Protein AF-0000000074750883 (afdb_homodimer)

Sequence (748 aa):
MSAASEEELQFLQELPIVIRDSMDVISNLLVVLLCFVLRKSALIKDEHLPGIAAMTFKVCLPALVLTVLWSANLRAELFQAIGWSALVSAAWILLVTLLVQLPIFPMAERGFMAMATSGVGIAYVIPVVLGSEKFSPDDVGFAAMFDVGGNMLVGICYYGVMNSIYASANPTALKDTKDEEAPATPPAGTIAMVSELPVRTTSEPPTAHRSEATEVTSTSRELLRRCQELSIRLFTNPLICALFGGVMLNLCQVPLYPVPVQALRALSGAFPPLLYAFLGATLKFKLGRKSYGMVGRALFFRLCLCLSMFSLIKYVLPLEDPMSSVLALTTVCPMASTFLMYAIQSGYAEEAAITYSLAAILSIVILKLLVTIVMSAASEEELQFLQELPIVIRDSMDVISNLLVVLLCFVLRKSALIKDEHLPGIAAMTFKVCLPALVLTVLWSANLRAELFQAIGWSALVSAAWILLVTLLVQLPIFPMAERGFMAMATSGVGIAYVIPVVLGSEKFSPDDVGFAAMFDVGGNMLVGICYYGVMNSIYASANPTALKDTKDEEAPATPPAGTIAMVSELPVRTTSEPPTAHRSEATEVTSTSRELLRRCQELSIRLFTNPLICALFGGVMLNLCQVPLYPVPVQALRALSGAFPPLLYAFLGATLKFKLGRKSYGMVGRALFFRLCLCLSMFSLIKYVLPLEDPMSSVLALTTVCPMASTFLMYAIQSGYAEEAAITYSLAAILSIVILKLLVTIV

Radius of gyration: 29.21 Å; Cα contacts (8 Å, |Δi|>4): 890; chains: 2; bounding box: 83×84×79 Å

Secondary structure (DSSP, 8-state):
--HHHHHHHHHHHHHHHHHHHHHHHHHHHHHHHHHHHHHHTTSS-GGGHHHHHIIIIIIIHHHHHHHHHHHS---HHHHHHHHHHHHHHHHHHHHHHHHHTSTTS-HHHHHHHHHHHS---GGGTHHHHHH-TTS-GGGHHHHHHHHHHHHHHHHHHHHHHHHHHHHHH-SSTTTGGGTS---S---TTTGGGTTTS---------------------HHHHHHHHHHHHHHHHHH-HHHHHHHHHHHHHHTT----HHHHHHHHHHHHTHHHHHHHHHHHH------TTHHHHHHHHHHHHHHHHHHHHHIIIIIS---TTHHHHHHHHTTS---THHHHHHHHTT-HHHHHHHHHHHHHHHHHHHHHHHHH-/--HHHHHHHHHHHHHHHHHHHHHHHHHHHHHHHHHHHHHHTTSS-GGGHHHHHIIIIIIIHHHHHHHHHHHS---HHHHHHHHHHHHHHHHHHHHHHHHHTSTTS-HHHHHHHHHHHS---GGGTHHHHHH-TTS-GGGHHHHHHHHHHHHHHHHHHHHHHHHHHHHHH-SSTTTGGGTS---S---TTTGGGTTTS------S--------------HHHHHHHHHHHHHHHHHH-HHHHHHHHHHHHHHTT----HHHHHHHHHHHHTHHHHHHHHHHHH------TTHHHHHHHHHHHHHHHHHHHHHIIIIIS---TTHHHHHHHHTTS---THHHHHHHHTT-HHHHHHHHHHHHHHHHHHHHHHHHH-

pLDDT: mean 74.09, std 21.41, range [25.12, 96.31]

Solvent-accessible surface area (backbone atoms only — not comparable to full-atom values): 38991 Å² total; per-residue (Å²): 142,51,76,67,55,54,52,49,48,51,43,60,67,40,41,64,53,50,52,52,51,51,39,50,51,51,13,46,49,46,37,17,48,50,28,31,49,35,28,74,68,59,73,42,50,55,62,24,46,42,8,40,47,39,49,27,57,56,43,13,42,18,31,33,48,19,52,31,32,35,69,30,82,82,46,77,63,52,60,50,33,23,56,52,24,30,49,49,42,50,51,47,50,52,50,41,60,57,54,45,68,39,83,87,47,56,71,87,44,27,50,56,41,41,42,57,52,35,66,51,24,51,75,63,39,44,54,54,44,62,69,33,88,90,44,51,66,49,51,47,43,37,38,53,26,27,45,59,26,25,48,57,48,41,61,57,42,48,58,52,52,43,49,52,51,44,49,65,64,54,70,70,67,72,62,65,59,74,74,61,76,70,74,76,77,69,71,78,29,75,52,65,81,56,58,77,59,77,74,76,74,76,71,72,66,79,73,80,72,86,82,77,78,77,73,90,73,67,64,61,55,55,46,45,49,49,47,48,50,48,50,51,49,43,69,65,32,49,46,51,44,19,48,52,49,9,46,49,39,30,75,68,60,55,76,84,51,65,43,66,47,50,29,32,47,41,32,26,61,25,20,54,43,41,48,33,29,46,50,13,52,58,52,53,82,88,65,63,77,82,48,49,60,60,36,51,50,32,51,49,52,28,49,51,49,20,52,49,49,20,47,42,37,54,71,66,43,97,54,57,83,65,54,20,53,39,51,16,49,33,45,42,26,24,50,28,74,64,40,48,45,53,28,39,77,70,70,35,44,70,52,33,43,33,41,50,40,51,36,39,55,52,20,55,54,50,49,58,56,46,57,71,69,99,142,51,75,66,54,53,51,50,49,50,42,60,67,41,40,64,54,49,52,52,50,51,40,50,50,50,13,47,50,46,36,18,50,50,29,33,50,34,29,74,69,60,74,43,48,55,60,23,45,42,8,41,46,41,48,29,56,55,41,13,41,18,30,33,48,18,52,31,32,34,70,30,84,83,44,76,63,52,61,50,34,23,57,51,23,30,52,50,40,50,52,48,49,52,50,42,61,56,54,44,68,38,84,84,44,57,74,88,45,26,51,56,41,40,42,56,52,33,65,51,24,52,74,65,37,44,54,54,43,62,70,32,88,89,44,52,66,52,50,49,42,40,38,52,26,28,45,61,28,23,49,56,48,40,59,58,42,48,58,50,53,43,49,50,50,46,50,67,65,56,70,70,66,73,62,68,61,73,74,61,76,72,74,77,77,67,69,79,30,76,51,65,80,55,60,77,58,80,74,76,74,74,70,72,65,79,72,80,72,86,82,77,78,77,74,90,71,68,64,60,55,54,46,46,48,50,48,49,51,46,48,51,50,42,70,65,33,49,46,51,45,19,47,51,48,8,45,49,38,31,76,69,60,55,74,84,50,65,42,66,46,49,30,32,46,41,31,27,60,24,21,54,43,41,48,32,29,45,50,14,52,58,54,54,83,87,64,63,77,81,47,49,60,59,36,50,50,32,50,50,51,28,49,52,49,20,52,48,50,20,48,43,37,52,71,65,43,96,54,56,83,65,54,20,53,38,48,16,49,30,45,44,26,24,49,27,74,65,41,47,45,53,28,39,76,70,71,36,44,68,50,33,43,33,39,50,40,51,36,40,55,52,21,54,55,49,48,58,55,47,58,71,70,100

Nearest PDB structures (foldseek):
  8u5n-assembly1_A  TM=7.267E-01  e=1.506E-06  Homo sapiens
  8z8z-assembly1_B  TM=7.459E-01  e=2.099E-06  Homo sapiens
  8u5v-assembly1_A  TM=7.126E-01  e=1.036E-06  Homo sapiens
  8u58-assembly1_C  TM=7.153E-01  e=1.853E-06  Homo sapiens
  8by2-assembly1_A  TM=5.126E-01  e=9.065E-02  Escherichia coli

Structure (mmCIF, N/CA/C/O backbone):
data_AF-0000000074750883-model_v1
#
loop_
_entity.id
_entity.type
_entity.pdbx_description
1 polymer 'Uncharacterized protein'
#
loop_
_atom_site.group_PDB
_atom_site.id
_atom_site.type_symbol
_atom_site.label_atom_id
_atom_site.label_alt_id
_atom_site.label_comp_id
_atom_site.label_asym_id
_atom_site.label_entity_id
_atom_site.label_seq_id
_atom_site.pdbx_PDB_ins_code
_atom_site.Cartn_x
_atom_site.Cartn_y
_atom_site.Cartn_z
_atom_site.occupancy
_atom_site.B_iso_or_equiv
_atom_site.auth_seq_id
_atom_site.auth_comp_id
_atom_site.auth_asym_id
_atom_site.auth_atom_id
_atom_site.pdbx_PDB_model_num
ATOM 1 N N . MET A 1 1 ? 31.922 42.375 -8.375 1 41.38 1 MET A N 1
ATOM 2 C CA . MET A 1 1 ? 31.547 41.031 -8.844 1 41.38 1 MET A CA 1
ATOM 3 C C . MET A 1 1 ? 30.5 40.406 -7.934 1 41.38 1 MET A C 1
ATOM 5 O O . MET A 1 1 ? 30.812 39.969 -6.828 1 41.38 1 MET A O 1
ATOM 9 N N . SER A 1 2 ? 29.172 40.906 -7.875 1 50.5 2 SER A N 1
ATOM 10 C CA . SER A 1 2 ? 28.141 41.344 -6.953 1 50.5 2 SER A CA 1
ATOM 11 C C . SER A 1 2 ? 27.328 40.156 -6.434 1 50.5 2 SER A C 1
ATOM 13 O O . SER A 1 2 ? 27.328 39.094 -7.039 1 50.5 2 SER A O 1
ATOM 15 N N . ALA A 1 3 ? 26.797 40.344 -5.215 1 60.66 3 ALA A N 1
ATOM 16 C CA . ALA A 1 3 ? 25.859 39.5 -4.48 1 60.66 3 ALA A CA 1
ATOM 17 C C . ALA A 1 3 ? 24.906 38.781 -5.438 1 60.66 3 ALA A C 1
ATOM 19 O O . ALA A 1 3 ? 24.562 37.625 -5.223 1 60.66 3 ALA A O 1
ATOM 20 N N . ALA A 1 4 ? 24.562 39.469 -6.469 1 60.22 4 ALA A N 1
ATOM 21 C CA . ALA A 1 4 ? 23.703 38.906 -7.508 1 60.22 4 ALA A CA 1
ATOM 22 C C . ALA A 1 4 ? 24.391 37.75 -8.219 1 60.22 4 ALA A C 1
ATOM 24 O O . ALA A 1 4 ? 23.75 36.75 -8.555 1 60.22 4 ALA A O 1
ATOM 25 N N . SER A 1 5 ? 25.656 37.781 -8.32 1 61.34 5 SER A N 1
ATOM 26 C CA . SER A 1 5 ? 26.422 36.719 -9 1 61.34 5 SER A CA 1
ATOM 27 C C . SER A 1 5 ? 26.5 35.469 -8.156 1 61.34 5 SER A C 1
ATOM 29 O O . SER A 1 5 ? 26.406 34.344 -8.68 1 61.34 5 SER A O 1
ATOM 31 N N . GLU A 1 6 ? 26.531 35.625 -6.895 1 59.91 6 GLU A N 1
ATOM 32 C CA . GLU A 1 6 ? 26.594 34.469 -5.996 1 59.91 6 GLU A CA 1
ATOM 33 C C . GLU A 1 6 ? 25.25 33.75 -5.906 1 59.91 6 GLU A C 1
ATOM 35 O O . GLU A 1 6 ? 25.172 32.531 -5.883 1 59.91 6 GLU A O 1
ATOM 40 N N . GLU A 1 7 ? 24.234 34.562 -5.898 1 59.69 7 GLU A N 1
ATOM 41 C CA . GLU A 1 7 ? 22.891 33.969 -5.875 1 59.69 7 GLU A CA 1
ATOM 42 C C . GLU A 1 7 ? 22.594 33.219 -7.16 1 59.69 7 GLU A C 1
ATOM 44 O O . GLU A 1 7 ? 21.953 32.156 -7.125 1 59.69 7 GLU A O 1
ATOM 49 N N . GLU A 1 8 ? 23.031 33.844 -8.258 1 60.12 8 GLU A N 1
ATOM 50 C CA . GLU A 1 8 ? 22.844 33.156 -9.531 1 60.12 8 GLU A CA 1
ATOM 51 C C . GLU A 1 8 ? 23.625 31.828 -9.562 1 60.12 8 GLU A C 1
ATOM 53 O O . GLU A 1 8 ? 23.125 30.828 -10.062 1 60.12 8 GLU A O 1
ATOM 58 N N . LEU A 1 9 ? 24.781 31.906 -9.023 1 60.62 9 LEU A N 1
ATOM 59 C CA . LEU A 1 9 ? 25.578 30.688 -8.977 1 60.62 9 LEU A CA 1
ATOM 60 C C . LEU A 1 9 ? 24.953 29.656 -8.055 1 60.62 9 LEU A C 1
ATOM 62 O O . LEU A 1 9 ? 24.953 28.469 -8.359 1 60.62 9 LEU A O 1
ATOM 66 N N . GLN A 1 10 ? 24.469 30.094 -6.895 1 60.31 10 GLN A N 1
ATOM 67 C CA . GLN A 1 10 ? 23.781 29.203 -5.973 1 60.31 10 GLN A CA 1
ATOM 68 C C . GLN A 1 10 ? 22.516 28.609 -6.605 1 60.31 10 GLN A C 1
ATOM 70 O O . GLN A 1 10 ? 22.234 27.422 -6.441 1 60.31 10 GLN A O 1
ATOM 75 N N . PHE A 1 11 ? 21.969 29.516 -7.395 1 60.72 11 PHE A N 1
ATOM 76 C CA . PHE A 1 11 ? 20.781 29.047 -8.094 1 60.72 11 PHE A CA 1
ATOM 77 C C . PHE A 1 11 ? 21.141 27.984 -9.125 1 60.72 11 PHE A C 1
ATOM 79 O O . PHE A 1 11 ? 20.438 26.969 -9.258 1 60.72 11 PHE A O 1
ATOM 86 N N . LEU A 1 12 ? 22.141 28.219 -9.859 1 62.75 12 LEU A N 1
ATOM 87 C CA . LEU A 1 12 ? 22.562 27.25 -10.867 1 62.75 12 LEU A CA 1
ATOM 88 C C . LEU A 1 12 ? 22.953 25.938 -10.211 1 62.75 12 LEU A C 1
ATOM 90 O O . LEU A 1 12 ? 22.75 24.859 -10.789 1 62.75 12 LEU A O 1
ATOM 94 N N . GLN A 1 13 ? 23.484 26.047 -9.016 1 63.28 13 GLN A N 1
ATOM 95 C CA . GLN A 1 13 ? 23.875 24.844 -8.297 1 63.28 13 GLN A CA 1
ATOM 96 C C . GLN A 1 13 ? 22.656 24.109 -7.742 1 63.28 13 GLN A C 1
ATOM 98 O O . GLN A 1 13 ? 22.656 22.875 -7.617 1 63.28 13 GLN A O 1
ATOM 103 N N . GLU A 1 14 ? 21.656 24.969 -7.516 1 69.19 14 GLU A N 1
ATOM 104 C CA . GLU A 1 14 ? 20.453 24.391 -6.93 1 69.19 14 GLU A CA 1
ATOM 105 C C . GLU A 1 14 ? 19.469 23.953 -8.008 1 69.19 14 GLU A C 1
ATOM 107 O O . GLU A 1 14 ? 18.516 23.219 -7.73 1 69.19 14 GLU A O 1
ATOM 112 N N . LEU A 1 15 ? 19.734 24.312 -9.281 1 72.62 15 LEU A N 1
ATOM 113 C CA . LEU A 1 15 ? 18.812 24.062 -10.383 1 72.62 15 LEU A CA 1
ATOM 114 C C . LEU A 1 15 ? 18.531 22.578 -10.539 1 72.62 15 LEU A C 1
ATOM 116 O O . LEU A 1 15 ? 17.375 22.172 -10.695 1 72.62 15 LEU A O 1
ATOM 120 N N . PRO A 1 16 ? 19.609 21.797 -10.5 1 73.69 16 PRO A N 1
ATOM 121 C CA . PRO A 1 16 ? 19.328 20.359 -10.625 1 73.69 16 PRO A CA 1
ATOM 122 C C . PRO A 1 16 ? 18.438 19.844 -9.508 1 73.69 16 PRO A C 1
ATOM 124 O O . PRO A 1 16 ? 17.609 18.953 -9.734 1 73.69 16 PRO A O 1
ATOM 127 N N . ILE A 1 17 ? 18.578 20.469 -8.43 1 74.19 17 ILE A N 1
ATOM 128 C CA . ILE A 1 17 ? 17.781 20.047 -7.281 1 74.19 17 ILE A CA 1
ATOM 129 C C . ILE A 1 17 ? 16.328 20.469 -7.492 1 74.19 17 ILE A C 1
ATOM 131 O O . ILE A 1 17 ? 15.398 19.688 -7.223 1 74.19 17 ILE A O 1
ATOM 135 N N . VAL A 1 18 ? 16.203 21.656 -8.062 1 73.12 18 VAL A N 1
ATOM 136 C CA . VAL A 1 18 ? 14.867 22.188 -8.312 1 73.12 18 VAL A CA 1
ATOM 137 C C . VAL A 1 18 ? 14.164 21.344 -9.375 1 73.12 18 VAL A C 1
ATOM 139 O O . VAL A 1 18 ? 12.977 21.031 -9.25 1 73.12 18 VAL A O 1
ATOM 142 N N . ILE A 1 19 ? 14.859 20.969 -10.328 1 75.19 19 ILE A N 1
ATOM 143 C CA . ILE A 1 19 ? 14.297 20.172 -11.406 1 75.19 19 ILE A CA 1
ATOM 144 C C . ILE A 1 19 ? 13.891 18.797 -10.875 1 75.19 19 ILE A C 1
ATOM 146 O O . ILE A 1 19 ? 12.797 18.297 -11.172 1 75.19 19 ILE A O 1
ATOM 150 N N . ARG A 1 20 ? 14.758 18.219 -10.086 1 75.06 20 ARG A N 1
ATOM 151 C CA . ARG A 1 20 ? 14.484 16.906 -9.516 1 75.06 20 ARG A CA 1
ATOM 152 C C . ARG A 1 20 ? 13.266 16.953 -8.602 1 75.06 20 ARG A C 1
ATOM 154 O O . ARG A 1 20 ? 12.406 16.062 -8.656 1 75.06 20 ARG A O 1
ATOM 161 N N . ASP A 1 21 ? 13.242 18 -7.887 1 75.69 21 ASP A N 1
ATOM 162 C CA . ASP A 1 21 ? 12.125 18.156 -6.961 1 75.69 21 ASP A CA 1
ATOM 163 C C . ASP A 1 21 ? 10.812 18.359 -7.711 1 75.69 21 ASP A C 1
ATOM 165 O O . ASP A 1 21 ? 9.773 17.844 -7.309 1 75.69 21 ASP A O 1
ATOM 169 N N . SER A 1 22 ? 10.922 19.125 -8.758 1 77.25 22 SER A N 1
ATOM 170 C CA . SER A 1 22 ? 9.727 19.359 -9.562 1 77.25 22 SER A CA 1
ATOM 171 C C . SER A 1 22 ? 9.234 18.062 -10.211 1 77.25 22 SER A C 1
ATOM 173 O O . SER A 1 22 ? 8.031 17.828 -10.297 1 77.25 22 SER A O 1
ATOM 175 N N . MET A 1 23 ? 10.219 17.312 -10.594 1 81.56 23 MET A N 1
ATOM 176 C CA . MET A 1 23 ? 9.859 16.031 -11.203 1 81.56 23 MET A CA 1
ATOM 177 C C . MET A 1 23 ? 9.203 15.109 -10.188 1 81.56 23 MET A C 1
ATOM 179 O O . MET A 1 23 ? 8.266 14.383 -10.516 1 81.56 23 MET A O 1
ATOM 183 N N . ASP A 1 24 ? 9.625 15.172 -9 1 83.31 24 ASP A N 1
ATOM 184 C CA . ASP A 1 24 ? 9.055 14.359 -7.938 1 83.31 24 ASP A CA 1
ATOM 185 C C . ASP A 1 24 ? 7.598 14.734 -7.68 1 83.31 24 ASP A C 1
ATOM 187 O O . ASP A 1 24 ? 6.75 13.867 -7.461 1 83.31 24 ASP A O 1
ATOM 191 N N . VAL A 1 25 ? 7.402 16.047 -7.773 1 82.88 25 VAL A N 1
ATOM 192 C CA . VAL A 1 25 ? 6.047 16.531 -7.543 1 82.88 25 VAL A CA 1
ATOM 193 C C . VAL A 1 25 ? 5.121 16.031 -8.641 1 82.88 25 VAL A C 1
ATOM 195 O O . VAL A 1 25 ? 4.027 15.523 -8.367 1 82.88 25 VAL A O 1
ATOM 198 N N . ILE A 1 26 ? 5.613 16.125 -9.797 1 88.56 26 ILE A N 1
ATOM 199 C CA . ILE A 1 26 ? 4.797 15.711 -10.93 1 88.56 26 ILE A CA 1
ATOM 200 C C . ILE A 1 26 ? 4.562 14.203 -10.883 1 88.56 26 ILE A C 1
ATOM 202 O O . ILE A 1 26 ? 3.463 13.734 -11.172 1 88.56 26 ILE A O 1
ATOM 206 N N . SER A 1 27 ? 5.57 13.516 -10.516 1 90.94 27 SER A N 1
ATOM 207 C CA . SER A 1 27 ? 5.441 12.062 -10.398 1 90.94 27 SER A CA 1
ATOM 208 C C . SER A 1 27 ? 4.398 11.688 -9.359 1 90.94 27 SER A C 1
ATOM 210 O O . SER A 1 27 ? 3.574 10.797 -9.586 1 90.94 27 SER A O 1
ATOM 212 N N . ASN A 1 28 ? 4.41 12.391 -8.25 1 90.25 28 ASN A N 1
ATOM 213 C CA . ASN A 1 28 ? 3.445 12.125 -7.191 1 90.25 28 ASN A CA 1
ATOM 214 C C . ASN A 1 28 ? 2.025 12.477 -7.625 1 90.25 28 ASN A C 1
ATOM 216 O O . ASN A 1 28 ? 1.076 11.766 -7.297 1 90.25 28 ASN A O 1
ATOM 220 N N . LEU A 1 29 ? 1.949 13.547 -8.367 1 91.25 29 LEU A N 1
ATOM 221 C CA . LEU A 1 29 ? 0.64 13.961 -8.867 1 91.25 29 LEU A CA 1
ATOM 222 C C . LEU A 1 29 ? 0.124 12.977 -9.914 1 91.25 29 LEU A C 1
ATOM 224 O O . LEU A 1 29 ? -1.087 12.789 -10.055 1 91.25 29 LEU A O 1
ATOM 228 N N . LEU A 1 30 ? 1.034 12.336 -10.594 1 94 30 LEU A N 1
ATOM 229 C CA . LEU A 1 30 ? 0.637 11.32 -11.555 1 94 30 LEU A CA 1
ATOM 230 C C . LEU A 1 30 ? 0.044 10.102 -10.852 1 94 30 LEU A C 1
ATOM 232 O O . LEU A 1 30 ? -0.883 9.477 -11.359 1 94 30 LEU A O 1
ATOM 236 N N . VAL A 1 31 ? 0.611 9.766 -9.703 1 94.81 31 VAL A N 1
ATOM 237 C CA . VAL A 1 31 ? 0.045 8.68 -8.922 1 94.81 31 VAL A CA 1
ATOM 238 C C . VAL A 1 31 ? -1.371 9.039 -8.477 1 94.81 31 VAL A C 1
ATOM 240 O O . VAL A 1 31 ? -2.279 8.211 -8.547 1 94.81 31 VAL A O 1
ATOM 243 N N . VAL A 1 32 ? -1.546 10.305 -8.086 1 93.38 32 VAL A N 1
ATOM 244 C CA . VAL A 1 32 ? -2.861 10.789 -7.688 1 93.38 32 VAL A CA 1
ATOM 245 C C . VAL A 1 32 ? -3.828 10.703 -8.867 1 93.38 32 VAL A C 1
ATOM 247 O O . VAL A 1 32 ? -4.941 10.188 -8.727 1 93.38 32 VAL A O 1
ATOM 250 N N . LEU A 1 33 ? -3.393 11.133 -9.953 1 93.25 33 LEU A N 1
ATOM 251 C CA . LEU A 1 33 ? -4.227 11.125 -11.156 1 93.25 33 LEU A CA 1
ATOM 252 C C . LEU A 1 33 ? -4.582 9.703 -11.562 1 93.25 33 LEU A C 1
ATOM 254 O O . LEU A 1 33 ? -5.723 9.43 -11.938 1 93.25 33 LEU A O 1
ATOM 258 N N . LEU A 1 34 ? -3.602 8.828 -11.508 1 93.38 34 LEU A N 1
ATOM 259 C CA . LEU A 1 34 ? -3.826 7.434 -11.875 1 93.38 34 LEU A CA 1
ATOM 260 C C . LEU A 1 34 ? -4.926 6.816 -11.016 1 93.38 34 LEU A C 1
ATOM 262 O O . LEU A 1 34 ? -5.844 6.184 -11.531 1 93.38 34 LEU A O 1
ATOM 266 N N . CYS A 1 35 ? -4.816 6.996 -9.766 1 91.88 35 CYS A N 1
ATOM 267 C CA . CYS A 1 35 ? -5.793 6.375 -8.875 1 91.88 35 CYS A CA 1
ATOM 268 C C . CYS A 1 35 ? -7.141 7.082 -8.977 1 91.88 35 CYS A C 1
ATOM 270 O O . CYS A 1 35 ? -8.188 6.473 -8.727 1 91.88 35 CYS A O 1
ATOM 272 N N . PHE A 1 36 ? -7.113 8.383 -9.305 1 91.94 36 PHE A N 1
ATOM 273 C CA . PHE A 1 36 ? -8.359 9.086 -9.578 1 91.94 36 PHE A CA 1
ATOM 274 C C . PHE A 1 36 ? -9.078 8.469 -10.766 1 91.94 36 PHE A C 1
ATOM 276 O O . PHE A 1 36 ? -10.297 8.266 -10.727 1 91.94 36 PHE A O 1
ATOM 283 N N . VAL A 1 37 ? -8.305 8.164 -11.781 1 90.69 37 VAL A N 1
ATOM 284 C CA . VAL A 1 37 ? -8.867 7.582 -12.992 1 90.69 37 VAL A CA 1
ATOM 285 C C . VAL A 1 37 ? -9.359 6.168 -12.703 1 90.69 37 VAL A C 1
ATOM 287 O O . VAL A 1 37 ? -10.406 5.754 -13.203 1 90.69 37 VAL A O 1
ATOM 290 N N . LEU A 1 38 ? -8.633 5.473 -11.906 1 89.75 38 LEU A N 1
ATOM 291 C CA . LEU A 1 38 ? -9.039 4.117 -11.555 1 89.75 38 LEU A CA 1
ATOM 292 C C . LEU A 1 38 ? -10.328 4.133 -10.742 1 89.75 38 LEU A C 1
ATOM 294 O O . LEU A 1 38 ? -11.148 3.215 -10.859 1 89.75 38 LEU A O 1
ATOM 298 N N . ARG A 1 39 ? -10.422 5.098 -9.961 1 88.38 39 ARG A N 1
ATOM 299 C CA . ARG A 1 39 ? -11.672 5.246 -9.219 1 88.38 39 ARG A CA 1
ATOM 300 C C . ARG A 1 39 ? -12.836 5.559 -10.164 1 88.38 39 ARG A C 1
ATOM 302 O O . ARG A 1 39 ? -13.93 5.012 -10.016 1 88.38 39 ARG A O 1
ATOM 309 N N . LYS A 1 40 ? -12.656 6.406 -11.086 1 86.62 40 LYS A N 1
ATOM 310 C CA . LYS A 1 40 ? -13.672 6.781 -12.055 1 86.62 40 LYS A CA 1
ATOM 311 C C . LYS A 1 40 ? -14.07 5.59 -12.93 1 86.62 40 LYS A C 1
ATOM 313 O O . LYS A 1 40 ? -15.227 5.477 -13.344 1 86.62 40 LYS A O 1
ATOM 318 N N . SER A 1 41 ? -13.125 4.699 -13.109 1 85.88 41 SER A N 1
ATOM 319 C CA . SER A 1 41 ? -13.383 3.514 -13.922 1 85.88 41 SER A CA 1
ATOM 320 C C . SER A 1 41 ? -13.992 2.393 -13.094 1 85.88 41 SER A C 1
ATOM 322 O O . SER A 1 41 ? -14.188 1.281 -13.586 1 85.88 41 SER A O 1
ATOM 324 N N . ALA A 1 42 ? -14.172 2.561 -11.859 1 82.69 42 ALA A N 1
ATOM 325 C CA . ALA A 1 42 ? -14.836 1.643 -10.945 1 82.69 42 ALA A CA 1
ATOM 326 C C . ALA A 1 42 ? -13.945 0.447 -10.617 1 82.69 42 ALA A C 1
ATOM 328 O O . ALA A 1 42 ? -14.438 -0.594 -10.172 1 82.69 42 ALA A O 1
ATOM 329 N N . LEU A 1 43 ? -12.695 0.598 -10.945 1 85.94 43 LEU A N 1
ATOM 330 C CA . LEU A 1 43 ? -11.758 -0.428 -10.5 1 85.94 43 LEU A CA 1
ATOM 331 C C . LEU A 1 43 ? -11.484 -0.302 -9.008 1 85.94 43 LEU A C 1
ATOM 333 O O . LEU A 1 43 ? -11.227 -1.302 -8.336 1 85.94 43 LEU A O 1
ATOM 337 N N . ILE A 1 44 ? -11.375 0.933 -8.633 1 88.12 44 ILE A N 1
ATOM 338 C CA . ILE A 1 44 ? -11.375 1.242 -7.203 1 88.12 44 ILE A CA 1
ATOM 339 C C . ILE A 1 44 ? -12.727 1.824 -6.797 1 88.12 44 ILE A C 1
ATOM 341 O O . ILE A 1 44 ? -13.211 2.779 -7.41 1 88.12 44 ILE A O 1
ATOM 345 N N . LYS A 1 45 ? -13.305 1.183 -5.816 1 88.56 45 LYS A N 1
ATOM 346 C CA . LYS A 1 45 ? -14.641 1.578 -5.379 1 88.56 45 LYS A CA 1
ATOM 347 C C . LYS A 1 45 ? -14.602 2.199 -3.986 1 88.56 45 LYS A C 1
ATOM 349 O O . LYS A 1 45 ? -13.562 2.186 -3.324 1 88.56 45 LYS A O 1
ATOM 354 N N . ASP A 1 46 ? -15.719 2.689 -3.561 1 82.88 46 ASP A N 1
ATOM 355 C CA . ASP A 1 46 ? -15.836 3.324 -2.252 1 82.88 46 ASP A CA 1
ATOM 356 C C . ASP A 1 46 ? -15.555 2.328 -1.13 1 82.88 46 ASP A C 1
ATOM 358 O O . ASP A 1 46 ? -14.992 2.693 -0.095 1 82.88 46 ASP A O 1
ATOM 362 N N . GLU A 1 47 ? -15.875 1.127 -1.44 1 85.38 47 GLU A N 1
ATOM 363 C CA . GLU A 1 47 ? -15.695 0.087 -0.431 1 85.38 47 GLU A CA 1
ATOM 364 C C . GLU A 1 47 ? -14.219 -0.207 -0.196 1 85.38 47 GLU A C 1
ATOM 366 O O . GLU A 1 47 ? -13.852 -0.799 0.821 1 85.38 47 GLU A O 1
ATOM 371 N N . HIS A 1 48 ? -13.406 0.228 -1.132 1 90.44 48 HIS A N 1
ATOM 372 C CA . HIS A 1 48 ? -11.977 -0.063 -1.034 1 90.44 48 HIS A CA 1
ATOM 373 C C . HIS A 1 48 ? -11.258 0.989 -0.199 1 90.44 48 HIS A C 1
ATOM 375 O O . HIS A 1 48 ? -10.148 0.75 0.288 1 90.44 48 HIS A O 1
ATOM 381 N N . LEU A 1 49 ? -11.82 2.127 -0.007 1 87.62 49 LEU A N 1
ATOM 382 C CA . LEU A 1 49 ? -11.148 3.303 0.534 1 87.62 49 LEU A CA 1
ATOM 383 C C . LEU A 1 49 ? -10.742 3.08 1.987 1 87.62 49 LEU A C 1
ATOM 385 O O . LEU A 1 49 ? -9.617 3.391 2.379 1 87.62 49 LEU A O 1
ATOM 389 N N . PRO A 1 50 ? -11.617 2.426 2.773 1 86.31 50 PRO A N 1
ATOM 390 C CA . PRO A 1 50 ? -11.195 2.213 4.16 1 86.31 50 PRO A CA 1
ATOM 391 C C . PRO A 1 50 ? -9.977 1.297 4.27 1 86.31 50 PRO A C 1
ATOM 393 O O . PRO A 1 50 ? -9.125 1.498 5.141 1 86.31 50 PRO A O 1
ATOM 396 N N . GLY A 1 51 ? -9.922 0.371 3.43 1 90.62 51 GLY A N 1
ATOM 397 C CA . GLY A 1 51 ? -8.781 -0.534 3.441 1 90.62 51 GLY A CA 1
ATOM 398 C C . GLY A 1 51 ? -7.484 0.139 3.043 1 90.62 51 GLY A C 1
ATOM 399 O O . GLY A 1 51 ? -6.441 -0.095 3.66 1 90.62 51 GLY A O 1
ATOM 400 N N . ILE A 1 52 ? -7.582 0.962 2.047 1 92.75 52 ILE A N 1
ATOM 401 C CA . ILE A 1 52 ? -6.41 1.705 1.598 1 92.75 52 ILE A CA 1
ATOM 402 C C . ILE A 1 52 ? -5.945 2.652 2.701 1 92.75 52 ILE A C 1
ATOM 404 O O . ILE A 1 52 ? -4.746 2.738 2.99 1 92.75 52 ILE A O 1
ATOM 408 N N . ALA A 1 53 ? -6.863 3.227 3.344 1 89 53 ALA A N 1
ATOM 409 C CA . ALA A 1 53 ? -6.559 4.137 4.441 1 89 53 ALA A CA 1
ATOM 410 C C . ALA A 1 53 ? -5.91 3.396 5.605 1 89 53 ALA A C 1
ATOM 412 O O . ALA A 1 53 ? -4.918 3.861 6.172 1 89 53 ALA A O 1
ATOM 413 N N . ALA A 1 54 ? -6.48 2.305 5.918 1 90.31 54 ALA A N 1
ATOM 414 C CA . ALA A 1 54 ? -5.969 1.53 7.047 1 90.31 54 ALA A CA 1
ATOM 415 C C . ALA A 1 54 ? -4.523 1.105 6.812 1 90.31 54 ALA A C 1
ATOM 417 O O . ALA A 1 54 ? -3.678 1.246 7.699 1 90.31 54 ALA A O 1
ATOM 418 N N . MET A 1 55 ? -4.281 0.633 5.652 1 93.81 55 MET A N 1
ATOM 419 C CA . MET A 1 55 ? -2.924 0.206 5.328 1 93.81 55 MET A CA 1
ATOM 420 C C . MET A 1 55 ? -1.961 1.389 5.352 1 93.81 55 MET A C 1
ATOM 422 O O . MET A 1 55 ? -0.83 1.265 5.824 1 93.81 55 MET A O 1
ATOM 426 N N . THR A 1 56 ? -2.416 2.521 4.879 1 93.38 56 THR A N 1
ATOM 427 C CA . THR A 1 56 ? -1.575 3.707 4.754 1 93.38 56 THR A CA 1
ATOM 428 C C . THR A 1 56 ? -1.299 4.32 6.121 1 93.38 56 THR A C 1
ATOM 430 O O . THR A 1 56 ? -0.142 4.539 6.488 1 93.38 56 THR A O 1
ATOM 433 N N . PHE A 1 57 ? -2.346 4.422 6.969 1 88.75 57 PHE A N 1
ATOM 434 C CA . PHE A 1 57 ? -2.23 5.27 8.148 1 88.75 57 PHE A CA 1
ATOM 435 C C . PHE A 1 57 ? -2.07 4.426 9.406 1 88.75 57 PHE A C 1
ATOM 437 O O . PHE A 1 57 ? -1.574 4.906 10.43 1 88.75 57 PHE A O 1
ATOM 444 N N . LYS A 1 58 ? -2.461 3.215 9.328 1 90 58 LYS A N 1
ATOM 445 C CA . LYS A 1 58 ? -2.396 2.396 10.531 1 90 58 LYS A CA 1
ATOM 446 C C . LYS A 1 58 ? -1.229 1.415 10.469 1 90 58 LYS A C 1
ATOM 448 O O . LYS A 1 58 ? -0.824 0.857 11.492 1 90 58 LYS A O 1
ATOM 453 N N . VAL A 1 59 ? -0.718 1.271 9.297 1 94.38 59 VAL A N 1
ATOM 454 C CA . VAL A 1 59 ? 0.332 0.263 9.188 1 94.38 59 VAL A CA 1
ATOM 455 C C . VAL A 1 59 ? 1.618 0.907 8.68 1 94.38 59 VAL A C 1
ATOM 457 O O . VAL A 1 59 ? 2.604 1.012 9.414 1 94.38 59 VAL A O 1
ATOM 460 N N . CYS A 1 60 ? 1.579 1.477 7.473 1 95.81 60 CYS A N 1
ATOM 461 C CA . CYS A 1 60 ? 2.789 1.956 6.816 1 95.81 60 CYS A CA 1
ATOM 462 C C . CYS A 1 60 ? 3.33 3.201 7.508 1 95.81 60 CYS A C 1
ATOM 464 O O . CYS A 1 60 ? 4.539 3.322 7.723 1 95.81 60 CYS A O 1
ATOM 466 N N . LEU A 1 61 ? 2.443 4.109 7.852 1 92.75 61 LEU A N 1
ATOM 467 C CA . LEU A 1 61 ? 2.887 5.348 8.477 1 92.75 61 LEU A CA 1
ATOM 468 C C . LEU A 1 61 ? 3.514 5.074 9.844 1 92.75 61 LEU A C 1
ATOM 470 O O . LEU A 1 61 ? 4.625 5.527 10.125 1 92.75 61 LEU A O 1
ATOM 474 N N . PRO A 1 62 ? 2.859 4.328 10.711 1 92 62 PRO A N 1
ATOM 475 C CA . PRO A 1 62 ? 3.486 4.008 12 1 92 62 PRO A CA 1
ATOM 476 C C . PRO A 1 62 ? 4.82 3.277 11.836 1 92 62 PRO A C 1
ATOM 478 O O . PRO A 1 62 ? 5.754 3.516 12.602 1 92 62 PRO A O 1
ATOM 481 N N . ALA A 1 63 ? 4.875 2.385 10.867 1 94.69 63 ALA A N 1
ATOM 482 C CA . ALA A 1 63 ? 6.137 1.692 10.609 1 94.69 63 ALA A CA 1
ATOM 483 C C . ALA A 1 63 ? 7.242 2.68 10.242 1 94.69 63 ALA A C 1
ATOM 485 O O . ALA A 1 63 ? 8.383 2.537 10.68 1 94.69 63 ALA A O 1
ATOM 486 N N . LEU A 1 64 ? 6.891 3.631 9.469 1 93.81 64 LEU A N 1
ATOM 487 C CA . LEU A 1 64 ? 7.848 4.648 9.047 1 93.81 64 LEU A CA 1
ATOM 488 C C . LEU A 1 64 ? 8.312 5.484 10.234 1 93.81 64 LEU A C 1
ATOM 490 O O . LEU A 1 64 ? 9.516 5.676 10.422 1 93.81 64 LEU A O 1
ATOM 494 N N . VAL A 1 65 ? 7.406 5.926 11.031 1 90.75 65 VAL A N 1
ATOM 495 C CA . VAL A 1 65 ? 7.73 6.77 12.172 1 90.75 65 VAL A CA 1
ATOM 496 C C . VAL A 1 65 ? 8.562 5.98 13.18 1 90.75 65 VAL A C 1
ATOM 498 O O . VAL A 1 65 ? 9.547 6.496 13.719 1 90.75 65 VAL A O 1
ATOM 501 N N . LEU A 1 66 ? 8.172 4.746 13.398 1 92.88 66 LEU A N 1
ATOM 502 C CA . LEU A 1 66 ? 8.922 3.889 14.312 1 92.88 66 LEU A CA 1
ATOM 503 C C . LEU A 1 66 ? 10.367 3.719 13.836 1 92.88 66 LEU A C 1
ATOM 505 O O . LEU A 1 66 ? 11.297 3.848 14.633 1 92.88 66 LEU A O 1
ATOM 509 N N . THR A 1 67 ? 10.523 3.477 12.586 1 92.5 67 THR A N 1
ATOM 510 C CA . THR A 1 67 ? 11.852 3.25 12.039 1 92.5 67 THR A CA 1
ATOM 511 C C . THR A 1 67 ? 12.703 4.516 12.133 1 92.5 67 THR A C 1
ATOM 513 O O . THR A 1 67 ? 13.883 4.457 12.484 1 92.5 67 THR A O 1
ATOM 516 N N . VAL A 1 68 ? 12.109 5.602 11.844 1 88.5 68 VAL A N 1
ATOM 517 C CA . VAL A 1 68 ? 12.828 6.875 11.82 1 88.5 68 VAL A CA 1
ATOM 518 C C . VAL A 1 68 ? 13.258 7.246 13.242 1 88.5 68 VAL A C 1
ATOM 520 O O . VAL A 1 68 ? 14.406 7.637 13.469 1 88.5 68 VAL A O 1
ATOM 523 N N . LEU A 1 69 ? 12.406 7.082 14.188 1 88.88 69 LEU A N 1
ATOM 524 C CA . LEU A 1 69 ? 12.711 7.473 15.562 1 88.88 69 LEU A CA 1
ATOM 525 C C . LEU A 1 69 ? 13.656 6.477 16.219 1 88.88 69 LEU A C 1
ATOM 527 O O . LEU A 1 69 ? 14.477 6.848 17.062 1 88.88 69 LEU A O 1
ATOM 531 N N . TRP A 1 70 ? 13.445 5.234 15.773 1 90.06 70 TRP A N 1
ATOM 532 C CA . TRP A 1 70 ? 14.344 4.199 16.266 1 90.06 70 TRP A CA 1
ATOM 533 C C . TRP A 1 70 ? 15.781 4.477 15.844 1 90.06 70 TRP A C 1
ATOM 535 O O . TRP A 1 70 ? 16.719 4.27 16.625 1 90.06 70 TRP A O 1
ATOM 545 N N . SER A 1 71 ? 16 5 14.703 1 86.88 71 SER A N 1
ATOM 546 C CA . SER A 1 71 ? 17.328 5.195 14.156 1 86.88 71 SER A CA 1
ATOM 547 C C . SER A 1 71 ? 17.797 6.637 14.32 1 86.88 71 SER A C 1
ATOM 549 O O . SER A 1 71 ? 18.953 6.965 14.016 1 86.88 71 SER A O 1
ATOM 551 N N . ALA A 1 72 ? 17 7.473 14.867 1 82.12 72 ALA A N 1
ATOM 552 C CA . ALA A 1 72 ? 17.281 8.906 14.906 1 82.12 72 ALA A CA 1
ATOM 553 C C . ALA A 1 72 ? 18.297 9.234 16 1 82.12 72 ALA A C 1
ATOM 555 O O . ALA A 1 72 ? 18.406 8.516 17 1 82.12 72 ALA A O 1
ATOM 556 N N . ASN A 1 73 ? 19.125 10.18 15.672 1 78.75 73 ASN A N 1
ATOM 557 C CA . ASN A 1 73 ? 19.938 10.773 16.734 1 78.75 73 ASN A CA 1
ATOM 558 C C . ASN A 1 73 ? 19.109 11.68 17.625 1 78.75 73 ASN A C 1
ATOM 560 O O . ASN A 1 73 ? 18.875 12.844 17.312 1 78.75 73 ASN A O 1
ATOM 564 N N . LEU A 1 74 ? 18.531 10.953 18.609 1 73.5 74 LEU A N 1
ATOM 565 C CA . LEU A 1 74 ? 17.609 11.68 19.469 1 73.5 74 LEU A CA 1
ATOM 566 C C . LEU A 1 74 ? 18.344 12.742 20.281 1 73.5 74 LEU A C 1
ATOM 568 O O . LEU A 1 74 ? 19.109 12.422 21.172 1 73.5 74 LEU A O 1
ATOM 572 N N . ARG A 1 75 ? 18.609 13.828 19.641 1 67.5 75 ARG A N 1
ATOM 573 C CA . ARG A 1 75 ? 19.188 14.984 20.328 1 67.5 75 ARG A CA 1
ATOM 574 C C . ARG A 1 75 ? 18.109 15.789 21.047 1 67.5 75 ARG A C 1
ATOM 576 O O . ARG A 1 75 ? 16.906 15.594 20.797 1 67.5 75 ARG A O 1
ATOM 583 N N . ALA A 1 76 ? 18.391 16.547 22.047 1 69.81 76 ALA A N 1
ATOM 584 C CA . ALA A 1 76 ? 17.547 17.453 22.828 1 69.81 76 ALA A CA 1
ATOM 585 C C . ALA A 1 76 ? 16.656 18.281 21.906 1 69.81 76 ALA A C 1
ATOM 587 O O . ALA A 1 76 ? 15.539 18.656 22.281 1 69.81 76 ALA A O 1
ATOM 588 N N . GLU A 1 77 ? 17.016 18.25 20.719 1 75.12 77 GLU A N 1
ATOM 589 C CA . GLU A 1 77 ? 16.297 19.094 19.766 1 75.12 77 GLU A CA 1
ATOM 590 C C . GLU A 1 77 ? 14.961 18.453 19.375 1 75.12 77 GLU A C 1
ATOM 592 O O . GLU A 1 77 ? 13.977 19.156 19.141 1 75.12 77 GLU A O 1
ATOM 597 N N . LEU A 1 78 ? 14.891 17.125 19.438 1 77.81 78 LEU A N 1
ATOM 598 C CA . LEU A 1 78 ? 13.664 16.438 19.062 1 77.81 78 LEU A CA 1
ATOM 599 C C . LEU A 1 78 ? 12.57 16.688 20.094 1 77.81 78 LEU A C 1
ATOM 601 O O . LEU A 1 78 ? 11.406 16.891 19.734 1 77.81 78 LEU A O 1
ATOM 605 N N . PHE A 1 79 ? 12.969 16.891 21.297 1 81.25 79 PHE A N 1
ATOM 606 C CA . PHE A 1 79 ? 11.984 17.078 22.359 1 81.25 79 PHE A CA 1
ATOM 607 C C . PHE A 1 79 ? 11.523 18.531 22.406 1 81.25 79 PHE A C 1
ATOM 609 O O . PHE A 1 79 ? 10.383 18.812 22.781 1 81.25 79 PHE A O 1
ATOM 616 N N . GLN A 1 80 ? 12.383 19.438 22 1 84.06 80 GLN A N 1
ATOM 617 C CA . GLN A 1 80 ? 11.984 20.828 21.922 1 84.06 80 GLN A CA 1
ATOM 618 C C . GLN A 1 80 ? 10.914 21.047 20.859 1 84.06 80 GLN A C 1
ATOM 620 O O . GLN A 1 80 ? 10.078 21.953 20.984 1 84.06 80 GLN A O 1
ATOM 625 N N . ALA A 1 81 ? 10.992 20.156 19.906 1 86.19 81 ALA A N 1
ATOM 626 C CA . ALA A 1 81 ? 10.016 20.25 18.812 1 86.19 81 ALA A CA 1
ATOM 627 C C . ALA A 1 81 ? 8.602 20.016 19.344 1 86.19 81 ALA A C 1
ATOM 629 O O . ALA A 1 81 ? 7.641 20.625 18.844 1 86.19 81 ALA A O 1
ATOM 630 N N . ILE A 1 82 ? 8.461 19.266 20.344 1 85.19 82 ILE A N 1
ATOM 631 C CA . ILE A 1 82 ? 7.16 18.969 20.938 1 85.19 82 ILE A CA 1
ATOM 632 C C . ILE A 1 82 ? 6.582 20.25 21.562 1 85.19 82 ILE A C 1
ATOM 634 O O . ILE A 1 82 ? 5.41 20.562 21.344 1 85.19 82 ILE A O 1
ATOM 638 N N . GLY A 1 83 ? 7.441 20.922 22.281 1 84.44 83 GLY A N 1
ATOM 639 C CA . GLY A 1 83 ? 7 22.156 22.922 1 84.44 83 GLY A CA 1
ATOM 640 C C . GLY A 1 83 ? 6.594 23.234 21.922 1 84.44 83 GLY A C 1
ATOM 641 O O . GLY A 1 83 ? 5.535 23.844 22.062 1 84.44 83 GLY A O 1
ATOM 642 N N . TRP A 1 84 ? 7.363 23.375 20.953 1 85.38 84 TRP A N 1
ATOM 643 C CA . TRP A 1 84 ? 7.074 24.375 19.938 1 85.38 84 TRP A CA 1
ATOM 644 C C . TRP A 1 84 ? 5.82 24 19.156 1 85.38 84 TRP A C 1
ATOM 646 O O . TRP A 1 84 ? 5.02 24.875 18.797 1 85.38 84 TRP A O 1
ATOM 656 N N . SER A 1 85 ? 5.738 22.734 18.891 1 85.56 85 SER A N 1
ATOM 657 C CA . SER A 1 85 ? 4.551 22.281 18.172 1 85.56 85 SER A CA 1
ATOM 658 C C . SER A 1 85 ? 3.283 22.547 18.984 1 85.56 85 SER A C 1
ATOM 660 O O . SER A 1 85 ? 2.262 22.953 18.422 1 85.56 85 SER A O 1
ATOM 662 N N . ALA A 1 86 ? 3.34 22.328 20.25 1 84.75 86 ALA A N 1
ATOM 663 C CA . ALA A 1 86 ? 2.201 22.594 21.125 1 84.75 86 ALA A CA 1
ATOM 664 C C . ALA A 1 86 ? 1.842 24.062 21.141 1 84.75 86 ALA A C 1
ATOM 666 O O . ALA A 1 86 ? 0.665 24.438 21.062 1 84.75 86 ALA A O 1
ATOM 667 N N . LEU A 1 87 ? 2.861 24.844 21.188 1 85.56 87 LEU A N 1
ATOM 668 C CA . LEU A 1 87 ? 2.65 26.281 21.234 1 85.56 87 LEU A CA 1
ATOM 669 C C . LEU A 1 87 ? 2.053 26.797 19.938 1 85.56 87 LEU A C 1
ATOM 671 O O . LEU A 1 87 ? 1.103 27.578 19.938 1 85.56 87 LEU A O 1
ATOM 675 N N . VAL A 1 88 ? 2.559 26.359 18.906 1 84.81 88 VAL A N 1
ATOM 676 C CA . VAL A 1 88 ? 2.09 26.797 17.594 1 84.81 88 VAL A CA 1
ATOM 677 C C . VAL A 1 88 ? 0.666 26.297 17.359 1 84.81 88 VAL A C 1
ATOM 679 O O . VAL A 1 88 ? -0.176 27.031 16.844 1 84.81 88 VAL A O 1
ATOM 682 N N . SER A 1 89 ? 0.44 25.062 17.703 1 84.31 89 SER A N 1
ATOM 683 C CA . SER A 1 89 ? -0.903 24.516 17.547 1 84.31 89 SER A CA 1
ATOM 684 C C . SER A 1 89 ? -1.914 25.266 18.406 1 84.31 89 SER A C 1
ATOM 686 O O . SER A 1 89 ? -3.045 25.5 17.984 1 84.31 89 SER A O 1
ATOM 688 N N . ALA A 1 90 ? -1.527 25.594 19.594 1 83.19 90 ALA A N 1
ATOM 689 C CA . ALA A 1 90 ? -2.396 26.359 20.484 1 83.19 90 ALA A CA 1
ATOM 690 C C . ALA A 1 90 ? -2.695 27.734 19.891 1 83.19 90 ALA A C 1
ATOM 692 O O . ALA A 1 90 ? -3.842 28.188 19.906 1 83.19 90 ALA A O 1
ATOM 693 N N . ALA A 1 91 ? -1.644 28.328 19.438 1 83.69 91 ALA A N 1
ATOM 694 C CA . ALA A 1 91 ? -1.817 29.625 18.781 1 83.69 91 ALA A CA 1
ATOM 695 C C . ALA A 1 91 ? -2.736 29.516 17.562 1 83.69 91 ALA A C 1
ATOM 697 O O . ALA A 1 91 ? -3.551 30.406 17.312 1 83.69 91 ALA A O 1
ATOM 698 N N . TRP A 1 92 ? -2.578 28.453 16.875 1 85.81 92 TRP A N 1
ATOM 699 C CA . TRP A 1 92 ? -3.379 28.188 15.688 1 85.81 92 TRP A CA 1
ATOM 700 C C . TRP A 1 92 ? -4.855 28.047 16.047 1 85.81 92 TRP A C 1
ATOM 702 O O . TRP A 1 92 ? -5.711 28.688 15.438 1 85.81 92 TRP A O 1
ATOM 712 N N . ILE A 1 93 ? -5.113 27.281 17 1 80.69 93 ILE A N 1
ATOM 713 C CA . ILE A 1 93 ? -6.492 27.047 17.422 1 80.69 93 ILE A CA 1
ATOM 714 C C . ILE A 1 93 ? -7.098 28.359 17.938 1 80.69 93 ILE A C 1
ATOM 716 O O . ILE A 1 93 ? -8.258 28.656 17.656 1 80.69 93 ILE A O 1
ATOM 720 N N . LEU A 1 94 ? -6.34 29.031 18.734 1 81.88 94 LEU A N 1
ATOM 721 C CA . LEU A 1 94 ? -6.812 30.297 19.266 1 81.88 94 LEU A CA 1
ATOM 722 C C . LEU A 1 94 ? -7.121 31.281 18.141 1 81.88 94 LEU A C 1
ATOM 724 O O . LEU A 1 94 ? -8.164 31.938 18.156 1 81.88 94 LEU A O 1
ATOM 728 N N . LEU A 1 95 ? -6.23 31.375 17.219 1 84.25 95 LEU A N 1
ATOM 729 C CA . LEU A 1 95 ? -6.41 32.281 16.094 1 84.25 95 LEU A CA 1
ATOM 730 C C . LEU A 1 95 ? -7.641 31.922 15.281 1 84.25 95 LEU A C 1
ATOM 732 O O . LEU A 1 95 ? -8.414 32.781 14.883 1 84.25 95 LEU A O 1
ATOM 736 N N . VAL A 1 96 ? -7.793 30.656 15 1 84.12 96 VAL A N 1
ATOM 737 C CA . VAL A 1 96 ? -8.922 30.188 14.211 1 84.12 96 VAL A CA 1
ATOM 738 C C . VAL A 1 96 ? -10.227 30.469 14.953 1 84.12 96 VAL A C 1
ATOM 740 O O . VAL A 1 96 ? -11.211 30.906 14.352 1 84.12 96 VAL A O 1
ATOM 743 N N . THR A 1 97 ? -10.281 30.203 16.281 1 79.12 97 THR A N 1
ATOM 744 C CA . THR A 1 97 ? -11.477 30.438 17.078 1 79.12 97 THR A CA 1
ATOM 745 C C . THR A 1 97 ? -11.867 31.906 17.062 1 79.12 97 THR A C 1
ATOM 747 O O . THR A 1 97 ? -13.055 32.25 17.062 1 79.12 97 THR A O 1
ATOM 750 N N . LEU A 1 98 ? -10.859 32.719 17.047 1 81.88 98 LEU A N 1
ATOM 751 C CA . LEU A 1 98 ? -11.117 34.125 17.031 1 81.88 98 LEU A CA 1
ATOM 752 C C . LEU A 1 98 ? -11.57 34.594 15.633 1 81.88 98 LEU A C 1
ATOM 754 O O . LEU A 1 98 ? -12.477 35.406 15.508 1 81.88 98 LEU A O 1
ATOM 758 N N . LEU A 1 99 ? -11 34 14.633 1 82.44 99 LEU A N 1
ATOM 759 C CA . LEU A 1 99 ? -11.258 34.438 13.266 1 82.44 99 LEU A CA 1
ATOM 760 C C . LEU A 1 99 ? -12.633 34 12.797 1 82.44 99 LEU A C 1
ATOM 762 O O . LEU A 1 99 ? -13.289 34.688 12.016 1 82.44 99 LEU A O 1
ATOM 766 N N . VAL A 1 100 ? -13.023 32.781 13.211 1 81.62 100 VAL A N 1
ATOM 767 C CA . VAL A 1 100 ? -14.297 32.25 12.734 1 81.62 100 VAL A CA 1
ATOM 768 C C . VAL A 1 100 ? -15.445 33.062 13.32 1 81.62 100 VAL A C 1
ATOM 770 O O . VAL A 1 100 ? -16.562 33.062 12.789 1 81.62 100 VAL A O 1
ATOM 773 N N . GLN A 1 101 ? -15.172 33.812 14.383 1 78.5 101 GLN A N 1
ATOM 774 C CA . GLN A 1 101 ? -16.203 34.625 15.016 1 78.5 101 GLN A CA 1
ATOM 775 C C . GLN A 1 101 ? -16.391 35.938 14.258 1 78.5 101 GLN A C 1
ATOM 777 O O . GLN A 1 101 ? -17.359 36.688 14.492 1 78.5 101 GLN A O 1
ATOM 782 N N . LEU A 1 102 ? -15.562 36.156 13.344 1 78.12 102 LEU A N 1
ATOM 783 C CA . LEU A 1 102 ? -15.695 37.375 12.547 1 78.12 102 LEU A CA 1
ATOM 784 C C . LEU A 1 102 ? -16.938 37.312 11.664 1 78.12 102 LEU A C 1
ATOM 786 O O . LEU A 1 102 ? -17.297 36.219 11.172 1 78.12 102 LEU A O 1
ATOM 790 N N . PRO A 1 103 ? -17.625 38.312 11.516 1 78.25 103 PRO A N 1
ATOM 791 C CA . PRO A 1 103 ? -18.906 38.344 10.812 1 78.25 103 PRO A CA 1
ATOM 792 C C . PRO A 1 103 ? -18.766 38.062 9.312 1 78.25 103 PRO A C 1
ATOM 794 O O . PRO A 1 103 ? -19.75 38.094 8.586 1 78.25 103 PRO A O 1
ATOM 797 N N . ILE A 1 104 ? -17.719 37.656 8.828 1 77 104 ILE A N 1
ATOM 798 C CA . ILE A 1 104 ? -17.516 37.344 7.418 1 77 104 ILE A CA 1
ATOM 799 C C . ILE A 1 104 ? -18.047 35.969 7.105 1 77 104 ILE A C 1
ATOM 801 O O . ILE A 1 104 ? -18.422 35.656 5.965 1 77 104 ILE A O 1
ATOM 805 N N . PHE A 1 105 ? -18.234 35.188 8.078 1 78.06 105 PHE A N 1
ATOM 806 C CA . PHE A 1 105 ? -18.703 33.812 7.875 1 78.06 105 PHE A CA 1
ATOM 807 C C . PHE A 1 105 ? -20.125 33.656 8.406 1 78.06 105 PHE A C 1
ATOM 809 O O . PHE A 1 105 ? -20.438 34.125 9.5 1 78.06 105 PHE A O 1
ATOM 816 N N . PRO A 1 106 ? -20.969 33.094 7.516 1 76.75 106 PRO A N 1
ATOM 817 C CA . PRO A 1 106 ? -22.281 32.781 8.055 1 76.75 106 PRO A CA 1
ATOM 818 C C . PRO A 1 106 ? -22.219 31.844 9.266 1 76.75 106 PRO A C 1
ATOM 820 O O . PRO A 1 106 ? -21.359 30.969 9.328 1 76.75 106 PRO A O 1
ATOM 823 N N . MET A 1 107 ? -23.078 32.094 10.219 1 75.19 107 MET A N 1
ATOM 824 C CA . MET A 1 107 ? -23.094 31.344 11.477 1 75.19 107 MET A CA 1
ATOM 825 C C . MET A 1 107 ? -23.156 29.844 11.219 1 75.19 107 MET A C 1
ATOM 827 O O . MET A 1 107 ? -22.531 29.062 11.938 1 75.19 107 MET A O 1
ATOM 831 N N . ALA A 1 108 ? -23.812 29.422 10.094 1 72.06 108 ALA A N 1
ATOM 832 C CA . ALA A 1 108 ? -24.031 28.016 9.797 1 72.06 108 ALA A CA 1
ATOM 833 C C . ALA A 1 108 ? -22.75 27.359 9.312 1 72.06 108 ALA A C 1
ATOM 835 O O . ALA A 1 108 ? -22.594 26.125 9.398 1 72.06 108 ALA A O 1
ATOM 836 N N . GLU A 1 109 ? -21.797 28.266 8.938 1 79.06 109 GLU A N 1
ATOM 837 C CA . GLU A 1 109 ? -20.594 27.703 8.32 1 79.06 109 GLU A CA 1
ATOM 838 C C . GLU A 1 109 ? -19.406 27.812 9.258 1 79.06 109 GLU A C 1
ATOM 840 O O . GLU A 1 109 ? -18.312 27.312 8.945 1 79.06 109 GLU A O 1
ATOM 845 N N . ARG A 1 110 ? -19.641 28.438 10.391 1 80.06 110 ARG A N 1
ATOM 846 C CA . ARG A 1 110 ? -18.516 28.719 11.281 1 80.06 110 ARG A CA 1
ATOM 847 C C . ARG A 1 110 ? -17.891 27.438 11.797 1 80.06 110 ARG A C 1
ATOM 849 O O . ARG A 1 110 ? -16.656 27.328 11.898 1 80.06 110 ARG A O 1
ATOM 856 N N . GLY A 1 111 ? -18.719 26.453 12.156 1 76.62 111 GLY A N 1
ATOM 857 C CA . GLY A 1 111 ? -18.203 25.172 12.594 1 76.62 111 GLY A CA 1
ATOM 858 C C . GLY A 1 111 ? -17.375 24.469 11.531 1 76.62 111 GLY A C 1
ATOM 859 O O . GLY A 1 111 ? -16.297 23.938 11.828 1 76.62 111 GLY A O 1
ATOM 860 N N . PHE A 1 112 ? -17.891 24.578 10.352 1 81.44 112 PHE A N 1
ATOM 861 C CA . PHE A 1 112 ? -17.188 23.969 9.234 1 81.44 112 PHE A CA 1
ATOM 862 C C . PHE A 1 112 ? -15.852 24.672 8.992 1 81.44 112 PHE A C 1
ATOM 864 O O . PHE A 1 112 ? -14.828 24.016 8.789 1 81.44 112 PHE A O 1
ATOM 871 N N . MET A 1 113 ? -15.875 25.969 9.094 1 83.19 113 MET A N 1
ATOM 872 C CA . MET A 1 113 ? -14.672 26.766 8.852 1 83.19 113 MET A CA 1
ATOM 873 C C . MET A 1 113 ? -13.625 26.5 9.922 1 83.19 113 MET A C 1
ATOM 875 O O . MET A 1 113 ? -12.43 26.391 9.609 1 83.19 113 MET A O 1
ATOM 879 N N . ALA A 1 114 ? -14.031 26.375 11.094 1 81.38 114 ALA A N 1
ATOM 880 C CA . ALA A 1 114 ? -13.109 26.125 12.203 1 81.38 114 ALA A CA 1
ATOM 881 C C . ALA A 1 114 ? -12.445 24.75 12.055 1 81.38 114 ALA A C 1
ATOM 883 O O . ALA A 1 114 ? -11.234 24.625 12.25 1 81.38 114 ALA A O 1
ATOM 884 N N . MET A 1 115 ? -13.195 23.812 11.602 1 79.38 115 MET A N 1
ATOM 885 C CA . MET A 1 115 ? -12.664 22.469 11.477 1 79.38 115 MET A CA 1
ATOM 886 C C . MET A 1 115 ? -11.773 22.344 10.242 1 79.38 115 MET A C 1
ATOM 888 O O . MET A 1 115 ? -10.766 21.641 10.266 1 79.38 115 MET A O 1
ATOM 892 N N . ALA A 1 116 ? -12.172 23.031 9.266 1 84.25 116 ALA A N 1
ATOM 893 C CA . ALA A 1 116 ? -11.453 22.953 8 1 84.25 116 ALA A CA 1
ATOM 894 C C . ALA A 1 116 ? -10.117 23.688 8.078 1 84.25 116 ALA A C 1
ATOM 896 O O . ALA A 1 116 ? -9.203 23.406 7.293 1 84.25 116 ALA A O 1
ATOM 897 N N . THR A 1 117 ? -9.977 24.516 9.062 1 84.31 117 THR A N 1
ATOM 898 C CA . THR A 1 117 ? -8.781 25.344 9.094 1 84.31 117 THR A CA 1
ATOM 899 C C . THR A 1 117 ? -7.879 24.953 10.258 1 84.31 117 THR A C 1
ATOM 901 O O . THR A 1 117 ? -6.785 25.5 10.422 1 84.31 117 THR A O 1
ATOM 904 N N . SER A 1 118 ? -8.32 23.984 10.992 1 77.75 118 SER A N 1
ATOM 905 C CA . SER A 1 118 ? -7.52 23.562 12.133 1 77.75 118 SER A CA 1
ATOM 906 C C . SER A 1 118 ? -6.879 22.203 11.891 1 77.75 118 SER A C 1
ATOM 908 O O . SER A 1 118 ? -7.348 21.438 11.047 1 77.75 118 SER A O 1
ATOM 910 N N . GLY A 1 119 ? -5.754 22.031 12.555 1 77.38 119 GLY A N 1
ATOM 911 C CA . GLY A 1 119 ? -5.102 20.719 12.523 1 77.38 119 GLY A CA 1
ATOM 912 C C . GLY A 1 119 ? -4.258 20.516 11.273 1 77.38 119 GLY A C 1
ATOM 913 O O . GLY A 1 119 ? -4.43 21.219 10.273 1 77.38 119 GLY A O 1
ATOM 914 N N . VAL A 1 120 ? -3.355 19.656 11.375 1 84.44 120 VAL A N 1
ATOM 915 C CA . VAL A 1 120 ? -2.455 19.359 10.266 1 84.44 120 VAL A CA 1
ATOM 916 C C . VAL A 1 120 ? -2.316 17.859 10.086 1 84.44 120 VAL A C 1
ATOM 918 O O . VAL A 1 120 ? -2.23 17.109 11.062 1 84.44 120 VAL A O 1
ATOM 921 N N . GLY A 1 121 ? -2.449 17.453 8.852 1 85.56 121 GLY A N 1
ATOM 922 C CA . GLY A 1 121 ? -2.104 16.094 8.508 1 85.56 121 GLY A CA 1
ATOM 923 C C . GLY A 1 121 ? -0.634 15.906 8.18 1 85.56 121 GLY A C 1
ATOM 924 O O . GLY A 1 121 ? -0.223 16.078 7.031 1 85.56 121 GLY A O 1
ATOM 925 N N . ILE A 1 122 ? 0.133 15.469 9.125 1 86.38 122 ILE A N 1
ATOM 926 C CA . ILE A 1 122 ? 1.587 15.438 9.008 1 86.38 122 ILE A CA 1
ATOM 927 C C . ILE A 1 122 ? 2.002 14.406 7.961 1 86.38 122 ILE A C 1
ATOM 929 O O . ILE A 1 122 ? 3.143 14.414 7.492 1 86.38 122 ILE A O 1
ATOM 933 N N . ALA A 1 123 ? 1.088 13.539 7.613 1 87.69 123 ALA A N 1
ATOM 934 C CA . ALA A 1 123 ? 1.404 12.469 6.668 1 87.69 123 ALA A CA 1
ATOM 935 C C . ALA A 1 123 ? 1.919 13.039 5.352 1 87.69 123 ALA A C 1
ATOM 937 O O . ALA A 1 123 ? 2.734 12.406 4.672 1 87.69 123 ALA A O 1
ATOM 938 N N . TYR A 1 124 ? 1.549 14.234 5.051 1 91.12 124 TYR A N 1
ATOM 939 C CA . TYR A 1 124 ? 1.824 14.758 3.721 1 91.12 124 TYR A CA 1
ATOM 940 C C . TYR A 1 124 ? 3.182 15.445 3.678 1 91.12 124 TYR A C 1
ATOM 942 O O . TYR A 1 124 ? 3.727 15.695 2.598 1 91.12 124 TYR A O 1
ATOM 950 N N . VAL A 1 125 ? 3.713 15.758 4.793 1 92.44 125 VAL A N 1
ATOM 951 C CA . VAL A 1 125 ? 5.023 16.406 4.801 1 92.44 125 VAL A CA 1
ATOM 952 C C . VAL A 1 125 ? 6.117 15.336 4.762 1 92.44 125 VAL A C 1
ATOM 954 O O . VAL A 1 125 ? 7.242 15.609 4.336 1 92.44 125 VAL A O 1
ATOM 957 N N . ILE A 1 126 ? 5.785 14.164 5.125 1 91.25 126 ILE A N 1
ATOM 958 C CA . ILE A 1 126 ? 6.77 13.102 5.309 1 91.25 126 ILE A CA 1
ATOM 959 C C . ILE A 1 126 ? 7.398 12.742 3.963 1 91.25 126 ILE A C 1
ATOM 961 O O . ILE A 1 126 ? 8.625 12.766 3.816 1 91.25 126 ILE A O 1
ATOM 965 N N . PRO A 1 127 ? 6.59 12.477 2.951 1 89.56 127 PRO A N 1
ATOM 966 C CA . PRO A 1 127 ? 7.219 12.172 1.665 1 89.56 127 PRO A CA 1
ATOM 967 C C . PRO A 1 127 ? 8.031 13.344 1.109 1 89.56 127 PRO A C 1
ATOM 969 O O . PRO A 1 127 ? 9 13.133 0.384 1 89.56 127 PRO A O 1
ATOM 972 N N . VAL A 1 128 ? 7.66 14.508 1.468 1 89.62 128 VAL A N 1
ATOM 973 C CA . VAL A 1 128 ? 8.359 15.688 0.983 1 89.62 128 VAL A CA 1
ATOM 974 C C . VAL A 1 128 ? 9.727 15.789 1.649 1 89.62 128 VAL A C 1
ATOM 976 O O . VAL A 1 128 ? 10.734 16.062 0.985 1 89.62 128 VAL A O 1
ATOM 979 N N . VAL A 1 129 ? 9.766 15.539 2.908 1 89.94 129 VAL A N 1
ATOM 980 C CA . VAL A 1 129 ? 11.016 15.594 3.656 1 89.94 129 VAL A CA 1
ATOM 981 C C . VAL A 1 129 ? 11.93 14.445 3.215 1 89.94 129 VAL A C 1
ATOM 983 O O . VAL A 1 129 ? 13.133 14.648 3.01 1 89.94 129 VAL A O 1
ATOM 986 N N . LEU A 1 130 ? 11.391 13.297 2.959 1 87.75 130 LEU A N 1
ATOM 987 C CA . LEU A 1 130 ? 12.164 12.125 2.576 1 87.75 130 LEU A CA 1
ATOM 988 C C . LEU A 1 130 ? 12.695 12.258 1.152 1 87.75 130 LEU A C 1
ATOM 990 O O . LEU A 1 130 ? 13.758 11.727 0.826 1 87.75 130 LEU A O 1
ATOM 994 N N . GLY A 1 131 ? 11.977 12.953 0.375 1 83.88 131 GLY A N 1
ATOM 995 C CA . GLY A 1 131 ? 12.328 13.055 -1.03 1 83.88 131 GLY A CA 1
ATOM 996 C C . GLY A 1 131 ? 13.281 14.203 -1.324 1 83.88 131 GLY A C 1
ATOM 997 O O . GLY A 1 131 ? 13.812 14.305 -2.434 1 83.88 131 GLY A O 1
ATOM 998 N N . SER A 1 132 ? 13.492 15 -0.347 1 85.69 132 SER A N 1
ATOM 999 C CA . SER A 1 132 ? 14.352 16.156 -0.564 1 85.69 132 SER A CA 1
ATOM 1000 C C . SER A 1 132 ? 15.789 15.859 -0.157 1 85.69 132 SER A C 1
ATOM 1002 O O . SER A 1 132 ? 16.031 15.164 0.836 1 85.69 132 SER A O 1
ATOM 1004 N N . GLU A 1 133 ? 16.719 16.297 -0.911 1 82.81 133 GLU A N 1
ATOM 1005 C CA . GLU A 1 133 ? 18.141 16.141 -0.601 1 82.81 133 GLU A CA 1
ATOM 1006 C C . GLU A 1 133 ? 18.578 17.062 0.522 1 82.81 133 GLU A C 1
ATOM 1008 O O . GLU A 1 133 ? 19.641 16.891 1.106 1 82.81 133 GLU A O 1
ATOM 1013 N N . LYS A 1 134 ? 17.734 18 0.846 1 84.69 134 LYS A N 1
ATOM 1014 C CA . LYS A 1 134 ? 18.078 19 1.862 1 84.69 134 LYS A CA 1
ATOM 1015 C C . LYS A 1 134 ? 17.922 18.422 3.266 1 84.69 134 LYS A C 1
ATOM 1017 O O . LYS A 1 134 ? 18.453 18.969 4.23 1 84.69 134 LYS A O 1
ATOM 1022 N N . PHE A 1 135 ? 17.141 17.344 3.297 1 89.12 135 PHE A N 1
ATOM 1023 C CA . PHE A 1 135 ? 16.812 16.766 4.602 1 89.12 135 PHE A CA 1
ATOM 1024 C C . PHE A 1 135 ? 17.344 15.344 4.715 1 89.12 135 PHE A C 1
ATOM 1026 O O . PHE A 1 135 ? 17.562 14.68 3.705 1 89.12 135 PHE A O 1
ATOM 1033 N N . SER A 1 136 ? 17.594 15.023 5.934 1 85.62 136 SER A N 1
ATOM 1034 C CA . SER A 1 136 ? 17.906 13.633 6.25 1 85.62 136 SER A CA 1
ATOM 1035 C C . SER A 1 136 ? 16.656 12.883 6.707 1 85.62 136 SER A C 1
ATOM 1037 O O . SER A 1 136 ? 15.703 13.484 7.188 1 85.62 136 SER A O 1
ATOM 1039 N N . PRO A 1 137 ? 16.688 11.609 6.559 1 81.94 137 PRO A N 1
ATOM 1040 C CA . PRO A 1 137 ? 15.539 10.812 7.02 1 81.94 137 PRO A CA 1
ATOM 1041 C C . PRO A 1 137 ? 15.234 11.023 8.5 1 81.94 137 PRO A C 1
ATOM 1043 O O . PRO A 1 137 ? 14.078 10.914 8.914 1 81.94 137 PRO A O 1
ATOM 1046 N N . ASP A 1 138 ? 16.219 11.5 9.188 1 83.31 138 ASP A N 1
ATOM 1047 C CA . ASP A 1 138 ? 16.047 11.727 10.617 1 83.31 138 ASP A CA 1
ATOM 1048 C C . ASP A 1 138 ? 15.164 12.953 10.883 1 83.31 138 ASP A C 1
ATOM 1050 O O . ASP A 1 138 ? 14.578 13.078 11.953 1 83.31 138 ASP A O 1
ATOM 1054 N N . ASP A 1 139 ? 15.109 13.789 9.883 1 88.94 139 ASP A N 1
ATOM 1055 C CA . ASP A 1 139 ? 14.375 15.039 10.07 1 88.94 139 ASP A CA 1
ATOM 1056 C C . ASP A 1 139 ? 12.867 14.789 10.07 1 88.94 139 ASP A C 1
ATOM 1058 O O . ASP A 1 139 ? 12.094 15.641 10.508 1 88.94 139 ASP A O 1
ATOM 1062 N N . VAL A 1 140 ? 12.492 13.594 9.609 1 88.44 140 VAL A N 1
ATOM 1063 C CA . VAL A 1 140 ? 11.094 13.203 9.68 1 88.44 140 VAL A CA 1
ATOM 1064 C C . VAL A 1 140 ? 10.648 13.117 11.141 1 88.44 140 VAL A C 1
ATOM 1066 O O . VAL A 1 140 ? 9.461 13.266 11.445 1 88.44 140 VAL A O 1
ATOM 1069 N N . GLY A 1 141 ? 11.617 12.898 12.016 1 87.88 141 GLY A N 1
ATOM 1070 C CA . GLY A 1 141 ? 11.32 12.852 13.438 1 87.88 141 GLY A CA 1
ATOM 1071 C C . GLY A 1 141 ? 10.727 14.141 13.969 1 87.88 141 GLY A C 1
ATOM 1072 O O . GLY A 1 141 ? 9.844 14.117 14.836 1 87.88 141 GLY A O 1
ATOM 1073 N N . PHE A 1 142 ? 11.164 15.273 13.391 1 88.5 142 PHE A N 1
ATOM 1074 C CA . PHE A 1 142 ? 10.633 16.562 13.812 1 88.5 142 PHE A CA 1
ATOM 1075 C C . PHE A 1 142 ? 9.156 16.688 13.453 1 88.5 142 PHE A C 1
ATOM 1077 O O . PHE A 1 142 ? 8.359 17.219 14.234 1 88.5 142 PHE A O 1
ATOM 1084 N N . ALA A 1 143 ? 8.812 16.172 12.289 1 88.44 143 ALA A N 1
ATOM 1085 C CA . ALA A 1 143 ? 7.414 16.219 11.867 1 88.44 143 ALA A CA 1
ATOM 1086 C C . ALA A 1 143 ? 6.547 15.32 12.75 1 88.44 143 ALA A C 1
ATOM 1088 O O . ALA A 1 143 ? 5.418 15.68 13.094 1 88.44 143 ALA A O 1
ATOM 1089 N N . ALA A 1 144 ? 7.133 14.234 13.078 1 85.25 144 ALA A N 1
ATOM 1090 C CA . ALA A 1 144 ? 6.406 13.312 13.945 1 85.25 144 ALA A CA 1
ATOM 1091 C C . ALA A 1 144 ? 6.18 13.914 15.328 1 85.25 144 ALA A C 1
ATOM 1093 O O . ALA A 1 144 ? 5.121 13.727 15.93 1 85.25 144 ALA A O 1
ATOM 1094 N N . MET A 1 145 ? 7.164 14.625 15.781 1 83.69 145 MET A N 1
ATOM 1095 C CA . MET A 1 145 ? 7.043 15.25 17.094 1 83.69 145 MET A CA 1
ATOM 1096 C C . MET A 1 145 ? 6.016 16.375 17.078 1 83.69 145 MET A C 1
ATOM 1098 O O . MET A 1 145 ? 5.379 16.656 18.094 1 83.69 145 MET A O 1
ATOM 1102 N N . PHE A 1 146 ? 5.961 16.938 15.914 1 84.12 146 PHE A N 1
ATOM 1103 C CA . PHE A 1 146 ? 4.922 17.953 15.781 1 84.12 146 PHE A CA 1
ATOM 1104 C C . PHE A 1 146 ? 3.547 17.359 16.047 1 84.12 146 PHE A C 1
ATOM 1106 O O . PHE A 1 146 ? 2.689 18 16.656 1 84.12 146 PHE A O 1
ATOM 1113 N N . ASP A 1 147 ? 3.352 16.188 15.594 1 77.38 147 ASP A N 1
ATOM 1114 C CA . ASP A 1 147 ? 2.074 15.5 15.758 1 77.38 147 ASP A CA 1
ATOM 1115 C C . ASP A 1 147 ? 1.778 15.227 17.234 1 77.38 147 ASP A C 1
ATOM 1117 O O . ASP A 1 147 ? 0.63 15.328 17.672 1 77.38 147 ASP A O 1
ATOM 1121 N N . VAL A 1 148 ? 2.752 14.938 17.938 1 75.69 148 VAL A N 1
ATOM 1122 C CA . VAL A 1 148 ? 2.598 14.664 19.359 1 75.69 148 VAL A CA 1
ATOM 1123 C C . VAL A 1 148 ? 2.164 15.93 20.094 1 75.69 148 VAL A C 1
ATOM 1125 O O . VAL A 1 148 ? 1.237 15.898 20.906 1 75.69 148 VAL A O 1
ATOM 1128 N N . GLY A 1 149 ? 2.863 16.984 19.828 1 71.75 149 GLY A N 1
ATOM 1129 C CA . GLY A 1 149 ? 2.545 18.234 20.484 1 71.75 149 GLY A CA 1
ATOM 1130 C C . GLY A 1 149 ? 1.203 18.812 20.062 1 71.75 149 GLY A C 1
ATOM 1131 O O . GLY A 1 149 ? 0.443 19.297 20.906 1 71.75 149 GLY A O 1
ATOM 1132 N N . GLY A 1 150 ? 0.923 18.75 18.688 1 66.06 150 GLY A N 1
ATOM 1133 C CA . GLY A 1 150 ? -0.258 19.391 18.141 1 66.06 150 GLY A CA 1
ATOM 1134 C C . GLY A 1 150 ? -1.51 18.531 18.266 1 66.06 150 GLY A C 1
ATOM 1135 O O . GLY A 1 150 ? -2.576 19.047 18.609 1 66.06 150 GLY A O 1
ATOM 1136 N N . ASN A 1 151 ? -1.389 17.266 17.844 1 59.38 151 ASN A N 1
ATOM 1137 C CA . ASN A 1 151 ? -2.574 16.438 17.734 1 59.38 151 ASN A CA 1
ATOM 1138 C C . ASN A 1 151 ? -3.168 16.094 19.094 1 59.38 151 ASN A C 1
ATOM 1140 O O . ASN A 1 151 ? -4.375 15.883 19.219 1 59.38 151 ASN A O 1
ATOM 1144 N N . MET A 1 152 ? -2.365 16.141 20.078 1 55.88 152 MET A N 1
ATOM 1145 C CA . MET A 1 152 ? -2.912 15.953 21.422 1 55.88 152 MET A CA 1
ATOM 1146 C C . MET A 1 152 ? -3.826 17.109 21.812 1 55.88 152 MET A C 1
ATOM 1148 O O . MET A 1 152 ? -4.879 16.891 22.406 1 55.88 152 MET A O 1
ATOM 1152 N N . LEU A 1 153 ? -3.436 18.188 21.328 1 56.84 153 LEU A N 1
ATOM 1153 C CA . LEU A 1 153 ? -4.215 19.375 21.656 1 56.84 153 LEU A CA 1
ATOM 1154 C C . LEU A 1 153 ? -5.477 19.453 20.797 1 56.84 153 LEU A C 1
ATOM 1156 O O . LEU A 1 153 ? -6.535 19.844 21.281 1 56.84 153 LEU A O 1
ATOM 1160 N N . VAL A 1 154 ? -5.332 19 19.547 1 56.47 154 VAL A N 1
ATOM 1161 C CA . VAL A 1 154 ? -6.43 19.109 18.594 1 56.47 154 VAL A CA 1
ATOM 1162 C C . VAL A 1 154 ? -7.562 18.172 19 1 56.47 154 VAL A C 1
ATOM 1164 O O . VAL A 1 154 ? -8.742 18.531 18.922 1 56.47 154 VAL A O 1
ATOM 1167 N N . GLY A 1 155 ? -7.176 16.938 19.359 1 52.41 155 GLY A N 1
ATOM 1168 C CA . GLY A 1 155 ? -8.219 16.031 19.812 1 52.41 155 GLY A CA 1
ATOM 1169 C C . GLY A 1 155 ? -9.016 16.562 20.984 1 52.41 155 GLY A C 1
ATOM 1170 O O . GLY A 1 155 ? -10.242 16.469 21 1 52.41 155 GLY A O 1
ATOM 1171 N N . ILE A 1 156 ? -8.352 17.172 21.906 1 47.56 156 ILE A N 1
ATOM 1172 C CA . ILE A 1 156 ? -8.992 17.703 23.094 1 47.56 156 ILE A CA 1
ATOM 1173 C C . ILE A 1 156 ? -9.82 18.922 22.734 1 47.56 156 ILE A C 1
ATOM 1175 O O . ILE A 1 156 ? -10.977 19.047 23.156 1 47.56 156 ILE A O 1
ATOM 1179 N N . CYS A 1 157 ? -9.227 19.75 21.984 1 50.31 157 CYS A N 1
ATOM 1180 C CA . CYS A 1 157 ? -9.852 21.047 21.734 1 50.31 157 CYS A CA 1
ATOM 1181 C C . CYS A 1 157 ? -10.93 20.922 20.656 1 50.31 157 CYS A C 1
ATOM 1183 O O . CYS A 1 157 ? -11.977 21.562 20.75 1 50.31 157 CYS A O 1
ATOM 1185 N N . TYR A 1 158 ? -10.578 20.094 19.625 1 50.5 158 TYR A N 1
ATOM 1186 C CA . TYR A 1 158 ? -11.547 20.016 18.547 1 50.5 158 TYR A CA 1
ATOM 1187 C C . TYR A 1 158 ? -12.914 19.578 19.047 1 50.5 158 TYR A C 1
ATOM 1189 O O . TYR A 1 158 ? -13.93 20.172 18.688 1 50.5 158 TYR A O 1
ATOM 1197 N N . TYR A 1 159 ? -12.914 18.516 19.828 1 46.34 159 TYR A N 1
ATOM 1198 C CA . TYR A 1 159 ? -14.195 18.016 20.328 1 46.34 159 TYR A CA 1
ATOM 1199 C C . TYR A 1 159 ? -14.898 19.062 21.172 1 46.34 159 TYR A C 1
ATOM 1201 O O . TYR A 1 159 ? -16.109 19.266 21.047 1 46.34 159 TYR A O 1
ATOM 1209 N N . GLY A 1 160 ? -14.086 19.719 21.984 1 46.97 160 GLY A N 1
ATOM 1210 C CA . GLY A 1 160 ? -14.703 20.672 22.906 1 46.97 160 GLY A CA 1
ATOM 1211 C C . GLY A 1 160 ? -15.164 21.938 22.219 1 46.97 160 GLY A C 1
ATOM 1212 O O . GLY A 1 160 ? -16.281 22.391 22.438 1 46.97 160 GLY A O 1
ATOM 1213 N N . VAL A 1 161 ? -14.297 22.484 21.5 1 48.84 161 VAL A N 1
ATOM 1214 C CA . VAL A 1 161 ? -14.602 23.781 20.875 1 48.84 161 VAL A CA 1
ATOM 1215 C C . VAL A 1 161 ? -15.68 23.609 19.812 1 48.84 161 VAL A C 1
ATOM 1217 O O . VAL A 1 161 ? -16.609 24.406 19.734 1 48.84 161 VAL A O 1
ATOM 1220 N N . MET A 1 162 ? -15.609 22.484 19.062 1 49.12 162 MET A N 1
ATOM 1221 C CA . MET A 1 162 ? -16.531 22.266 17.953 1 49.12 162 MET A CA 1
ATOM 1222 C C . MET A 1 162 ? -17.953 22.047 18.469 1 49.12 162 MET A C 1
ATOM 1224 O O . MET A 1 162 ? -18.906 22.562 17.891 1 49.12 162 MET A O 1
ATOM 1228 N N . ASN A 1 163 ? -18 21.234 19.484 1 47.59 163 ASN A N 1
ATOM 1229 C CA . ASN A 1 163 ? -19.297 21.016 20.094 1 47.59 163 ASN A CA 1
ATOM 1230 C C . ASN A 1 163 ? -19.891 22.312 20.625 1 47.59 163 ASN A C 1
ATOM 1232 O O . ASN A 1 163 ? -21.109 22.516 20.562 1 47.59 163 ASN A O 1
ATOM 1236 N N . SER A 1 164 ? -19.031 23.125 21.047 1 47.91 164 SER A N 1
ATOM 1237 C CA . SER A 1 164 ? -19.531 24.375 21.609 1 47.91 164 SER A CA 1
ATOM 1238 C C . SER A 1 164 ? -20.047 25.297 20.516 1 47.91 164 SER A C 1
ATOM 1240 O O . SER A 1 164 ? -21.078 25.953 20.672 1 47.91 164 SER A O 1
ATOM 1242 N N . ILE A 1 165 ? -19.344 25.312 19.453 1 49.97 165 ILE A N 1
ATOM 1243 C CA . ILE A 1 165 ? -19.703 26.219 18.375 1 49.97 165 ILE A CA 1
ATOM 1244 C C . ILE A 1 165 ? -20.938 25.672 17.656 1 49.97 165 ILE A C 1
ATOM 1246 O O . ILE A 1 165 ? -21.859 26.438 17.328 1 49.97 165 ILE A O 1
ATOM 1250 N N . TYR A 1 166 ? -20.938 24.312 17.359 1 46.5 166 TYR A N 1
ATOM 1251 C CA . TYR A 1 166 ? -22.109 23.75 16.719 1 46.5 166 TYR A CA 1
ATOM 1252 C C . TYR A 1 166 ? -23.328 23.844 17.609 1 46.5 166 TYR A C 1
ATOM 1254 O O . TYR A 1 166 ? -24.453 24.047 17.125 1 46.5 166 TYR A O 1
ATOM 1262 N N . ALA A 1 167 ? -23.156 23.516 18.844 1 44.97 167 ALA A N 1
ATOM 1263 C CA . ALA A 1 167 ? -24.266 23.656 19.781 1 44.97 167 ALA A CA 1
ATOM 1264 C C . ALA A 1 167 ? -24.797 25.078 19.797 1 44.97 167 ALA A C 1
ATOM 1266 O O . ALA A 1 167 ? -26 25.297 19.969 1 44.97 167 ALA A O 1
ATOM 1267 N N . SER A 1 168 ? -24.047 26 19.719 1 43.84 168 SER A N 1
ATOM 1268 C CA . SER A 1 168 ? -24.516 27.375 19.781 1 43.84 168 SER A CA 1
ATOM 1269 C C . SER A 1 168 ? -25.25 27.766 18.5 1 43.84 168 SER A C 1
ATOM 1271 O O . SER A 1 168 ? -26.141 28.609 18.531 1 43.84 168 SER A O 1
ATOM 1273 N N . ALA A 1 169 ? -24.953 27.25 17.438 1 42.19 169 ALA A N 1
ATOM 1274 C CA . ALA A 1 169 ? -25.594 27.672 16.188 1 42.19 169 ALA A CA 1
ATOM 1275 C C . ALA A 1 169 ? -26.984 27.062 16.031 1 42.19 169 ALA A C 1
ATOM 1277 O O . ALA A 1 169 ? -27.891 27.719 15.523 1 42.19 169 ALA A O 1
ATOM 1278 N N . ASN A 1 170 ? -27.391 25.641 16.062 1 36.22 170 ASN A N 1
ATOM 1279 C CA . ASN A 1 170 ? -28.75 25.109 15.984 1 36.22 170 ASN A CA 1
ATOM 1280 C C . ASN A 1 170 ? -29.203 24.516 17.312 1 36.22 170 ASN A C 1
ATOM 1282 O O . ASN A 1 170 ? -28.969 23.344 17.578 1 36.22 170 ASN A O 1
ATOM 1286 N N . PRO A 1 171 ? -29.766 25.312 18.219 1 36.84 171 PRO A N 1
ATOM 1287 C CA . PRO A 1 171 ? -30.312 24.781 19.469 1 36.84 171 PRO A CA 1
ATOM 1288 C C . PRO A 1 171 ? -31.391 23.734 19.234 1 36.84 171 PRO A C 1
ATOM 1290 O O . PRO A 1 171 ? -31.531 22.797 20.016 1 36.84 171 PRO A O 1
ATOM 1293 N N . THR A 1 172 ? -32.562 23.969 18.438 1 34.91 172 THR A N 1
ATOM 1294 C CA . THR A 1 172 ? -33.75 23.156 18.219 1 34.91 172 THR A CA 1
ATOM 1295 C C . THR A 1 172 ? -33.406 21.875 17.469 1 34.91 172 THR A C 1
ATOM 1297 O O . THR A 1 172 ? -34.219 20.953 17.406 1 34.91 172 THR A O 1
ATOM 1300 N N . ALA A 1 173 ? -32.531 21.844 16.656 1 34.66 173 ALA A N 1
ATOM 1301 C CA . ALA A 1 173 ? -32.281 20.75 15.711 1 34.66 173 ALA A CA 1
ATOM 1302 C C . ALA A 1 173 ? -31.75 19.5 16.422 1 34.66 173 ALA A C 1
ATOM 1304 O O . ALA A 1 173 ? -31.828 18.391 15.891 1 34.66 173 ALA A O 1
ATOM 1305 N N . LEU A 1 174 ? -31.172 19.641 17.562 1 33.69 174 LEU A N 1
ATOM 1306 C CA . LEU A 1 174 ? -30.828 18.406 18.25 1 33.69 174 LEU A CA 1
ATOM 1307 C C . LEU A 1 174 ? -32.062 17.75 18.875 1 33.69 174 LEU A C 1
ATOM 1309 O O . LEU A 1 174 ? -32 16.625 19.344 1 33.69 174 LEU A O 1
ATOM 1313 N N . LYS A 1 175 ? -33.094 18.562 19.125 1 33.12 175 LYS A N 1
ATOM 1314 C CA . LYS A 1 175 ? -34.188 17.922 19.844 1 33.12 175 LYS A CA 1
ATOM 1315 C C . LYS A 1 175 ? -34.906 16.891 18.953 1 33.12 175 LYS A C 1
ATOM 1317 O O . LYS A 1 175 ? -35.312 15.82 19.438 1 33.12 175 LYS A O 1
ATOM 1322 N N . ASP A 1 176 ? -35.75 17.266 17.859 1 29.95 176 ASP A N 1
ATOM 1323 C CA . ASP A 1 176 ? -36.75 16.484 17.141 1 29.95 176 ASP A CA 1
ATOM 1324 C C . ASP A 1 176 ? -36.094 15.422 16.281 1 29.95 176 ASP A C 1
ATOM 1326 O O . ASP A 1 176 ? -36.75 14.82 15.422 1 29.95 176 ASP A O 1
ATOM 1330 N N . THR A 1 177 ? -34.844 15.453 16.078 1 28.89 177 THR A N 1
ATOM 1331 C CA . THR A 1 177 ? -34.469 14.375 15.18 1 28.89 177 THR A CA 1
ATOM 1332 C C . THR A 1 177 ? -34.75 13.016 15.82 1 28.89 177 THR A C 1
ATOM 1334 O O . THR A 1 177 ? -34.281 11.984 15.336 1 28.89 177 THR A O 1
ATOM 1337 N N . LYS A 1 178 ? -35.281 12.977 16.969 1 31.69 178 LYS A N 1
ATOM 1338 C CA . LYS A 1 178 ? -35.625 11.633 17.422 1 31.69 178 LYS A CA 1
ATOM 1339 C C . LYS A 1 178 ? -36.5 10.922 16.391 1 31.69 178 LYS A C 1
ATOM 1341 O O . LYS A 1 178 ? -36.562 9.688 16.375 1 31.69 178 LYS A O 1
ATOM 1346 N N . ASP A 1 179 ? -37.656 11.375 16.016 1 28.36 179 ASP A N 1
ATOM 1347 C CA . ASP A 1 179 ? -38.656 10.625 15.25 1 28.36 179 ASP A CA 1
ATOM 1348 C C . ASP A 1 179 ? -38.219 10.445 13.797 1 28.36 179 ASP A C 1
ATOM 1350 O O . ASP A 1 179 ? -38.719 9.57 13.094 1 28.36 179 ASP A O 1
ATOM 1354 N N . GLU A 1 180 ? -37.938 11.594 12.969 1 27.8 180 GLU A N 1
ATOM 1355 C CA . GLU A 1 180 ? -37.938 11.203 11.562 1 27.8 180 GLU A CA 1
ATOM 1356 C C . GLU A 1 180 ? -36.656 10.414 11.219 1 27.8 180 GLU A C 1
ATOM 1358 O O . GLU A 1 180 ? -35.625 10.641 11.812 1 27.8 180 GLU A O 1
ATOM 1363 N N . GLU A 1 181 ? -36.781 9.367 10.242 1 27.59 181 GLU A N 1
ATOM 1364 C CA . GLU A 1 181 ? -35.969 8.289 9.719 1 27.59 181 GLU A CA 1
ATOM 1365 C C . GLU A 1 181 ? -34.562 8.797 9.359 1 27.59 181 GLU A C 1
ATOM 1367 O O . GLU A 1 181 ? -34.438 9.695 8.531 1 27.59 181 GLU A O 1
ATOM 1372 N N . ALA A 1 182 ? -33.781 8.867 10.297 1 28.88 182 ALA A N 1
ATOM 1373 C CA . ALA A 1 182 ? -32.344 9.18 10.117 1 28.88 182 ALA A CA 1
ATOM 1374 C C . ALA A 1 182 ? -31.906 8.883 8.688 1 28.88 182 ALA A C 1
ATOM 1376 O O . ALA A 1 182 ? -32.125 7.781 8.18 1 28.88 182 ALA A O 1
ATOM 1377 N N . PRO A 1 183 ? -31.891 9.984 7.844 1 27.69 183 PRO A N 1
ATOM 1378 C CA . PRO A 1 183 ? -31.578 9.562 6.477 1 27.69 183 PRO A CA 1
ATOM 1379 C C . PRO A 1 183 ? -30.609 8.391 6.43 1 27.69 183 PRO A C 1
ATOM 1381 O O . PRO A 1 183 ? -29.906 8.125 7.406 1 27.69 183 PRO A O 1
ATOM 1384 N N . ALA A 1 184 ? -30.625 7.711 5.18 1 26.98 184 ALA A N 1
ATOM 1385 C CA . ALA A 1 184 ? -29.969 6.492 4.723 1 26.98 184 ALA A CA 1
ATOM 1386 C C . ALA A 1 184 ? -28.5 6.457 5.168 1 26.98 184 ALA A C 1
ATOM 1388 O O . ALA A 1 184 ? -27.906 7.5 5.41 1 26.98 184 ALA A O 1
ATOM 1389 N N . THR A 1 185 ? -28.016 5.328 5.621 1 27.62 185 THR A N 1
ATOM 1390 C CA . THR A 1 185 ? -26.688 4.816 5.965 1 27.62 185 THR A CA 1
ATOM 1391 C C . THR A 1 185 ? -25.609 5.477 5.117 1 27.62 185 THR A C 1
ATOM 1393 O O . THR A 1 185 ? -25.688 5.453 3.885 1 27.62 185 THR A O 1
ATOM 1396 N N . PRO A 1 186 ? -25.109 6.613 5.598 1 29.25 186 PRO A N 1
ATOM 1397 C CA . PRO A 1 186 ? -24.062 7.195 4.75 1 29.25 186 PRO A CA 1
ATOM 1398 C C . PRO A 1 186 ? -23.266 6.141 3.994 1 29.25 186 PRO A C 1
ATOM 1400 O O . PRO A 1 186 ? -23.156 4.996 4.441 1 29.25 186 PRO A O 1
ATOM 1403 N N . PRO A 1 187 ? -23.078 6.297 2.727 1 27.42 187 PRO A N 1
ATOM 1404 C CA . PRO A 1 187 ? -22.391 5.246 1.969 1 27.42 187 PRO A CA 1
ATOM 1405 C C . PRO A 1 187 ? -21.172 4.684 2.707 1 27.42 187 PRO A C 1
ATOM 1407 O O . PRO A 1 187 ? -20.531 5.395 3.48 1 27.42 187 PRO A O 1
ATOM 1410 N N . ALA A 1 188 ? -21.031 3.367 2.984 1 28.17 188 ALA A N 1
ATOM 1411 C CA . ALA A 1 188 ? -20.141 2.473 3.713 1 28.17 188 ALA A CA 1
ATOM 1412 C C . ALA A 1 188 ? -18.688 2.949 3.623 1 28.17 188 ALA A C 1
ATOM 1414 O O . ALA A 1 188 ? -17.875 2.619 4.48 1 28.17 188 ALA A O 1
ATOM 1415 N N . GLY A 1 189 ? -18.281 3.57 2.572 1 29.64 189 GLY A N 1
ATOM 1416 C CA . GLY A 1 189 ? -16.859 3.783 2.301 1 29.64 189 GLY A CA 1
ATOM 1417 C C . GLY A 1 189 ? -16.219 4.773 3.25 1 29.64 189 GLY A C 1
ATOM 1418 O O . GLY A 1 189 ? -14.992 4.77 3.422 1 29.64 189 GLY A O 1
ATOM 1419 N N . THR A 1 190 ? -16.938 5.887 3.609 1 28.92 190 THR A N 1
ATOM 1420 C CA . THR A 1 190 ? -16.359 7.055 4.266 1 28.92 190 THR A CA 1
ATOM 1421 C C . THR A 1 190 ? -16.203 6.812 5.766 1 28.92 190 THR A C 1
ATOM 1423 O O . THR A 1 190 ? -15.328 7.391 6.41 1 28.92 190 THR A O 1
ATOM 1426 N N . ILE A 1 191 ? -17.109 6.047 6.457 1 29.25 191 ILE A N 1
ATOM 1427 C CA . ILE A 1 191 ? -17.406 6.074 7.887 1 29.25 191 ILE A CA 1
ATOM 1428 C C . ILE A 1 191 ? -16.312 5.324 8.648 1 29.25 191 ILE A C 1
ATOM 1430 O O . ILE A 1 191 ? -16.266 5.363 9.875 1 29.25 191 ILE A O 1
ATOM 1434 N N . ALA A 1 192 ? -15.727 4.301 8.047 1 29.56 192 ALA A N 1
ATOM 1435 C CA . ALA A 1 192 ? -15.086 3.312 8.914 1 29.56 192 ALA A CA 1
ATOM 1436 C C . ALA A 1 192 ? -13.961 3.943 9.727 1 29.56 192 ALA A C 1
ATOM 1438 O O . ALA A 1 192 ? -13.492 3.357 10.703 1 29.56 192 ALA A O 1
ATOM 1439 N N . MET A 1 193 ? -13.383 4.973 9.289 1 30.27 193 MET A N 1
ATOM 1440 C CA . MET A 1 193 ? -12.297 5.469 10.125 1 30.27 193 MET A CA 1
ATOM 1441 C C . MET A 1 193 ? -12.82 5.988 11.461 1 30.27 193 MET A C 1
ATOM 1443 O O . MET A 1 193 ? -12.125 5.93 12.469 1 30.27 193 MET A O 1
ATOM 1447 N N . VAL A 1 194 ? -14.078 6.637 11.5 1 29.8 194 VAL A N 1
ATOM 1448 C CA . VAL A 1 194 ? -14.625 7.414 12.609 1 29.8 194 VAL A CA 1
ATOM 1449 C C . VAL A 1 194 ? -15.25 6.48 13.641 1 29.8 194 VAL A C 1
ATOM 1451 O O . VAL A 1 194 ? -15.539 6.891 14.766 1 29.8 194 VAL A O 1
ATOM 1454 N N . SER A 1 195 ? -15.719 5.285 13.289 1 29.78 195 SER A N 1
ATOM 1455 C CA . SER A 1 195 ? -16.703 4.586 14.094 1 29.78 195 SER A CA 1
ATOM 1456 C C . SER A 1 195 ? -16.109 4.113 15.422 1 29.78 195 SER A C 1
ATOM 1458 O O . SER A 1 195 ? -16.828 3.607 16.281 1 29.78 195 SER A O 1
ATOM 1460 N N . GLU A 1 196 ? -14.805 3.961 15.461 1 31.91 196 GLU A N 1
ATOM 1461 C CA . GLU A 1 196 ? -14.523 3.189 16.672 1 31.91 196 GLU A CA 1
ATOM 1462 C C . GLU A 1 196 ? -14.656 4.051 17.922 1 31.91 196 GLU A C 1
ATOM 1464 O O . GLU A 1 196 ? -14.281 3.627 19.016 1 31.91 196 GLU A O 1
ATOM 1469 N N . LEU A 1 197 ? -14.977 5.336 17.812 1 27.66 197 LEU A N 1
ATOM 1470 C CA . LEU A 1 197 ? -15.273 5.879 19.141 1 27.66 197 LEU A CA 1
ATOM 1471 C C . LEU A 1 197 ? -16.625 5.379 19.641 1 27.66 197 LEU A C 1
ATOM 1473 O O . LEU A 1 197 ? -17.625 5.473 18.938 1 27.66 197 LEU A O 1
ATOM 1477 N N . PRO A 1 198 ? -16.75 4.449 20.484 1 28.45 198 PRO A N 1
ATOM 1478 C CA . PRO A 1 198 ? -18.047 4.176 21.109 1 28.45 198 PRO A CA 1
ATOM 1479 C C . PRO A 1 198 ? -18.797 5.453 21.484 1 28.45 198 PRO A C 1
ATOM 1481 O O . PRO A 1 198 ? -18.312 6.238 22.312 1 28.45 198 PRO A O 1
ATOM 1484 N N . VAL A 1 199 ? -19.406 6.121 20.609 1 28.34 199 VAL A N 1
ATOM 1485 C CA . VAL A 1 199 ? -20.422 7.062 21.078 1 28.34 199 VAL A CA 1
ATOM 1486 C C . VAL A 1 199 ? -21.438 6.328 21.938 1 28.34 199 VAL A C 1
ATOM 1488 O O . VAL A 1 199 ? -22.234 5.523 21.422 1 28.34 199 VAL A O 1
ATOM 1491 N N . ARG A 1 200 ? -21.156 5.965 23.234 1 27.39 200 ARG A N 1
ATOM 1492 C CA . ARG A 1 200 ? -22.25 5.625 24.125 1 27.39 200 ARG A CA 1
ATOM 1493 C C . ARG A 1 200 ? -23.359 6.66 24.047 1 27.39 200 ARG A C 1
ATOM 1495 O O . ARG A 1 200 ? -23.188 7.809 24.453 1 27.39 200 ARG A O 1
ATOM 1502 N N . THR A 1 201 ? -24.25 6.539 23.125 1 28.12 201 THR A N 1
ATOM 1503 C CA . THR A 1 201 ? -25.547 7.195 23.266 1 28.12 201 THR A CA 1
ATOM 1504 C C . THR A 1 201 ? -26.188 6.844 24.594 1 28.12 201 THR A C 1
ATOM 1506 O O . THR A 1 201 ? -26.641 5.707 24.797 1 28.12 201 THR A O 1
ATOM 1509 N N . THR A 1 202 ? -25.703 7.23 25.797 1 26.27 202 THR A N 1
ATOM 1510 C CA . THR A 1 202 ? -26.562 7.25 26.969 1 26.27 202 THR A CA 1
ATOM 1511 C C . THR A 1 202 ? -27.922 7.855 26.625 1 26.27 202 THR A C 1
ATOM 1513 O O . THR A 1 202 ? -28.016 9.047 26.312 1 26.27 202 THR A O 1
ATOM 1516 N N . SER A 1 203 ? -28.797 7.145 26.078 1 28.69 203 SER A N 1
ATOM 1517 C CA . SER A 1 203 ? -30.219 7.414 25.859 1 28.69 203 SER A CA 1
ATOM 1518 C C . SER A 1 203 ? -30.875 8.023 27.094 1 28.69 203 SER A C 1
ATOM 1520 O O . SER A 1 203 ? -32.062 8.328 27.078 1 28.69 203 SER A O 1
ATOM 1522 N N . GLU A 1 204 ? -30.438 7.645 28.359 1 27.23 204 GLU A N 1
ATOM 1523 C CA . GLU A 1 204 ? -31.422 8.062 29.344 1 27.23 204 GLU A CA 1
ATOM 1524 C C . GLU A 1 204 ? -31.562 9.586 29.391 1 27.23 204 GLU A C 1
ATOM 1526 O O . GLU A 1 204 ? -30.547 10.297 29.453 1 27.23 204 GLU A O 1
ATOM 1531 N N . PRO A 1 205 ? -32.625 10.062 28.844 1 26.17 205 PRO A N 1
ATOM 1532 C CA . PRO A 1 205 ? -32.969 11.477 29.016 1 26.17 205 PRO A CA 1
ATOM 1533 C C . PRO A 1 205 ? -32.625 12.008 30.406 1 26.17 205 PRO A C 1
ATOM 1535 O O . PRO A 1 205 ? -32.781 11.289 31.391 1 26.17 205 PRO A O 1
ATOM 1538 N N . PRO A 1 206 ? -31.609 12.805 30.609 1 27.66 206 PRO A N 1
ATOM 1539 C CA . PRO A 1 206 ? -31.672 13.352 31.969 1 27.66 206 PRO A CA 1
ATOM 1540 C C . PRO A 1 206 ? -33.062 13.766 32.375 1 27.66 206 PRO A C 1
ATOM 1542 O O . PRO A 1 206 ? -33.75 14.484 31.641 1 27.66 206 PRO A O 1
ATOM 1545 N N . THR A 1 207 ? -33.844 12.93 32.906 1 27.08 207 THR A N 1
ATOM 1546 C CA . THR A 1 207 ? -35.031 13.406 33.625 1 27.08 207 THR A CA 1
ATOM 1547 C C . THR A 1 207 ? -34.75 14.742 34.312 1 27.08 207 THR A C 1
ATOM 1549 O O . THR A 1 207 ? -33.656 14.938 34.875 1 27.08 207 THR A O 1
ATOM 1552 N N . ALA A 1 208 ? -35.531 15.836 34.094 1 27.86 208 ALA A N 1
ATOM 1553 C CA . ALA A 1 208 ? -35.75 17.172 34.625 1 27.86 208 ALA A CA 1
ATOM 1554 C C . ALA A 1 208 ? -35.688 17.172 36.156 1 27.86 208 ALA A C 1
ATOM 1556 O O . ALA A 1 208 ? -36.344 17.969 36.812 1 27.86 208 ALA A O 1
ATOM 1557 N N . HIS A 1 209 ? -35.469 16.094 36.906 1 25.58 209 HIS A N 1
ATOM 1558 C CA . HIS A 1 209 ? -35.75 16.5 38.281 1 25.58 209 HIS A CA 1
ATOM 1559 C C . HIS A 1 209 ? 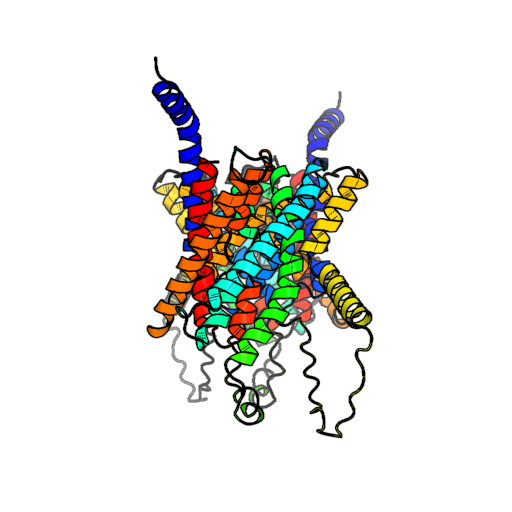-35.062 17.828 38.625 1 25.58 209 HIS A C 1
ATOM 1561 O O . HIS A 1 209 ? -34.125 18.234 37.969 1 25.58 209 HIS A O 1
ATOM 1567 N N . ARG A 1 210 ? -35.188 18.297 40 1 25.12 210 ARG A N 1
ATOM 1568 C CA . ARG A 1 210 ? -35.094 19.5 40.844 1 25.12 210 ARG A CA 1
ATOM 1569 C C . ARG A 1 210 ? -33.75 20.172 40.656 1 25.12 210 ARG A C 1
ATOM 1571 O O . ARG A 1 210 ? -32.781 19.531 40.281 1 25.12 210 ARG A O 1
ATOM 1578 N N . SER A 1 211 ? -33.625 21.594 41.062 1 26.12 211 SER A N 1
ATOM 1579 C CA . SER A 1 211 ? -32.938 22.875 41.25 1 26.12 211 SER A CA 1
ATOM 1580 C C . SER A 1 211 ? -31.531 22.672 41.781 1 26.12 211 SER A C 1
ATOM 1582 O O . SER A 1 211 ? -30.828 23.641 42.062 1 26.12 211 SER A O 1
ATOM 1584 N N . GLU A 1 212 ? -31.359 21.625 42.719 1 27.8 212 GLU A N 1
ATOM 1585 C CA . GLU A 1 212 ? -30.297 21.984 43.656 1 27.8 212 GLU A CA 1
ATOM 1586 C C . GLU A 1 212 ? -28.984 22.25 42.938 1 27.8 212 GLU A C 1
ATOM 1588 O O . GLU A 1 212 ? -28.672 21.609 41.938 1 27.8 212 GLU A O 1
ATOM 1593 N N . ALA A 1 213 ? -28.281 23.453 43.219 1 28.69 213 ALA A N 1
ATOM 1594 C CA . ALA A 1 213 ? -26.984 24.141 43.219 1 28.69 213 ALA A CA 1
ATOM 1595 C C . ALA A 1 213 ? -25.844 23.141 43.25 1 28.69 213 ALA A C 1
ATOM 1597 O O . ALA A 1 213 ? -25.234 22.922 44.312 1 28.69 213 ALA A O 1
ATOM 1598 N N . THR A 1 214 ? -26.156 21.906 43.094 1 31.77 214 THR A N 1
ATOM 1599 C CA . THR A 1 214 ? -25.016 21.078 43.5 1 31.77 214 THR A CA 1
ATOM 1600 C C . THR A 1 214 ? -23.719 21.625 42.906 1 31.77 214 THR A C 1
ATOM 1602 O O . THR A 1 214 ? -23.641 21.875 41.688 1 31.77 214 THR A O 1
ATOM 1605 N N . GLU A 1 215 ? -22.688 21.938 43.75 1 30.17 215 GLU A N 1
ATOM 1606 C CA . GLU A 1 215 ? -21.375 22.562 43.969 1 30.17 215 GLU A CA 1
ATOM 1607 C C . GLU A 1 215 ? -20.406 22.234 42.844 1 30.17 215 GLU A C 1
ATOM 1609 O O . GLU A 1 215 ? -20.562 21.234 42.156 1 30.17 215 GLU A O 1
ATOM 1614 N N . VAL A 1 216 ? -19.438 23.094 42.594 1 33.03 216 VAL A N 1
ATOM 1615 C CA . VAL A 1 216 ? -18.109 23.328 42.062 1 33.03 216 VAL A CA 1
ATOM 1616 C C . VAL A 1 216 ? -17.312 22.016 42.062 1 33.03 216 VAL A C 1
ATOM 1618 O O . VAL A 1 216 ? -16.078 22.031 42.062 1 33.03 216 VAL A O 1
ATOM 1621 N N . THR A 1 217 ? -17.75 20.953 42.531 1 36.41 217 THR A N 1
ATOM 1622 C CA . THR A 1 217 ? -16.938 19.766 42.75 1 36.41 217 THR A CA 1
ATOM 1623 C C . THR A 1 217 ? -16.125 19.422 41.531 1 36.41 217 THR A C 1
ATOM 1625 O O . THR A 1 217 ? -16.469 19.812 40.406 1 36.41 217 THR A O 1
ATOM 1628 N N . SER A 1 218 ? -14.914 18.375 41.438 1 40.31 218 SER A N 1
ATOM 1629 C CA . SER A 1 218 ? -13.484 18.297 41.156 1 40.31 218 SER A CA 1
ATOM 1630 C C . SER A 1 218 ? -13.227 18.172 39.656 1 40.31 218 SER A C 1
ATOM 1632 O O . SER A 1 218 ? -13.664 17.219 39.031 1 40.31 218 SER A O 1
ATOM 1634 N N . THR A 1 219 ? -13.18 19.234 38.781 1 45.03 219 THR A N 1
ATOM 1635 C CA . THR A 1 219 ? -12.445 19.562 37.562 1 45.03 219 THR A CA 1
ATOM 1636 C C . THR A 1 219 ? -11.297 18.594 37.344 1 45.03 219 THR A C 1
ATOM 1638 O O . THR A 1 219 ? -11.07 18.125 36.219 1 45.03 219 THR A O 1
ATOM 1641 N N . SER A 1 220 ? -10.672 18.297 38.531 1 48.97 220 SER A N 1
ATOM 1642 C CA . SER A 1 220 ? -9.516 17.406 38.469 1 48.97 220 SER A CA 1
ATOM 1643 C C . SER A 1 220 ? -9.93 16 38 1 48.97 220 SER A C 1
ATOM 1645 O O . SER A 1 220 ? -9.219 15.375 37.219 1 48.97 220 SER A O 1
ATOM 1647 N N . ARG A 1 221 ? -11.086 15.477 38.562 1 52.69 221 ARG A N 1
ATOM 1648 C CA . ARG A 1 221 ? -11.477 14.125 38.188 1 52.69 221 ARG A CA 1
ATOM 1649 C C . ARG A 1 221 ? -11.891 14.047 36.719 1 52.69 221 ARG A C 1
ATOM 1651 O O . ARG A 1 221 ? -11.617 13.055 36.031 1 52.69 221 ARG A O 1
ATOM 1658 N N . GLU A 1 222 ? -12.633 15.102 36.375 1 54.84 222 GLU A N 1
ATOM 1659 C CA . GLU A 1 222 ? -12.992 15.164 34.969 1 54.84 222 GLU A CA 1
ATOM 1660 C C . GLU A 1 222 ? -11.75 15.32 34.094 1 54.84 222 GLU A C 1
ATOM 1662 O O . GLU A 1 222 ? -11.656 14.711 33.031 1 54.84 222 GLU A O 1
ATOM 1667 N N . LEU A 1 223 ? -10.93 16.172 34.656 1 53.28 223 LEU A N 1
ATOM 1668 C CA . LEU A 1 223 ? -9.656 16.297 33.969 1 53.28 223 LEU A CA 1
ATOM 1669 C C . LEU A 1 223 ? -8.906 14.977 33.938 1 53.28 223 LEU A C 1
ATOM 1671 O O . LEU A 1 223 ? -8.32 14.617 32.906 1 53.28 223 LEU A O 1
ATOM 1675 N N . LEU A 1 224 ? -8.906 14.32 35.125 1 55.16 224 LEU A N 1
ATOM 1676 C CA . LEU A 1 224 ? -8.234 13.031 35.188 1 55.16 224 LEU A CA 1
ATOM 1677 C C . LEU A 1 224 ? -8.898 12.016 34.281 1 55.16 224 LEU A C 1
ATOM 1679 O O . LEU A 1 224 ? -8.211 11.227 33.625 1 55.16 224 LEU A O 1
ATOM 1683 N N . ARG A 1 225 ? -10.148 11.953 34.281 1 57.97 225 ARG A N 1
ATOM 1684 C CA . ARG A 1 225 ? -10.875 11.039 33.406 1 57.97 225 ARG A CA 1
ATOM 1685 C C . ARG A 1 225 ? -10.594 11.352 31.938 1 57.97 225 ARG A C 1
ATOM 1687 O O . ARG A 1 225 ? -10.406 10.445 31.125 1 57.97 225 ARG A O 1
ATOM 1694 N N . ARG A 1 226 ? -10.594 12.57 31.672 1 57.03 226 ARG A N 1
ATOM 1695 C CA . ARG A 1 226 ? -10.258 12.992 30.312 1 57.03 226 ARG A CA 1
ATOM 1696 C C . ARG A 1 226 ? -8.82 12.625 29.969 1 57.03 226 ARG A C 1
ATOM 1698 O O . ARG A 1 226 ? -8.531 12.203 28.844 1 57.03 226 ARG A O 1
ATOM 1705 N N . CYS A 1 227 ? -8.031 12.828 31 1 57.62 227 CYS A N 1
ATOM 1706 C CA . CYS A 1 227 ? -6.645 12.422 30.828 1 57.62 227 CYS A CA 1
ATOM 1707 C C . CYS A 1 227 ? -6.539 10.914 30.609 1 57.62 227 CYS A C 1
ATOM 1709 O O . CYS A 1 227 ? -5.754 10.453 29.781 1 57.62 227 CYS A O 1
ATOM 1711 N N . GLN A 1 228 ? -7.285 10.211 31.344 1 58 228 GLN A N 1
ATOM 1712 C CA . GLN A 1 228 ? -7.293 8.758 31.203 1 58 228 GLN A CA 1
ATOM 1713 C C . GLN A 1 228 ? -7.828 8.344 29.828 1 58 228 GLN A C 1
ATOM 1715 O O . GLN A 1 228 ? -7.293 7.426 29.203 1 58 228 GLN A O 1
ATOM 1720 N N . GLU A 1 229 ? -8.828 8.977 29.469 1 58.97 229 GLU A N 1
ATOM 1721 C CA . GLU A 1 229 ? -9.383 8.688 28.141 1 58.97 229 GLU A CA 1
ATOM 1722 C C . GLU A 1 229 ? -8.391 9.016 27.047 1 58.97 229 GLU A C 1
ATOM 1724 O O . GLU A 1 229 ? -8.273 8.281 26.062 1 58.97 229 GLU A O 1
ATOM 1729 N N . LEU A 1 230 ? -7.793 10.086 27.328 1 58.47 230 LEU A N 1
ATOM 1730 C CA . LEU A 1 230 ? -6.746 10.484 26.391 1 58.47 230 LEU A CA 1
ATOM 1731 C C . LEU A 1 230 ? -5.621 9.453 26.375 1 58.47 230 LEU A C 1
ATOM 1733 O O . LEU A 1 230 ? -5.086 9.133 25.312 1 58.47 230 LEU A O 1
ATOM 1737 N N . SER A 1 231 ? -5.336 9.023 27.547 1 58.03 231 SER A N 1
ATOM 1738 C CA . SER A 1 231 ? -4.277 8.023 27.656 1 58.03 231 SER A CA 1
ATOM 1739 C C . SER A 1 231 ? -4.66 6.742 26.922 1 58.03 231 SER A C 1
ATOM 1741 O O . SER A 1 231 ? -3.83 6.145 26.234 1 58.03 231 SER A O 1
ATOM 1743 N N . ILE A 1 232 ? -5.848 6.426 27.062 1 58.53 232 ILE A N 1
ATOM 1744 C CA . ILE A 1 232 ? -6.32 5.203 26.422 1 58.53 232 ILE A CA 1
ATOM 1745 C C . ILE A 1 232 ? -6.34 5.391 24.906 1 58.53 232 ILE A C 1
ATOM 1747 O O . ILE A 1 232 ? -5.938 4.5 24.156 1 58.53 232 ILE A O 1
ATOM 1751 N N . ARG A 1 233 ? -6.734 6.555 24.531 1 58.28 233 ARG A N 1
ATOM 1752 C CA . ARG A 1 233 ? -6.754 6.855 23.109 1 58.28 233 ARG A CA 1
ATOM 1753 C C . ARG A 1 233 ? -5.344 6.867 22.531 1 58.28 233 ARG A C 1
ATOM 1755 O O . ARG A 1 233 ? -5.125 6.445 21.391 1 58.28 233 ARG A O 1
ATOM 1762 N N . LEU A 1 234 ? -4.543 7.348 23.438 1 58.91 234 LEU A N 1
ATOM 1763 C CA . LEU A 1 234 ? -3.148 7.426 23 1 58.91 234 LEU A CA 1
ATOM 1764 C C . LEU A 1 234 ? -2.582 6.031 22.75 1 58.91 234 LEU A C 1
ATOM 1766 O O . LEU A 1 234 ? -1.824 5.828 21.812 1 58.91 234 LEU A O 1
ATOM 1770 N N . PHE A 1 235 ? -3.037 5.094 23.562 1 61.03 235 PHE A N 1
ATOM 1771 C CA . PHE A 1 235 ? -2.455 3.762 23.438 1 61.03 235 PHE A CA 1
ATOM 1772 C C . PHE A 1 235 ? -3.178 2.953 22.359 1 61.03 235 PHE A C 1
ATOM 1774 O O . PHE A 1 235 ? -2.701 1.894 21.953 1 61.03 235 PHE A O 1
ATOM 1781 N N . THR A 1 236 ? -4.188 3.576 21.906 1 66.69 236 THR A N 1
ATOM 1782 C CA . THR A 1 236 ? -4.914 2.826 20.875 1 66.69 236 THR A CA 1
ATOM 1783 C C . THR A 1 236 ? -4.594 3.361 19.484 1 66.69 236 THR A C 1
ATOM 1785 O O . THR A 1 236 ? -4.91 2.719 18.484 1 66.69 236 THR A O 1
ATOM 1788 N N . ASN A 1 237 ? -3.934 4.492 19.422 1 73.75 237 ASN A N 1
ATOM 1789 C CA . ASN A 1 237 ? -3.52 5.043 18.141 1 73.75 237 ASN A CA 1
ATOM 1790 C C . ASN A 1 237 ? -2.189 4.453 17.688 1 73.75 237 ASN A C 1
ATOM 1792 O O . ASN A 1 237 ? -1.164 4.629 18.344 1 73.75 237 ASN A O 1
ATOM 1796 N N . PRO A 1 238 ? -2.242 3.768 16.578 1 82.25 238 PRO A N 1
ATOM 1797 C CA . PRO A 1 238 ? -1.022 3.1 16.125 1 82.25 238 PRO A CA 1
ATOM 1798 C C . PRO A 1 238 ? 0.136 4.07 15.906 1 82.25 238 PRO A C 1
ATOM 1800 O O . PRO A 1 238 ? 1.295 3.717 16.141 1 82.25 238 PRO A O 1
ATOM 1803 N N . LEU A 1 239 ? -0.196 5.223 15.523 1 81.88 239 LEU A N 1
ATOM 1804 C CA . LEU A 1 239 ? 0.857 6.203 15.281 1 81.88 239 LEU A CA 1
ATOM 1805 C C . LEU A 1 239 ? 1.531 6.613 16.578 1 81.88 239 LEU A C 1
ATOM 1807 O O . LEU A 1 239 ? 2.758 6.723 16.641 1 81.88 239 LEU A O 1
ATOM 1811 N N . ILE A 1 240 ? 0.757 6.82 17.578 1 79.62 240 ILE A N 1
ATOM 1812 C CA . ILE A 1 240 ? 1.297 7.207 18.875 1 79.62 240 ILE A CA 1
ATOM 1813 C C . ILE A 1 240 ? 2.117 6.059 19.453 1 79.62 240 ILE A C 1
ATOM 1815 O O . ILE A 1 240 ? 3.193 6.281 20.016 1 79.62 240 ILE A O 1
ATOM 1819 N N . CYS A 1 241 ? 1.642 4.875 19.281 1 84.75 241 CYS A N 1
ATOM 1820 C CA . CYS A 1 241 ? 2.387 3.709 19.734 1 84.75 241 CYS A CA 1
ATOM 1821 C C . CYS A 1 241 ? 3.732 3.607 19.031 1 84.75 241 CYS A C 1
ATOM 1823 O O . CYS A 1 241 ? 4.742 3.266 19.641 1 84.75 241 CYS A O 1
ATOM 1825 N N . ALA A 1 242 ? 3.682 3.877 17.766 1 89.12 242 ALA A N 1
ATOM 1826 C CA . ALA A 1 242 ? 4.918 3.826 16.984 1 89.12 242 ALA A CA 1
ATOM 1827 C C . ALA A 1 242 ? 5.898 4.902 17.438 1 89.12 242 ALA A C 1
ATOM 1829 O O . ALA A 1 242 ? 7.105 4.668 17.5 1 89.12 242 ALA A O 1
ATOM 1830 N N . LEU A 1 243 ? 5.375 6.062 17.766 1 85.5 243 LEU A N 1
ATOM 1831 C CA . LEU A 1 243 ? 6.207 7.164 18.25 1 85.5 243 LEU A CA 1
ATOM 1832 C C . LEU A 1 243 ? 6.883 6.805 19.562 1 85.5 243 LEU A C 1
ATOM 1834 O O . LEU A 1 243 ? 8.102 6.938 19.703 1 85.5 243 LEU A O 1
ATOM 1838 N N . PHE A 1 244 ? 6.117 6.312 20.469 1 85.25 244 PHE A N 1
ATOM 1839 C CA . PHE A 1 244 ? 6.645 5.949 21.781 1 85.25 244 PHE A CA 1
ATOM 1840 C C . PHE A 1 244 ? 7.578 4.75 21.672 1 85.25 244 PHE A C 1
ATOM 1842 O O . PHE A 1 244 ? 8.617 4.707 22.328 1 85.25 244 PHE A O 1
ATOM 1849 N N . GLY A 1 245 ? 7.148 3.844 20.859 1 89.62 245 GLY A N 1
ATOM 1850 C CA . GLY A 1 245 ? 7.996 2.68 20.672 1 89.62 245 GLY A CA 1
ATOM 1851 C C . GLY A 1 245 ? 9.352 3.021 20.062 1 89.62 245 GLY A C 1
ATOM 1852 O O . GLY A 1 245 ? 10.383 2.52 20.516 1 89.62 245 GLY A O 1
ATOM 1853 N N . GLY A 1 246 ? 9.305 3.824 19.016 1 89.69 246 GLY A N 1
ATOM 1854 C CA . GLY A 1 246 ? 10.555 4.242 18.391 1 89.69 246 GLY A CA 1
ATOM 1855 C C . GLY A 1 246 ? 11.469 4.992 19.344 1 89.69 246 GLY A C 1
ATOM 1856 O O . GLY A 1 246 ? 12.672 4.727 19.391 1 89.69 246 GLY A O 1
ATOM 1857 N N . VAL A 1 247 ? 10.961 5.895 20.156 1 87.12 247 VAL A N 1
ATOM 1858 C CA . VAL A 1 247 ? 11.742 6.684 21.109 1 87.12 247 VAL A CA 1
ATOM 1859 C C . VAL A 1 247 ? 12.305 5.77 22.188 1 87.12 247 VAL A C 1
ATOM 1861 O O . VAL A 1 247 ? 13.469 5.902 22.578 1 87.12 247 VAL A O 1
ATOM 1864 N N . MET A 1 248 ? 11.469 4.828 22.656 1 90.94 248 MET A N 1
ATOM 1865 C CA . MET A 1 248 ? 11.906 3.906 23.703 1 90.94 248 MET A CA 1
ATOM 1866 C C . MET A 1 248 ? 13.039 3.021 23.203 1 90.94 248 MET A C 1
ATOM 1868 O O . MET A 1 248 ? 14.023 2.809 23.906 1 90.94 248 MET A O 1
ATOM 1872 N N . LEU A 1 249 ? 12.867 2.518 22.031 1 92.38 249 LEU A N 1
ATOM 1873 C CA . LEU A 1 249 ? 13.906 1.673 21.469 1 92.38 249 LEU A CA 1
ATOM 1874 C C . LEU A 1 249 ? 15.195 2.463 21.25 1 92.38 249 LEU A C 1
ATOM 1876 O O . LEU A 1 249 ? 16.297 1.929 21.422 1 92.38 249 LEU A O 1
ATOM 1880 N N . ASN A 1 250 ? 15.047 3.666 20.828 1 89.31 250 ASN A N 1
ATOM 1881 C CA . ASN A 1 250 ? 16.188 4.551 20.641 1 89.31 250 ASN A CA 1
ATOM 1882 C C . ASN A 1 250 ? 16.891 4.867 21.953 1 89.31 250 ASN A C 1
ATOM 1884 O O . ASN A 1 250 ? 18.109 4.734 22.062 1 89.31 250 ASN A O 1
ATOM 1888 N N . LEU A 1 251 ? 16.156 5.207 23.031 1 87.5 251 LEU A N 1
ATOM 1889 C CA . LEU A 1 251 ? 16.719 5.578 24.328 1 87.5 251 LEU A CA 1
ATOM 1890 C C . LEU A 1 251 ? 17.391 4.379 24.984 1 87.5 251 LEU A C 1
ATOM 1892 O O . LEU A 1 251 ? 18.391 4.535 25.688 1 87.5 251 LEU A O 1
ATOM 1896 N N . CYS A 1 252 ? 16.766 3.211 24.734 1 92.25 252 CYS A N 1
ATOM 1897 C CA . CYS A 1 252 ? 17.344 1.989 25.281 1 92.25 252 CYS A CA 1
ATOM 1898 C C . CYS A 1 252 ? 18.531 1.522 24.453 1 92.25 252 CYS A C 1
ATOM 1900 O O . CYS A 1 252 ? 19.188 0.534 24.797 1 92.25 252 CYS A O 1
ATOM 1902 N N . GLN A 1 253 ? 18.797 2.164 23.375 1 90.31 253 GLN A N 1
ATOM 1903 C CA . GLN A 1 253 ? 19.922 1.892 22.484 1 90.31 253 GLN A CA 1
ATOM 1904 C C . GLN A 1 253 ? 19.859 0.469 21.938 1 90.31 253 GLN A C 1
ATOM 1906 O O . GLN A 1 253 ? 20.875 -0.246 21.938 1 90.31 253 GLN A O 1
ATOM 1911 N N . VAL A 1 254 ? 18.719 0.059 21.688 1 91.31 254 VAL A N 1
ATOM 1912 C CA . VAL A 1 254 ? 18.562 -1.233 21.031 1 91.31 254 VAL A CA 1
ATOM 1913 C C . VAL A 1 254 ? 19.109 -1.154 19.609 1 91.31 254 VAL A C 1
ATOM 1915 O O . VAL A 1 254 ? 18.766 -0.247 18.859 1 91.31 254 VAL A O 1
ATOM 1918 N N . PRO A 1 255 ? 20.016 -2.006 19.297 1 91.19 255 PRO A N 1
ATOM 1919 C CA . PRO A 1 255 ? 20.562 -1.94 17.938 1 91.19 255 PRO A CA 1
ATOM 1920 C C . PRO A 1 255 ? 19.531 -2.221 16.859 1 91.19 255 PRO A C 1
ATOM 1922 O O . PRO A 1 255 ? 18.516 -2.869 17.141 1 91.19 255 PRO A O 1
ATOM 1925 N N . LEU A 1 256 ? 19.734 -1.676 15.711 1 90.25 256 LEU A N 1
ATOM 1926 C CA . LEU A 1 256 ? 18.875 -1.909 14.547 1 90.25 256 LEU A CA 1
ATOM 1927 C C . LEU A 1 256 ? 19.141 -3.283 13.945 1 90.25 256 LEU A C 1
ATOM 1929 O O . LEU A 1 256 ? 19.953 -3.416 13.023 1 90.25 256 LEU A O 1
ATOM 1933 N N . TYR A 1 257 ? 18.469 -4.223 14.406 1 89.12 257 TYR A N 1
ATOM 1934 C CA . TYR A 1 257 ? 18.625 -5.566 13.852 1 89.12 257 TYR A CA 1
ATOM 1935 C C . TYR A 1 257 ? 18.125 -5.625 12.414 1 89.12 257 TYR A C 1
ATOM 1937 O O . TYR A 1 257 ? 17.078 -5.066 12.094 1 89.12 257 TYR A O 1
ATOM 1945 N N . PRO A 1 258 ? 18.781 -6.301 11.578 1 88.56 258 PRO A N 1
ATOM 1946 C CA . PRO A 1 258 ? 18.5 -6.258 10.141 1 88.56 258 PRO A CA 1
ATOM 1947 C C . PRO A 1 258 ? 17.109 -6.777 9.797 1 88.56 258 PRO A C 1
ATOM 1949 O O . PRO A 1 258 ? 16.406 -6.172 8.984 1 88.56 258 PRO A O 1
ATOM 1952 N N . VAL A 1 259 ? 16.672 -7.852 10.43 1 90.12 259 VAL A N 1
ATOM 1953 C CA . VAL A 1 259 ? 15.445 -8.539 10.031 1 90.12 259 VAL A CA 1
ATOM 1954 C C . VAL A 1 259 ? 14.234 -7.648 10.336 1 90.12 259 VAL A C 1
ATOM 1956 O O . VAL A 1 259 ? 13.469 -7.309 9.43 1 90.12 259 VAL A O 1
ATOM 1959 N N . PRO A 1 260 ? 14.102 -7.156 11.57 1 91.44 260 PRO A N 1
ATOM 1960 C CA . PRO A 1 260 ? 12.961 -6.289 11.859 1 91.44 260 PRO A CA 1
ATOM 1961 C C . PRO A 1 260 ? 13.023 -4.957 11.109 1 91.44 260 PRO A C 1
ATOM 1963 O O . PRO A 1 260 ? 11.992 -4.438 10.68 1 91.44 260 PRO A O 1
ATOM 1966 N N . VAL A 1 261 ? 14.164 -4.484 10.938 1 90.81 261 VAL A N 1
ATOM 1967 C CA . VAL A 1 261 ? 14.328 -3.189 10.289 1 90.81 261 VAL A CA 1
ATOM 1968 C C . VAL A 1 261 ? 13.977 -3.305 8.805 1 90.81 261 VAL A C 1
ATOM 1970 O O . VAL A 1 261 ? 13.359 -2.404 8.242 1 90.81 261 VAL A O 1
ATOM 1973 N N . GLN A 1 262 ? 14.375 -4.391 8.25 1 91.5 262 GLN A N 1
ATOM 1974 C CA . GLN A 1 262 ? 14.047 -4.605 6.844 1 91.5 262 GLN A CA 1
ATOM 1975 C C . GLN A 1 262 ? 12.531 -4.699 6.641 1 91.5 262 GLN A C 1
ATOM 1977 O O . GLN A 1 262 ? 12 -4.172 5.66 1 91.5 262 GLN A O 1
ATOM 1982 N N . ALA A 1 263 ? 11.922 -5.355 7.5 1 93.69 263 ALA A N 1
ATOM 1983 C CA . ALA A 1 263 ? 10.469 -5.457 7.441 1 93.69 263 ALA A CA 1
ATOM 1984 C C . ALA A 1 263 ? 9.812 -4.086 7.586 1 93.69 263 ALA A C 1
ATOM 1986 O O . ALA A 1 263 ? 8.914 -3.738 6.82 1 93.69 263 ALA A O 1
ATOM 1987 N N . LEU A 1 264 ? 10.32 -3.346 8.516 1 94.44 264 LEU A N 1
ATOM 1988 C CA . LEU A 1 264 ? 9.773 -2.014 8.773 1 94.44 264 LEU A CA 1
ATOM 1989 C C . LEU A 1 264 ? 10.062 -1.079 7.602 1 94.44 264 LEU A C 1
ATOM 1991 O O . LEU A 1 264 ? 9.203 -0.278 7.219 1 94.44 264 LEU A O 1
ATOM 1995 N N . ARG A 1 265 ? 11.195 -1.232 7.051 1 92.38 265 ARG A N 1
ATOM 1996 C CA . ARG A 1 265 ? 11.562 -0.392 5.918 1 92.38 265 ARG A CA 1
ATOM 1997 C C . ARG A 1 265 ? 10.719 -0.72 4.691 1 92.38 265 ARG A C 1
ATOM 1999 O O . ARG A 1 265 ? 10.391 0.17 3.904 1 92.38 265 ARG A O 1
ATOM 2006 N N . ALA A 1 266 ? 10.438 -1.979 4.566 1 93.25 266 ALA A N 1
ATOM 2007 C CA . ALA A 1 266 ? 9.57 -2.375 3.461 1 93.25 266 ALA A CA 1
ATOM 2008 C C . ALA A 1 266 ? 8.203 -1.706 3.574 1 93.25 266 ALA A C 1
ATOM 2010 O O . ALA A 1 266 ? 7.695 -1.146 2.6 1 93.25 266 ALA A O 1
ATOM 2011 N N . LEU A 1 267 ? 7.676 -1.691 4.73 1 95.75 267 LEU A N 1
ATOM 2012 C CA . LEU A 1 267 ? 6.379 -1.065 4.977 1 95.75 267 LEU A CA 1
ATOM 2013 C C . LEU A 1 267 ? 6.48 0.453 4.879 1 95.75 267 LEU A C 1
ATOM 2015 O O . LEU A 1 267 ? 5.59 1.105 4.332 1 95.75 267 LEU A O 1
ATOM 2019 N N . SER A 1 268 ? 7.543 0.96 5.383 1 94.12 268 SER A N 1
ATOM 2020 C CA . SER A 1 268 ? 7.773 2.4 5.336 1 94.12 268 SER A CA 1
ATOM 2021 C C . SER A 1 268 ? 7.852 2.902 3.898 1 94.12 268 SER A C 1
ATOM 2023 O O . SER A 1 268 ? 7.348 3.984 3.586 1 94.12 268 SER A O 1
ATOM 2025 N N . GLY A 1 269 ? 8.508 2.131 3.119 1 93.62 269 GLY A N 1
ATOM 2026 C CA . GLY A 1 269 ? 8.68 2.51 1.726 1 93.62 269 GLY A CA 1
ATOM 2027 C C . GLY A 1 269 ? 7.371 2.539 0.95 1 93.62 269 GLY A C 1
ATOM 2028 O O . GLY A 1 269 ? 7.258 3.24 -0.058 1 93.62 269 GLY A O 1
ATOM 2029 N N . ALA A 1 270 ? 6.426 1.826 1.452 1 96.25 270 ALA A N 1
ATOM 2030 C CA . ALA A 1 270 ? 5.137 1.748 0.773 1 96.25 270 ALA A CA 1
ATOM 2031 C C . ALA A 1 270 ? 4.25 2.934 1.144 1 96.25 270 ALA A C 1
ATOM 2033 O O . ALA A 1 270 ? 3.229 3.18 0.497 1 96.25 270 ALA A O 1
ATOM 2034 N N . PHE A 1 271 ? 4.637 3.717 2.1 1 95.44 271 PHE A N 1
ATOM 2035 C CA . PHE A 1 271 ? 3.779 4.762 2.648 1 95.44 271 PHE A CA 1
ATOM 2036 C C . PHE A 1 271 ? 3.549 5.867 1.626 1 95.44 271 PHE A C 1
ATOM 2038 O O . PHE A 1 271 ? 2.406 6.176 1.287 1 95.44 271 PHE A O 1
ATOM 2045 N N . PRO A 1 272 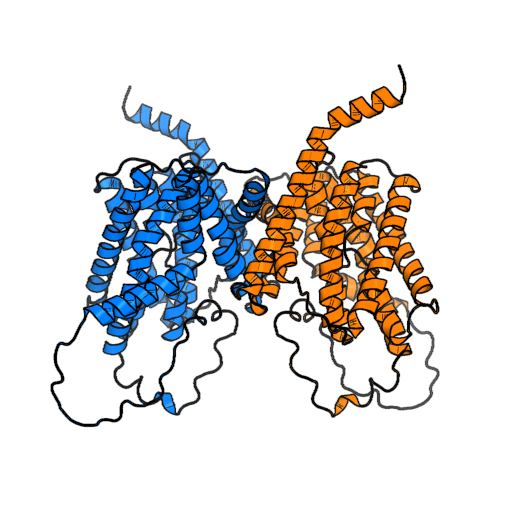? 4.566 6.449 0.989 1 94.06 272 PRO A N 1
ATOM 2046 C CA . PRO A 1 272 ? 4.34 7.594 0.105 1 94.06 272 PRO A CA 1
ATOM 2047 C C . PRO A 1 272 ? 3.434 7.258 -1.077 1 94.06 272 PRO A C 1
ATOM 2049 O O . PRO A 1 272 ? 2.441 7.949 -1.315 1 94.06 272 PRO A O 1
ATOM 2052 N N . PRO A 1 273 ? 3.723 6.191 -1.765 1 95.62 273 PRO A N 1
ATOM 2053 C CA . PRO A 1 273 ? 2.838 5.902 -2.896 1 95.62 273 PRO A CA 1
ATOM 2054 C C . PRO A 1 273 ? 1.407 5.59 -2.463 1 95.62 273 PRO A C 1
ATOM 2056 O O . PRO A 1 273 ? 0.455 5.938 -3.166 1 95.62 273 PRO A O 1
ATOM 2059 N N . LEU A 1 274 ? 1.256 4.949 -1.339 1 96.31 274 LEU A N 1
ATOM 2060 C CA . LEU A 1 274 ? -0.088 4.645 -0.857 1 96.31 274 LEU A CA 1
ATOM 2061 C C . LEU A 1 274 ? -0.816 5.922 -0.443 1 96.31 274 LEU A C 1
ATOM 2063 O O . LEU A 1 274 ? -2.029 6.035 -0.632 1 96.31 274 LEU A O 1
ATOM 2067 N N . LEU A 1 275 ? -0.075 6.832 0.161 1 93.31 275 LEU A N 1
ATOM 2068 C CA . LEU A 1 275 ? -0.646 8.109 0.56 1 93.31 275 LEU A CA 1
ATOM 2069 C C . LEU A 1 275 ? -1.219 8.852 -0.646 1 93.31 275 LEU A C 1
ATOM 2071 O O . LEU A 1 275 ? -2.369 9.297 -0.618 1 93.31 275 LEU A O 1
ATOM 2075 N N . TYR A 1 276 ? -0.464 8.953 -1.68 1 93.81 276 TYR A N 1
ATOM 2076 C CA . TYR A 1 276 ? -0.897 9.672 -2.873 1 93.81 276 TYR A CA 1
ATOM 2077 C C . TYR A 1 276 ? -1.984 8.898 -3.609 1 93.81 276 TYR A C 1
ATOM 2079 O O . TYR A 1 276 ? -2.891 9.492 -4.199 1 93.81 276 TYR A O 1
ATOM 2087 N N . ALA A 1 277 ? -1.83 7.574 -3.586 1 94.56 277 ALA A N 1
ATOM 2088 C CA . ALA A 1 277 ? -2.891 6.758 -4.172 1 94.56 277 ALA A CA 1
ATOM 2089 C C . ALA A 1 277 ? -4.211 6.969 -3.438 1 94.56 277 ALA A C 1
ATOM 2091 O O . ALA A 1 277 ? -5.266 7.086 -4.066 1 94.56 277 ALA A O 1
ATOM 2092 N N . PHE A 1 278 ? -4.152 7.004 -2.113 1 90.94 278 PHE A N 1
ATOM 2093 C CA . PHE A 1 278 ? -5.336 7.238 -1.294 1 90.94 278 PHE A CA 1
ATOM 2094 C C . PHE A 1 278 ? -5.957 8.594 -1.617 1 90.94 278 PHE A C 1
ATOM 2096 O O . PHE A 1 278 ? -7.176 8.703 -1.761 1 90.94 278 PHE A O 1
ATOM 2103 N N . LEU A 1 279 ? -5.129 9.586 -1.735 1 89.75 279 LEU A N 1
ATOM 2104 C CA . LEU A 1 279 ? -5.598 10.922 -2.09 1 89.75 279 LEU A CA 1
ATOM 2105 C C . LEU A 1 279 ? -6.32 10.906 -3.432 1 89.75 279 LEU A C 1
ATOM 2107 O O . LEU A 1 279 ? -7.402 11.484 -3.564 1 89.75 279 LEU A O 1
ATOM 2111 N N . GLY A 1 280 ? -5.738 10.234 -4.395 1 90.88 280 GLY A N 1
ATOM 2112 C CA . GLY A 1 280 ? -6.375 10.141 -5.699 1 90.88 280 GLY A CA 1
ATOM 2113 C C . GLY A 1 280 ? -7.699 9.406 -5.668 1 90.88 280 GLY A C 1
ATOM 2114 O O . GLY A 1 280 ? -8.664 9.82 -6.32 1 90.88 280 GLY A O 1
ATOM 2115 N N . ALA A 1 281 ? -7.711 8.367 -4.898 1 88.75 281 ALA A N 1
ATOM 2116 C CA . ALA A 1 281 ? -8.914 7.531 -4.828 1 88.75 281 ALA A CA 1
ATOM 2117 C C . ALA A 1 281 ? -10.047 8.266 -4.113 1 88.75 281 ALA A C 1
ATOM 2119 O O . ALA A 1 281 ? -11.219 7.961 -4.328 1 88.75 281 ALA A O 1
ATOM 2120 N N . THR A 1 282 ? -9.742 9.219 -3.254 1 82.5 282 THR A N 1
ATOM 2121 C CA . THR A 1 282 ? -10.766 9.906 -2.477 1 82.5 282 THR A CA 1
ATOM 2122 C C . THR A 1 282 ? -11.195 11.195 -3.174 1 82.5 282 THR A C 1
ATOM 2124 O O . THR A 1 282 ? -12.148 11.852 -2.742 1 82.5 282 THR A O 1
ATOM 2127 N N . LEU A 1 283 ? -10.508 11.531 -4.195 1 83.88 283 LEU A N 1
ATOM 2128 C CA . LEU A 1 283 ? -10.773 12.789 -4.887 1 83.88 283 LEU A CA 1
ATOM 2129 C C . LEU A 1 283 ? -12.172 12.789 -5.504 1 83.88 283 LEU A C 1
ATOM 2131 O O . LEU A 1 283 ? -12.539 11.844 -6.207 1 83.88 283 LEU A O 1
ATOM 2135 N N . LYS A 1 284 ? -13.023 13.742 -4.98 1 73.88 284 LYS A N 1
ATOM 2136 C CA . LYS A 1 284 ? -14.344 13.953 -5.551 1 73.88 284 LYS A CA 1
ATOM 2137 C C . LYS A 1 284 ? -14.492 15.383 -6.07 1 73.88 284 LYS A C 1
ATOM 2139 O O . LYS A 1 284 ? -14 16.328 -5.449 1 73.88 284 LYS A O 1
ATOM 2144 N N . PHE A 1 285 ? -15 15.539 -7.254 1 71.06 285 PHE A N 1
ATOM 2145 C CA . PHE A 1 285 ? -15.117 16.875 -7.805 1 71.06 285 PHE A CA 1
ATOM 2146 C C . PHE A 1 285 ? -16.578 17.312 -7.887 1 71.06 285 PHE A C 1
ATOM 2148 O O . PHE A 1 285 ? -16.875 18.469 -8.148 1 71.06 285 PHE A O 1
ATOM 2155 N N . LYS A 1 286 ? -17.453 16.422 -7.656 1 69.06 286 LYS A N 1
ATOM 2156 C CA . LYS A 1 286 ? -18.828 16.859 -7.863 1 69.06 286 LYS A CA 1
ATOM 2157 C C . LYS A 1 286 ? -19.406 17.453 -6.582 1 69.06 286 LYS A C 1
ATOM 2159 O O . LYS A 1 286 ? -19.438 16.781 -5.543 1 69.06 286 LYS A O 1
ATOM 2164 N N . LEU A 1 287 ? -19.484 18.75 -6.539 1 66.06 287 LEU A N 1
ATOM 2165 C CA . LEU A 1 287 ? -20.125 19.484 -5.457 1 66.06 287 LEU A CA 1
ATOM 2166 C C . LEU A 1 287 ? -21.375 20.203 -5.953 1 66.06 287 LEU A C 1
ATOM 2168 O O . LEU A 1 287 ? -21.453 20.578 -7.129 1 66.06 287 LEU A O 1
ATOM 2172 N N . GLY A 1 288 ? -22.328 20.141 -5.09 1 63.47 288 GLY A N 1
ATOM 2173 C CA . GLY A 1 288 ? -23.406 21.062 -5.383 1 63.47 288 GLY A CA 1
ATOM 2174 C C . GLY A 1 288 ? -22.953 22.516 -5.477 1 63.47 288 GLY A C 1
ATOM 2175 O O . GLY A 1 288 ? -21.969 22.891 -4.848 1 63.47 288 GLY A O 1
ATOM 2176 N N . ARG A 1 289 ? -23.5 23.344 -6.324 1 62.22 289 ARG A N 1
ATOM 2177 C CA . ARG A 1 289 ? -23.172 24.719 -6.641 1 62.22 289 ARG A CA 1
ATOM 2178 C C . ARG A 1 289 ? -23.016 25.547 -5.371 1 62.22 289 ARG A C 1
ATOM 2180 O O . ARG A 1 289 ? -22.078 26.359 -5.254 1 62.22 289 ARG A O 1
ATOM 2187 N N . LYS A 1 290 ? -23.922 25.422 -4.426 1 62.75 290 LYS A N 1
ATOM 2188 C CA . LYS A 1 290 ? -23.938 26.266 -3.24 1 62.75 290 LYS A CA 1
ATOM 2189 C C . LYS A 1 290 ? -22.766 25.938 -2.316 1 62.75 290 LYS A C 1
ATOM 2191 O O . LYS A 1 290 ? -22.328 26.781 -1.545 1 62.75 290 LYS A O 1
ATOM 2196 N N . SER A 1 291 ? -22.125 24.891 -2.582 1 77.69 291 SER A N 1
ATOM 2197 C CA . SER A 1 291 ? -21.125 24.391 -1.633 1 77.69 291 SER A CA 1
ATOM 2198 C C . SER A 1 291 ? -19.719 24.781 -2.055 1 77.69 291 SER A C 1
ATOM 2200 O O . SER A 1 291 ? -18.781 24.719 -1.249 1 77.69 291 SER A O 1
ATOM 2202 N N . TYR A 1 292 ? -19.656 25.531 -3.213 1 82.81 292 TYR A N 1
ATOM 2203 C CA . TYR A 1 292 ? -18.328 25.891 -3.705 1 82.81 292 TYR A CA 1
ATOM 2204 C C . TYR A 1 292 ? -17.781 27.125 -2.988 1 82.81 292 TYR A C 1
ATOM 2206 O O . TYR A 1 292 ? -16.578 27.219 -2.746 1 82.81 292 TYR A O 1
ATOM 2214 N N . GLY A 1 293 ? -18.75 28 -2.58 1 84.31 293 GLY A N 1
ATOM 2215 C CA . GLY A 1 293 ? -18.312 29.188 -1.85 1 84.31 293 GLY A CA 1
ATOM 2216 C C . GLY A 1 293 ? -17.719 28.859 -0.49 1 84.31 293 GLY A C 1
ATOM 2217 O O . GLY A 1 293 ? -16.672 29.391 -0.121 1 84.31 293 GLY A O 1
ATOM 2218 N N . MET A 1 294 ? -18.375 28.031 0.179 1 85.62 294 MET A N 1
ATOM 2219 C CA . MET A 1 294 ? -17.906 27.625 1.505 1 85.62 294 MET A CA 1
ATOM 2220 C C . MET A 1 294 ? -16.562 26.922 1.419 1 85.62 294 MET A C 1
ATOM 2222 O O . MET A 1 294 ? -15.656 27.203 2.201 1 85.62 294 MET A O 1
ATOM 2226 N N . VAL A 1 295 ? -16.406 26.078 0.437 1 89.56 295 VAL A N 1
ATOM 2227 C CA . VAL A 1 295 ? -15.172 25.312 0.236 1 89.56 295 VAL A CA 1
ATOM 2228 C C . VAL A 1 295 ? -14.039 26.266 -0.147 1 89.56 295 VAL A C 1
ATOM 2230 O O . VAL A 1 295 ? -12.93 26.156 0.382 1 89.56 295 VAL A O 1
ATOM 2233 N N . GLY A 1 296 ? -14.375 27.188 -1.013 1 90.5 296 GLY A N 1
ATOM 2234 C CA . GLY A 1 296 ? -13.367 28.156 -1.436 1 90.5 296 GLY A CA 1
ATOM 2235 C C . GLY A 1 296 ? -12.883 29.047 -0.307 1 90.5 296 GLY A C 1
ATOM 2236 O O . GLY A 1 296 ? -11.68 29.312 -0.198 1 90.5 296 GLY A O 1
ATOM 2237 N N . ARG A 1 297 ? -13.75 29.5 0.511 1 88.38 297 ARG A N 1
ATOM 2238 C CA . ARG A 1 297 ? -13.391 30.344 1.649 1 88.38 297 ARG A CA 1
ATOM 2239 C C . ARG A 1 297 ? -12.555 29.562 2.658 1 88.38 297 ARG A C 1
ATOM 2241 O O . ARG A 1 297 ? -11.586 30.078 3.205 1 88.38 297 ARG A O 1
ATOM 2248 N N . ALA A 1 298 ? -12.977 28.375 2.877 1 89.06 298 ALA A N 1
ATOM 2249 C CA . ALA A 1 298 ? -12.242 27.531 3.814 1 89.06 298 ALA A CA 1
ATOM 2250 C C . ALA A 1 298 ? -10.812 27.297 3.338 1 89.06 298 ALA A C 1
ATOM 2252 O O . ALA A 1 298 ? -9.867 27.375 4.125 1 89.06 298 ALA A O 1
ATOM 2253 N N . LEU A 1 299 ? -10.68 27.047 2.062 1 93.06 299 LEU A N 1
ATOM 2254 C CA . LEU A 1 299 ? -9.359 26.781 1.488 1 93.06 299 LEU A CA 1
ATOM 2255 C C . LEU A 1 299 ? -8.5 28.047 1.518 1 93.06 299 LEU A C 1
ATOM 2257 O O . LEU A 1 299 ? -7.301 27.969 1.81 1 93.06 299 LEU A O 1
ATOM 2261 N N . PHE A 1 300 ? -9.125 29.109 1.227 1 92.44 300 PHE A N 1
ATOM 2262 C CA . PHE A 1 300 ? -8.398 30.359 1.213 1 92.44 300 PHE A CA 1
ATOM 2263 C C . PHE A 1 300 ? -7.918 30.734 2.613 1 92.44 300 PHE A C 1
ATOM 2265 O O . PHE A 1 300 ? -6.75 31.078 2.803 1 92.44 300 PHE A O 1
ATOM 2272 N N . PHE A 1 301 ? -8.797 30.688 3.488 1 90.69 301 PHE A N 1
ATOM 2273 C CA . PHE A 1 301 ? -8.453 31.031 4.863 1 90.69 301 PHE A CA 1
ATOM 2274 C C . PHE A 1 301 ? -7.406 30.062 5.418 1 90.69 301 PHE A C 1
ATOM 2276 O O . PHE A 1 301 ? -6.484 30.484 6.121 1 90.69 301 PHE A O 1
ATOM 2283 N N . ARG A 1 302 ? -7.531 28.844 5.141 1 91.88 302 ARG A N 1
ATOM 2284 C CA . ARG A 1 302 ? -6.562 27.859 5.609 1 91.88 302 ARG A CA 1
ATOM 2285 C C . ARG A 1 302 ? -5.184 28.125 5.02 1 91.88 302 ARG A C 1
ATOM 2287 O O . ARG A 1 302 ? -4.176 28.047 5.727 1 91.88 302 ARG A O 1
ATOM 2294 N N . LEU A 1 303 ? -5.227 28.406 3.777 1 93.75 303 LEU A N 1
ATOM 2295 C CA . LEU A 1 303 ? -3.951 28.656 3.121 1 93.75 303 LEU A CA 1
ATOM 2296 C C . LEU A 1 303 ? -3.256 29.875 3.736 1 93.75 303 LEU A C 1
ATOM 2298 O O . LEU A 1 303 ? -2.043 29.844 3.963 1 93.75 303 LEU A O 1
ATOM 2302 N N . CYS A 1 304 ? -4.016 30.828 4.012 1 93.06 304 CYS A N 1
ATOM 2303 C CA . CYS A 1 304 ? -3.459 32.031 4.633 1 93.06 304 CYS A CA 1
ATOM 2304 C C . CYS A 1 304 ? -2.898 31.719 6.016 1 93.06 304 CYS A C 1
ATOM 2306 O O . CYS A 1 304 ? -1.809 32.156 6.363 1 93.06 304 CYS A O 1
ATOM 2308 N N . LEU A 1 305 ? -3.625 31 6.707 1 92.12 305 LEU A N 1
ATOM 2309 C CA . LEU A 1 305 ? -3.191 30.641 8.047 1 92.12 305 LEU A CA 1
ATOM 2310 C C . LEU A 1 305 ? -1.949 29.75 8 1 92.12 305 LEU A C 1
ATOM 2312 O O . LEU A 1 305 ? -1.022 29.938 8.797 1 92.12 305 LEU A O 1
ATOM 2316 N N . CYS A 1 306 ? -1.953 28.797 7.102 1 93.69 306 CYS A N 1
ATOM 2317 C CA . CYS A 1 306 ? -0.822 27.875 6.953 1 93.69 306 CYS A CA 1
ATOM 2318 C C . CYS A 1 306 ? 0.449 28.641 6.605 1 93.69 306 CYS A C 1
ATOM 2320 O O . CYS A 1 306 ? 1.497 28.422 7.215 1 93.69 306 CYS A O 1
ATOM 2322 N N . LEU A 1 307 ? 0.32 29.578 5.695 1 94.06 307 LEU A N 1
ATOM 2323 C CA . LEU A 1 307 ? 1.485 30.344 5.273 1 94.06 307 LEU A CA 1
ATOM 2324 C C . LEU A 1 307 ? 1.942 31.297 6.379 1 94.06 307 LEU A C 1
ATOM 2326 O O . LEU A 1 307 ? 3.141 31.547 6.531 1 94.06 307 LEU A O 1
ATOM 2330 N N . SER A 1 308 ? 1.013 31.812 7.105 1 93.38 308 SER A N 1
ATOM 2331 C CA . SER A 1 308 ? 1.364 32.656 8.234 1 93.38 308 SER A CA 1
ATOM 2332 C C . SER A 1 308 ? 2.109 31.875 9.312 1 93.38 308 SER A C 1
ATOM 2334 O O . SER A 1 308 ? 3.119 32.344 9.844 1 93.38 308 SER A O 1
ATOM 2336 N N . MET A 1 309 ? 1.624 30.734 9.609 1 92.75 309 MET A N 1
ATOM 2337 C CA . MET A 1 309 ? 2.281 29.891 10.609 1 92.75 309 MET A CA 1
ATOM 2338 C C . MET A 1 309 ? 3.646 29.438 10.117 1 92.75 309 MET A C 1
ATOM 2340 O O . MET A 1 309 ? 4.59 29.328 10.898 1 92.75 309 MET A O 1
ATOM 2344 N N . PHE A 1 310 ? 3.676 29.062 8.844 1 95.25 310 PHE A N 1
ATOM 2345 C CA . PHE A 1 310 ? 4.949 28.703 8.234 1 95.25 310 PHE A CA 1
ATOM 2346 C C . PHE A 1 310 ? 5.977 29.812 8.43 1 95.25 310 PHE A C 1
ATOM 2348 O O . PHE A 1 310 ? 7.094 29.562 8.875 1 95.25 310 PHE A O 1
ATOM 2355 N N . SER A 1 311 ? 5.582 31.047 8.133 1 94.69 311 SER A N 1
ATOM 2356 C CA . SER A 1 311 ? 6.477 32.188 8.25 1 94.69 311 SER A CA 1
ATOM 2357 C C . SER A 1 311 ? 6.84 32.469 9.703 1 94.69 311 SER A C 1
ATOM 2359 O O . SER A 1 311 ? 7.98 32.812 10.008 1 94.69 311 SER A O 1
ATOM 2361 N N . LEU A 1 312 ? 5.891 32.281 10.555 1 94 312 LEU A N 1
ATOM 2362 C CA . LEU A 1 312 ? 6.121 32.5 11.984 1 94 312 LEU A CA 1
ATOM 2363 C C . LEU A 1 312 ? 7.184 31.547 12.508 1 94 312 LEU A C 1
ATOM 2365 O O . LEU A 1 312 ? 8.109 31.969 13.203 1 94 312 LEU A O 1
ATOM 2369 N N . ILE A 1 313 ? 7.121 30.312 12.125 1 93.75 313 ILE A N 1
ATOM 2370 C CA . ILE A 1 313 ? 8.039 29.297 12.625 1 93.75 313 ILE A CA 1
ATOM 2371 C C . ILE A 1 313 ? 9.406 29.469 11.969 1 93.75 313 ILE A C 1
ATOM 2373 O O . ILE A 1 313 ? 10.438 29.438 12.648 1 93.75 313 ILE A O 1
ATOM 2377 N N . LYS A 1 314 ? 9.391 29.703 10.695 1 94.25 314 LYS A N 1
ATOM 2378 C CA . LYS A 1 314 ? 10.633 29.703 9.93 1 94.25 314 LYS A CA 1
ATOM 2379 C C . LYS A 1 314 ? 11.445 30.969 10.211 1 94.25 314 LYS A C 1
ATOM 2381 O O . LYS A 1 314 ? 12.672 30.906 10.328 1 94.25 314 LYS A O 1
ATOM 2386 N N . TYR A 1 315 ? 10.773 32.094 10.477 1 92.62 315 TYR A N 1
ATOM 2387 C CA . TYR A 1 315 ? 11.523 33.344 10.453 1 92.62 315 TYR A CA 1
ATOM 2388 C C . TYR A 1 315 ? 11.445 34.062 11.797 1 92.62 315 TYR A C 1
ATOM 2390 O O . TYR A 1 315 ? 12.266 34.938 12.102 1 92.62 315 TYR A O 1
ATOM 2398 N N . VAL A 1 316 ? 10.531 33.75 12.633 1 92.75 316 VAL A N 1
ATOM 2399 C CA . VAL A 1 316 ? 10.352 34.5 13.867 1 92.75 316 VAL A CA 1
ATOM 2400 C C . VAL A 1 316 ? 10.859 33.688 15.047 1 92.75 316 VAL A C 1
ATOM 2402 O O . VAL A 1 316 ? 11.609 34.188 15.891 1 92.75 316 VAL A O 1
ATOM 2405 N N . LEU A 1 317 ? 10.5 32.438 15.062 1 92.12 317 LEU A N 1
ATOM 2406 C CA . LEU A 1 317 ? 10.906 31.594 16.188 1 92.12 317 LEU A CA 1
ATOM 2407 C C . LEU A 1 317 ? 12.398 31.297 16.141 1 92.12 317 LEU A C 1
ATOM 2409 O O . LEU A 1 317 ? 12.961 31.125 15.062 1 92.12 317 LEU A O 1
ATOM 2413 N N . PRO A 1 318 ? 13.016 31.297 17.297 1 90.5 318 PRO A N 1
ATOM 2414 C CA . PRO A 1 318 ? 14.453 31.016 17.375 1 90.5 318 PRO A CA 1
ATOM 2415 C C . PRO A 1 318 ? 14.773 29.531 17.266 1 90.5 318 PRO A C 1
ATOM 2417 O O . PRO A 1 318 ? 15.281 28.938 18.219 1 90.5 318 PRO A O 1
ATOM 2420 N N . LEU A 1 319 ? 14.516 28.969 16.156 1 90.12 319 LEU A N 1
ATOM 2421 C CA . LEU A 1 319 ? 14.805 27.562 15.891 1 90.12 319 LEU A CA 1
ATOM 2422 C C . LEU A 1 319 ? 15.859 27.422 14.805 1 90.12 319 LEU A C 1
ATOM 2424 O O . LEU A 1 319 ? 15.961 28.281 13.914 1 90.12 319 LEU A O 1
ATOM 2428 N N . GLU A 1 320 ? 16.625 26.453 14.898 1 89.88 320 GLU A N 1
ATOM 2429 C CA . GLU A 1 320 ? 17.688 26.219 13.922 1 89.88 320 GLU A CA 1
ATOM 2430 C C . GLU A 1 320 ? 17.266 25.156 12.906 1 89.88 320 GLU A C 1
ATOM 2432 O O . GLU A 1 320 ? 16.406 24.312 13.18 1 89.88 320 GLU A O 1
ATOM 2437 N N . ASP A 1 321 ? 17.906 25.234 11.734 1 89.75 321 ASP A N 1
ATOM 2438 C CA . ASP A 1 321 ? 17.719 24.188 10.719 1 89.75 321 ASP A CA 1
ATOM 2439 C C . ASP A 1 321 ? 18.422 22.906 11.125 1 89.75 321 ASP A C 1
ATOM 2441 O O . ASP A 1 321 ? 19.484 22.938 11.75 1 89.75 321 ASP A O 1
ATOM 2445 N N . PRO A 1 322 ? 17.812 21.906 10.852 1 90.12 322 PRO A N 1
ATOM 2446 C CA . PRO A 1 322 ? 16.688 21.641 9.953 1 90.12 322 PRO A CA 1
ATOM 2447 C C . PRO A 1 322 ? 15.344 21.609 10.68 1 90.12 322 PRO A C 1
ATOM 2449 O O . PRO A 1 322 ? 14.297 21.516 10.039 1 90.12 322 PRO A O 1
ATOM 2452 N N . MET A 1 323 ? 15.32 21.766 11.969 1 90.69 323 MET A N 1
ATOM 2453 C CA . MET A 1 323 ? 14.094 21.703 12.758 1 90.69 323 MET A CA 1
ATOM 2454 C C . MET A 1 323 ? 13.117 22.797 12.336 1 90.69 323 MET A C 1
ATOM 2456 O O . MET A 1 323 ? 11.93 22.531 12.117 1 90.69 323 MET A O 1
ATOM 2460 N N . SER A 1 324 ? 13.617 24 12.234 1 92.81 324 SER A N 1
ATOM 2461 C CA . SER A 1 324 ? 12.781 25.125 11.867 1 92.81 324 SER A CA 1
ATOM 2462 C C . SER A 1 324 ? 12.086 24.891 10.531 1 92.81 324 SER A C 1
ATOM 2464 O O . SER A 1 324 ? 10.883 25.109 10.398 1 92.81 324 SER A O 1
ATOM 2466 N N . SER A 1 325 ? 12.805 24.344 9.562 1 94.25 325 SER A N 1
ATOM 2467 C CA . SER A 1 325 ? 12.258 24.125 8.227 1 94.25 325 SER A CA 1
ATOM 2468 C C . SER A 1 325 ? 11.211 23.016 8.234 1 94.25 325 SER A C 1
ATOM 2470 O O . SER A 1 325 ? 10.141 23.156 7.633 1 94.25 325 SER A O 1
ATOM 2472 N N . VAL A 1 326 ? 11.5 21.953 8.938 1 93.25 326 VAL A N 1
ATOM 2473 C CA . VAL A 1 326 ? 10.594 20.812 8.945 1 93.25 326 VAL A CA 1
ATOM 2474 C C . VAL A 1 326 ? 9.305 21.172 9.68 1 93.25 326 VAL A C 1
ATOM 2476 O O . VAL A 1 326 ? 8.203 20.875 9.211 1 93.25 326 VAL A O 1
ATOM 2479 N N . LEU A 1 327 ? 9.453 21.875 10.789 1 92.81 327 LEU A N 1
ATOM 2480 C CA . LEU A 1 327 ? 8.281 22.297 11.531 1 92.81 327 LEU A CA 1
ATOM 2481 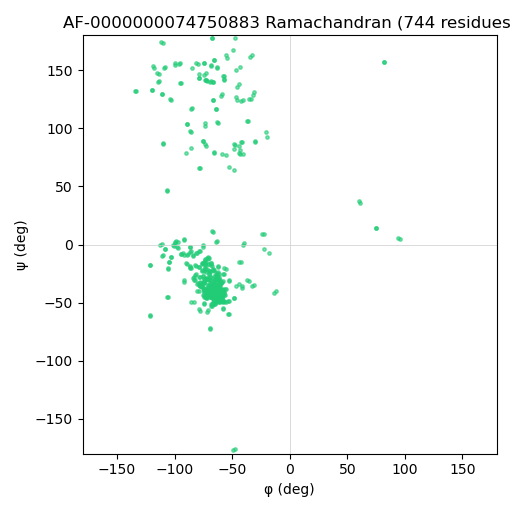C C . LEU A 1 327 ? 7.449 23.281 10.719 1 92.81 327 LEU A C 1
ATOM 2483 O O . LEU A 1 327 ? 6.219 23.219 10.711 1 92.81 327 LEU A O 1
ATOM 2487 N N . ALA A 1 328 ? 8.109 24.172 10.102 1 94.69 328 ALA A N 1
ATOM 2488 C CA . ALA A 1 328 ? 7.426 25.141 9.25 1 94.69 328 ALA A CA 1
ATOM 2489 C C . ALA A 1 328 ? 6.676 24.438 8.117 1 94.69 328 ALA A C 1
ATOM 2491 O O . ALA A 1 328 ? 5.512 24.75 7.855 1 94.69 328 ALA A O 1
ATOM 2492 N N . LEU A 1 329 ? 7.301 23.469 7.523 1 94.81 329 LEU A N 1
ATOM 2493 C CA . LEU A 1 329 ? 6.676 22.734 6.43 1 94.81 329 LEU A CA 1
ATOM 2494 C C . LEU A 1 329 ? 5.465 21.953 6.922 1 94.81 329 LEU A C 1
ATOM 2496 O O . LEU A 1 329 ? 4.477 21.797 6.199 1 94.81 329 LEU A O 1
ATOM 2500 N N . THR A 1 330 ? 5.535 21.469 8.094 1 93 330 THR A N 1
ATOM 2501 C CA . THR A 1 330 ? 4.457 20.688 8.672 1 93 330 THR A CA 1
ATOM 2502 C C . THR A 1 330 ? 3.18 21.516 8.789 1 93 330 THR A C 1
ATOM 2504 O O . THR A 1 330 ? 2.076 20.984 8.633 1 93 330 THR A O 1
ATOM 2507 N N . THR A 1 331 ? 3.289 22.781 8.93 1 92.06 331 THR A N 1
ATOM 2508 C CA . THR A 1 331 ? 2.123 23.641 9.109 1 92.06 331 THR A CA 1
ATOM 2509 C C . THR A 1 331 ? 1.392 23.844 7.789 1 92.06 331 THR A C 1
ATOM 2511 O O . THR A 1 331 ? 0.236 24.281 7.77 1 92.06 331 THR A O 1
ATOM 2514 N N . VAL A 1 332 ? 2.025 23.547 6.703 1 93.81 332 VAL A N 1
ATOM 2515 C CA . VAL A 1 332 ? 1.43 23.766 5.391 1 93.81 332 VAL A CA 1
ATOM 2516 C C . VAL A 1 332 ? 0.699 22.5 4.934 1 93.81 332 VAL A C 1
ATOM 2518 O O . VAL A 1 332 ? 0.073 22.484 3.873 1 93.81 332 VAL A O 1
ATOM 2521 N N . CYS A 1 333 ? 0.62 21.516 5.738 1 91.75 333 CYS A N 1
ATOM 2522 C CA . CYS A 1 333 ? -0.07 20.266 5.422 1 91.75 333 CYS A CA 1
ATOM 2523 C C . CYS A 1 333 ? -1.582 20.453 5.477 1 91.75 333 CYS A C 1
ATOM 2525 O O . CYS A 1 333 ? -2.072 21.406 6.074 1 91.75 333 CYS A O 1
ATOM 2527 N N . PRO A 1 334 ? -2.293 19.609 4.781 1 90.75 334 PRO A N 1
ATOM 2528 C CA . PRO A 1 334 ? -3.752 19.703 4.855 1 90.75 334 PRO A CA 1
ATOM 2529 C C . PRO A 1 334 ? -4.297 19.328 6.234 1 90.75 334 PRO A C 1
ATOM 2531 O O . PRO A 1 334 ? -3.523 19.031 7.152 1 90.75 334 PRO A O 1
ATOM 2534 N N . MET A 1 335 ? -5.609 19.453 6.316 1 84.62 335 MET A N 1
ATOM 2535 C CA . MET A 1 335 ? -6.246 19.172 7.602 1 84.62 335 MET A CA 1
ATOM 2536 C C . MET A 1 335 ? -6.109 17.703 7.961 1 84.62 335 MET A C 1
ATOM 2538 O O . MET A 1 335 ? -5.824 16.859 7.098 1 84.62 335 MET A O 1
ATOM 2542 N N . ALA A 1 336 ? -6.242 17.469 9.18 1 74.5 336 ALA A N 1
ATOM 2543 C CA . ALA A 1 336 ? -6.207 16.094 9.672 1 74.5 336 ALA A CA 1
ATOM 2544 C C . ALA A 1 336 ? -7.43 15.305 9.203 1 74.5 336 ALA A C 1
ATOM 2546 O O . ALA A 1 336 ? -8.461 15.898 8.875 1 74.5 336 ALA A O 1
ATOM 2547 N N . SER A 1 337 ? -7.305 14.039 9.109 1 68.38 337 SER A N 1
ATOM 2548 C CA . SER A 1 337 ? -8.398 13.18 8.672 1 68.38 337 SER A CA 1
ATOM 2549 C C . SER A 1 337 ? -9.578 13.258 9.633 1 68.38 337 SER A C 1
ATOM 2551 O O . SER A 1 337 ? -10.719 12.977 9.242 1 68.38 337 SER A O 1
ATOM 2553 N N . THR A 1 338 ? -9.359 13.719 10.859 1 66.81 338 THR A N 1
ATOM 2554 C CA . THR A 1 338 ? -10.422 13.875 11.836 1 66.81 338 THR A CA 1
ATOM 2555 C C . THR A 1 338 ? -11.438 14.922 11.367 1 66.81 338 THR A C 1
ATOM 2557 O O . THR A 1 338 ? -12.617 14.852 11.727 1 66.81 338 THR A O 1
ATOM 2560 N N . PHE A 1 339 ? -10.984 15.859 10.531 1 75.94 339 PHE A N 1
ATOM 2561 C CA . PHE A 1 339 ? -11.875 16.844 9.93 1 75.94 339 PHE A CA 1
ATOM 2562 C C . PHE A 1 339 ? -12.984 16.172 9.141 1 75.94 339 PHE A C 1
ATOM 2564 O O . PHE A 1 339 ? -14.156 16.531 9.266 1 75.94 339 PHE A O 1
ATOM 2571 N N . LEU A 1 340 ? -12.625 15.133 8.391 1 69.12 340 LEU A N 1
ATOM 2572 C CA . LEU A 1 340 ? -13.602 14.438 7.57 1 69.12 340 LEU A CA 1
ATOM 2573 C C . LEU A 1 340 ? -14.664 13.766 8.438 1 69.12 340 LEU A C 1
ATOM 2575 O O . LEU A 1 340 ? -15.859 13.852 8.148 1 69.12 340 LEU A O 1
ATOM 2579 N N . MET A 1 341 ? -14.188 13.266 9.508 1 63.28 341 MET A N 1
ATOM 2580 C CA . MET A 1 341 ? -15.086 12.539 10.398 1 63.28 341 MET A CA 1
ATOM 2581 C C . MET A 1 341 ? -16.109 13.477 11.031 1 63.28 341 MET A C 1
ATOM 2583 O O . MET A 1 341 ? -17.312 13.219 10.992 1 63.28 341 MET A O 1
ATOM 2587 N N . TYR A 1 342 ? -15.672 14.508 11.453 1 65.69 342 TYR A N 1
ATOM 2588 C CA . TYR A 1 342 ? -16.547 15.43 12.172 1 65.69 342 TYR A CA 1
ATOM 2589 C C . TYR A 1 342 ? -17.438 16.203 11.211 1 65.69 342 TYR A C 1
ATOM 2591 O O . TYR A 1 342 ? -18.594 16.5 11.523 1 65.69 342 TYR A O 1
ATOM 2599 N N . ALA A 1 343 ? -16.938 16.5 10.117 1 73.56 343 ALA A N 1
ATOM 2600 C CA . ALA A 1 343 ? -17.719 17.234 9.125 1 73.56 343 ALA A CA 1
ATOM 2601 C C . ALA A 1 343 ? -18.875 16.375 8.602 1 73.56 343 ALA A C 1
ATOM 2603 O O . ALA A 1 343 ? -19.969 16.875 8.375 1 73.56 343 ALA A O 1
ATOM 2604 N N . ILE A 1 344 ? -18.594 15.141 8.492 1 64.88 344 ILE A N 1
ATOM 2605 C CA . ILE A 1 344 ? -19.625 14.227 8.023 1 64.88 344 ILE A CA 1
ATOM 2606 C C . ILE A 1 344 ? -20.734 14.117 9.07 1 64.88 344 ILE A C 1
ATOM 2608 O O . ILE A 1 344 ? -21.922 14.172 8.742 1 64.88 344 ILE A O 1
ATOM 2612 N N . GLN A 1 345 ? -20.328 14.062 10.289 1 64.19 345 GLN A N 1
ATOM 2613 C CA . GLN A 1 345 ? -21.297 13.961 11.391 1 64.19 345 GLN A CA 1
ATOM 2614 C C . GLN A 1 345 ? -22.125 15.234 11.5 1 64.19 345 GLN A C 1
ATOM 2616 O O . GLN A 1 345 ? -23.266 15.188 11.969 1 64.19 345 GLN A O 1
ATOM 2621 N N . SER A 1 346 ? -21.594 16.219 10.969 1 69.19 346 SER A N 1
ATOM 2622 C CA . SER A 1 346 ? -22.281 17.5 11.078 1 69.19 346 SER A CA 1
ATOM 2623 C C . SER A 1 346 ? -23.078 17.812 9.82 1 69.19 346 SER A C 1
ATOM 2625 O O . SER A 1 346 ? -23.609 18.922 9.664 1 69.19 346 SER A O 1
ATOM 2627 N N . GLY A 1 347 ? -23.078 16.875 8.875 1 69.56 347 GLY A N 1
ATOM 2628 C CA . GLY A 1 347 ? -23.938 17.016 7.707 1 69.56 347 GLY A CA 1
ATOM 2629 C C . GLY A 1 347 ? -23.234 17.672 6.523 1 69.56 347 GLY A C 1
ATOM 2630 O O . GLY A 1 347 ? -23.891 18.078 5.566 1 69.56 347 GLY A O 1
ATOM 2631 N N . TYR A 1 348 ? -21.969 17.906 6.66 1 78.56 348 TYR A N 1
ATOM 2632 C CA . TYR A 1 348 ? -21.203 18.531 5.582 1 78.56 348 TYR A CA 1
ATOM 2633 C C . TYR A 1 348 ? -20.297 17.516 4.895 1 78.56 348 TYR A C 1
ATOM 2635 O O . TYR A 1 348 ? -19.125 17.797 4.648 1 78.56 348 TYR A O 1
ATOM 2643 N N . ALA A 1 349 ? -20.844 16.359 4.582 1 73.81 349 ALA A N 1
ATOM 2644 C CA . ALA A 1 349 ? -20.047 15.25 4.066 1 73.81 349 ALA A CA 1
ATOM 2645 C C . ALA A 1 349 ? -19.453 15.594 2.707 1 73.81 349 ALA A C 1
ATOM 2647 O O . ALA A 1 349 ? -18.25 15.414 2.492 1 73.81 349 ALA A O 1
ATOM 2648 N N . GLU A 1 350 ? -20.219 16.094 1.85 1 77.88 350 GLU A N 1
ATOM 2649 C CA . GLU A 1 350 ? -19.75 16.375 0.498 1 77.88 350 GLU A CA 1
ATOM 2650 C C . GLU A 1 350 ? -18.734 17.516 0.494 1 77.88 350 GLU A C 1
ATOM 2652 O O . GLU A 1 350 ? -17.688 17.422 -0.146 1 77.88 350 GLU A O 1
ATOM 2657 N N . GLU A 1 351 ? -19.031 18.547 1.25 1 83.75 351 GLU A N 1
ATOM 2658 C CA . GLU A 1 351 ? -18.125 19.688 1.333 1 83.75 351 GLU A CA 1
ATOM 2659 C C . GLU A 1 351 ? -16.797 19.312 1.974 1 83.75 351 GLU A C 1
ATOM 2661 O O . GLU A 1 351 ? -15.742 19.781 1.545 1 83.75 351 GLU A O 1
ATOM 2666 N N . ALA A 1 352 ? -16.922 18.469 2.951 1 82.25 352 ALA A N 1
ATOM 2667 C CA . ALA A 1 352 ? -15.727 18.062 3.674 1 82.25 352 ALA A CA 1
ATOM 2668 C C . ALA A 1 352 ? -14.797 17.25 2.773 1 82.25 352 ALA A C 1
ATOM 2670 O O . ALA A 1 352 ? -13.578 17.453 2.783 1 82.25 352 ALA A O 1
ATOM 2671 N N . ALA A 1 353 ? -15.383 16.406 1.943 1 78.62 353 ALA A N 1
ATOM 2672 C CA . ALA A 1 353 ? -14.586 15.555 1.062 1 78.62 353 ALA A CA 1
ATOM 2673 C C . ALA A 1 353 ? -13.844 16.375 0.016 1 78.62 353 ALA A C 1
ATOM 2675 O O . ALA A 1 353 ? -12.664 16.156 -0.241 1 78.62 353 ALA A O 1
ATOM 2676 N N . ILE A 1 354 ? -14.469 17.281 -0.478 1 84.75 354 ILE A N 1
ATOM 2677 C CA . ILE A 1 354 ? -13.883 18.109 -1.529 1 84.75 354 ILE A CA 1
ATOM 2678 C C . ILE A 1 354 ? -12.836 19.031 -0.929 1 84.75 354 ILE A C 1
ATOM 2680 O O . ILE A 1 354 ? -11.758 19.219 -1.501 1 84.75 354 ILE A O 1
ATOM 2684 N N . THR A 1 355 ? -13.227 19.641 0.21 1 88.06 355 THR A N 1
ATOM 2685 C CA . THR A 1 355 ? -12.289 20.547 0.879 1 88.06 355 THR A CA 1
ATOM 2686 C C . THR A 1 355 ? -11 19.812 1.234 1 88.06 355 THR A C 1
ATOM 2688 O O . THR A 1 355 ? -9.898 20.312 1.006 1 88.06 355 THR A O 1
ATOM 2691 N N . TYR A 1 356 ? -11.133 18.641 1.71 1 85.44 356 TYR A N 1
ATOM 2692 C CA . TYR A 1 356 ? -9.977 17.844 2.104 1 85.44 356 TYR A CA 1
ATOM 2693 C C . TYR A 1 356 ? -9.102 17.516 0.9 1 85.44 356 TYR A C 1
ATOM 2695 O O . TYR A 1 356 ? -7.879 17.672 0.956 1 85.44 356 TYR A O 1
ATOM 2703 N N . SER A 1 357 ? -9.719 17.094 -0.165 1 85.38 357 SER A N 1
ATOM 2704 C CA . SER A 1 357 ? -8.984 16.672 -1.355 1 85.38 357 SER A CA 1
ATOM 2705 C C . SER A 1 357 ? -8.258 17.859 -1.992 1 85.38 357 SER A C 1
ATOM 2707 O O . SER A 1 357 ? -7.086 17.75 -2.354 1 85.38 357 SER A O 1
ATOM 2709 N N . LEU A 1 358 ? -8.938 18.938 -2.072 1 89.31 358 LEU A N 1
ATOM 2710 C CA . LEU A 1 358 ? -8.344 20.109 -2.695 1 89.31 358 LEU A CA 1
ATOM 2711 C C . LEU A 1 358 ? -7.23 20.672 -1.821 1 89.31 358 LEU A C 1
ATOM 2713 O O . LEU A 1 358 ? -6.203 21.125 -2.332 1 89.31 358 LEU A O 1
ATOM 2717 N N . ALA A 1 359 ? -7.492 20.656 -0.572 1 92 359 ALA A N 1
ATOM 2718 C CA . ALA A 1 359 ? -6.465 21.125 0.355 1 92 359 ALA A CA 1
ATOM 2719 C C . ALA A 1 359 ? -5.211 20.266 0.268 1 92 359 ALA A C 1
ATOM 2721 O O . ALA A 1 359 ? -4.09 20.766 0.319 1 92 359 ALA A O 1
ATOM 2722 N N . ALA A 1 360 ? -5.406 18.984 0.153 1 90.5 360 ALA A N 1
ATOM 2723 C CA . ALA A 1 360 ? -4.281 18.062 0.068 1 90.5 360 ALA A CA 1
ATOM 2724 C C . ALA A 1 360 ? -3.465 18.312 -1.2 1 90.5 360 ALA A C 1
ATOM 2726 O O . ALA A 1 360 ? -2.236 18.391 -1.149 1 90.5 360 ALA A O 1
ATOM 2727 N N . ILE A 1 361 ? -4.156 18.484 -2.283 1 90.5 361 ILE A N 1
ATOM 2728 C CA . ILE A 1 361 ? -3.48 18.719 -3.555 1 90.5 361 ILE A CA 1
ATOM 2729 C C . ILE A 1 361 ? -2.723 20.047 -3.5 1 90.5 361 ILE A C 1
ATOM 2731 O O . ILE A 1 361 ? -1.553 20.109 -3.885 1 90.5 361 ILE A O 1
ATOM 2735 N N . LEU A 1 362 ? -3.385 21.016 -3.018 1 92.12 362 LEU A N 1
ATOM 2736 C CA . LEU A 1 362 ? -2.764 22.344 -2.908 1 92.12 362 LEU A CA 1
ATOM 2737 C C . LEU A 1 362 ? -1.548 22.297 -1.988 1 92.12 362 LEU A C 1
ATOM 2739 O O . LEU A 1 362 ? -0.51 22.891 -2.293 1 92.12 362 LEU A O 1
ATOM 2743 N N . SER A 1 363 ? -1.707 21.594 -0.951 1 92.38 363 SER A N 1
ATOM 2744 C CA . SER A 1 363 ? -0.624 21.5 0.022 1 92.38 363 SER A CA 1
ATOM 2745 C C . SER A 1 363 ? 0.591 20.797 -0.571 1 92.38 363 SER A C 1
ATOM 2747 O O . SER A 1 363 ? 1.73 21.188 -0.307 1 92.38 363 SER A O 1
ATOM 2749 N N . ILE A 1 364 ? 0.36 19.766 -1.332 1 90.06 364 ILE A N 1
ATOM 2750 C CA . ILE A 1 364 ? 1.461 19.031 -1.94 1 90.06 364 ILE A CA 1
ATOM 2751 C C . ILE A 1 364 ? 2.264 19.953 -2.852 1 90.06 364 ILE A C 1
ATOM 2753 O O . ILE A 1 364 ? 3.496 19.953 -2.809 1 90.06 364 ILE A O 1
ATOM 2757 N N . VAL A 1 365 ? 1.574 20.75 -3.588 1 90.25 365 VAL A N 1
ATOM 2758 C CA . VAL A 1 365 ? 2.221 21.656 -4.531 1 90.25 365 VAL A CA 1
ATOM 2759 C C . VAL A 1 365 ? 2.979 22.734 -3.77 1 90.25 365 VAL A C 1
ATOM 2761 O O . VAL A 1 365 ? 4.148 23 -4.059 1 90.25 365 VAL A O 1
ATOM 2764 N N . ILE A 1 366 ? 2.395 23.25 -2.758 1 93.38 366 ILE A N 1
ATOM 2765 C CA . ILE A 1 366 ? 2.986 24.359 -1.999 1 93.38 366 ILE A CA 1
ATOM 2766 C C . ILE A 1 366 ? 4.168 23.828 -1.18 1 93.38 366 ILE A C 1
ATOM 2768 O O . ILE A 1 366 ? 5.199 24.5 -1.077 1 93.38 366 ILE A O 1
ATOM 2772 N N . LEU A 1 367 ? 3.996 22.672 -0.636 1 92.81 367 LEU A N 1
ATOM 2773 C CA . LEU A 1 367 ? 5.07 22.062 0.143 1 92.81 367 LEU A CA 1
ATOM 2774 C C . LEU A 1 367 ? 6.324 21.875 -0.709 1 92.81 367 LEU A C 1
ATOM 2776 O O . LEU A 1 367 ? 7.43 22.203 -0.274 1 92.81 367 LEU A O 1
ATOM 2780 N N . LYS A 1 368 ? 6.129 21.375 -1.835 1 87.12 368 LYS A N 1
ATOM 2781 C CA . LYS A 1 368 ? 7.273 21.125 -2.701 1 87.12 368 LYS A CA 1
ATOM 2782 C C . LYS A 1 368 ? 7.938 22.438 -3.135 1 87.12 368 LYS A C 1
ATOM 2784 O O . LYS A 1 368 ? 9.164 22.5 -3.254 1 87.12 368 LYS A O 1
ATOM 2789 N N . LEU A 1 369 ? 7.141 23.453 -3.312 1 87.25 369 LEU A N 1
ATOM 2790 C CA . LEU A 1 369 ? 7.684 24.766 -3.654 1 87.25 369 LEU A CA 1
ATOM 2791 C C . LEU A 1 369 ? 8.445 25.359 -2.477 1 87.25 369 LEU A C 1
ATOM 2793 O O . LEU A 1 369 ? 9.523 25.938 -2.652 1 87.25 369 LEU A O 1
ATOM 2797 N N . LEU A 1 370 ? 7.953 25.156 -1.319 1 91.75 370 LEU A N 1
ATOM 2798 C CA . LEU A 1 370 ? 8.562 25.75 -0.129 1 91.75 370 LEU A CA 1
ATOM 2799 C C . LEU A 1 370 ? 9.852 25.016 0.239 1 91.75 370 LEU A C 1
ATOM 2801 O O . LEU A 1 370 ? 10.773 25.609 0.798 1 91.75 370 LEU A O 1
ATOM 2805 N N . VAL A 1 371 ? 9.898 23.75 -0.078 1 88.5 371 VAL A N 1
ATOM 2806 C CA . VAL A 1 371 ? 11.094 22.969 0.225 1 88.5 371 VAL A CA 1
ATOM 2807 C C . VAL A 1 371 ? 12.281 23.5 -0.582 1 88.5 371 VAL A C 1
ATOM 2809 O O . VAL A 1 371 ? 13.422 23.469 -0.114 1 88.5 371 VAL A O 1
ATOM 2812 N N . THR A 1 372 ? 12 24 -1.708 1 80.5 372 THR A N 1
ATOM 2813 C CA . THR A 1 372 ? 13.055 24.547 -2.553 1 80.5 372 THR A CA 1
ATOM 2814 C C . THR A 1 372 ? 13.562 25.875 -1.996 1 80.5 372 THR A C 1
ATOM 2816 O O . THR A 1 372 ? 14.727 26.234 -2.205 1 80.5 372 THR A O 1
ATOM 2819 N N . ILE A 1 373 ? 12.719 26.484 -1.236 1 80.19 373 ILE A N 1
ATOM 2820 C CA . ILE A 1 373 ? 13.039 27.828 -0.761 1 80.19 373 ILE A CA 1
ATOM 2821 C C . ILE A 1 373 ? 13.742 27.734 0.591 1 80.19 373 ILE A C 1
ATOM 2823 O O . ILE A 1 373 ? 14.594 28.562 0.91 1 80.19 373 ILE A O 1
ATOM 2827 N N . VAL A 1 374 ? 13.438 26.766 1.349 1 83.62 374 VAL A N 1
ATOM 2828 C CA . VAL A 1 374 ? 13.992 26.719 2.699 1 83.62 374 VAL A CA 1
ATOM 2829 C C . VAL A 1 374 ? 15.414 26.172 2.654 1 83.62 374 VAL A C 1
ATOM 2831 O O . VAL A 1 374 ? 15.711 25.266 1.885 1 83.62 374 VAL A O 1
ATOM 2834 N N . MET B 1 1 ? 42.469 -32.75 -5.219 1 41.91 1 MET B N 1
ATOM 2835 C CA . MET B 1 1 ? 41.906 -31.547 -4.613 1 41.91 1 MET B CA 1
ATOM 2836 C C . MET B 1 1 ? 40.469 -31.328 -5.035 1 41.91 1 MET B C 1
ATOM 2838 O O . MET B 1 1 ? 40.188 -30.953 -6.18 1 41.91 1 MET B O 1
ATOM 2842 N N . SER B 1 2 ? 39.438 -32.156 -4.559 1 51.19 2 SER B N 1
ATOM 2843 C CA . SER B 1 2 ? 38.25 -32.875 -5.016 1 51.19 2 SER B CA 1
ATOM 2844 C C . SER B 1 2 ? 37.062 -31.953 -5.18 1 51.19 2 SER B C 1
ATOM 2846 O O . SER B 1 2 ? 37 -30.875 -4.582 1 51.19 2 SER B O 1
ATOM 2848 N N . ALA B 1 3 ? 36.219 -32.312 -6.199 1 61.16 3 ALA B N 1
ATOM 2849 C CA . ALA B 1 3 ? 34.906 -31.75 -6.523 1 61.16 3 ALA B CA 1
ATOM 2850 C C . ALA B 1 3 ? 34.188 -31.266 -5.266 1 61.16 3 ALA B C 1
ATOM 2852 O O . ALA B 1 3 ? 33.531 -30.25 -5.285 1 61.16 3 ALA B O 1
ATOM 2853 N N . ALA B 1 4 ? 34.406 -31.969 -4.238 1 61.41 4 ALA B N 1
ATOM 2854 C CA . ALA B 1 4 ? 33.844 -31.594 -2.939 1 61.41 4 ALA B CA 1
ATOM 2855 C C . ALA B 1 4 ? 34.438 -30.281 -2.445 1 61.41 4 ALA B C 1
ATOM 2857 O O . ALA B 1 4 ? 33.719 -29.453 -1.874 1 61.41 4 ALA B O 1
ATOM 2858 N N . SER B 1 5 ? 35.625 -29.969 -2.777 1 61.41 5 SER B N 1
ATOM 2859 C CA . SER B 1 5 ? 36.281 -28.75 -2.359 1 61.41 5 SER B CA 1
ATOM 2860 C C . SER B 1 5 ? 35.781 -27.547 -3.133 1 61.41 5 SER B C 1
ATOM 2862 O O . SER B 1 5 ? 35.594 -26.469 -2.562 1 61.41 5 SER B O 1
ATOM 2864 N N . GLU B 1 6 ? 35.438 -27.719 -4.324 1 59.88 6 GLU B N 1
ATOM 2865 C CA . GLU B 1 6 ? 34.906 -26.625 -5.137 1 59.88 6 GLU B CA 1
ATOM 2866 C C . GLU B 1 6 ? 33.469 -26.281 -4.746 1 59.88 6 GLU B C 1
ATOM 2868 O O . GLU B 1 6 ? 33.094 -25.109 -4.695 1 59.88 6 GLU B O 1
ATOM 2873 N N . GLU B 1 7 ? 32.75 -27.297 -4.473 1 59.75 7 GLU B N 1
ATOM 2874 C CA . GLU B 1 7 ? 31.391 -27.078 -4.02 1 59.75 7 GLU B CA 1
ATOM 2875 C C . GLU B 1 7 ? 31.359 -26.359 -2.672 1 59.75 7 GLU B C 1
ATOM 2877 O O . GLU B 1 7 ? 30.5 -25.5 -2.441 1 59.75 7 GLU B O 1
ATOM 2882 N N . GLU B 1 8 ? 32.281 -26.812 -1.809 1 60.03 8 GLU B N 1
ATOM 2883 C CA . GLU B 1 8 ? 32.344 -26.141 -0.521 1 60.03 8 GLU B CA 1
ATOM 2884 C C . GLU B 1 8 ? 32.75 -24.672 -0.696 1 60.03 8 GLU B C 1
ATOM 2886 O O . GLU B 1 8 ? 32.219 -23.797 -0.008 1 60.03 8 GLU B O 1
ATOM 2891 N N . LEU B 1 9 ? 33.656 -24.484 -1.581 1 60.34 9 LEU B N 1
ATOM 2892 C CA . LEU B 1 9 ? 34.062 -23.125 -1.842 1 60.34 9 LEU B CA 1
ATOM 2893 C C . LEU B 1 9 ? 32.938 -22.312 -2.457 1 60.34 9 LEU B C 1
ATOM 2895 O O . LEU B 1 9 ? 32.719 -21.141 -2.109 1 60.34 9 LEU B O 1
ATOM 2899 N N . GLN B 1 10 ? 32.219 -22.906 -3.402 1 59.88 10 GLN B N 1
ATOM 2900 C CA . GLN B 1 10 ? 31.062 -22.25 -4 1 59.88 10 GLN B CA 1
ATOM 2901 C C . GLN B 1 10 ? 29.984 -21.969 -2.955 1 59.88 10 GLN B C 1
ATOM 2903 O O . GLN B 1 10 ? 29.359 -20.906 -2.957 1 59.88 10 GLN B O 1
ATOM 2908 N N . PHE B 1 11 ? 29.953 -22.938 -2.076 1 60.41 11 PHE B N 1
ATOM 2909 C CA . PHE B 1 11 ? 29 -22.766 -0.994 1 60.41 11 PHE B CA 1
ATOM 2910 C C . PHE B 1 11 ? 29.406 -21.594 -0.093 1 60.41 11 PHE B C 1
ATOM 2912 O O . PHE B 1 11 ? 28.578 -20.797 0.317 1 60.41 11 PHE B O 1
ATOM 2919 N N . LEU B 1 12 ? 30.625 -21.547 0.241 1 62.38 12 LEU B N 1
ATOM 2920 C CA . LEU B 1 12 ? 31.109 -20.469 1.089 1 62.38 12 LEU B CA 1
ATOM 2921 C C . LEU B 1 12 ? 30.922 -19.109 0.406 1 62.38 12 LEU B C 1
ATOM 2923 O O . LEU B 1 12 ? 30.672 -18.109 1.07 1 62.38 12 LEU B O 1
ATOM 2927 N N . GLN B 1 13 ? 31.016 -19.141 -0.906 1 63.16 13 GLN B N 1
ATOM 2928 C CA . GLN B 1 13 ? 30.828 -17.906 -1.657 1 63.16 13 GLN B CA 1
ATOM 2929 C C . GLN B 1 13 ? 29.359 -17.516 -1.729 1 63.16 13 GLN B C 1
ATOM 2931 O O . GLN B 1 13 ? 29.016 -16.344 -1.803 1 63.16 13 GLN B O 1
ATOM 2936 N N . GLU B 1 14 ? 28.578 -18.625 -1.636 1 69.06 14 GLU B N 1
ATOM 2937 C CA . GLU B 1 14 ? 27.141 -18.375 -1.751 1 69.06 14 GLU B CA 1
ATOM 2938 C C . GLU B 1 14 ? 26.5 -18.172 -0.381 1 69.06 14 GLU B C 1
ATOM 2940 O O . GLU B 1 14 ? 25.359 -17.719 -0.286 1 69.06 14 GLU B O 1
ATOM 2945 N N . LEU B 1 15 ? 27.266 -18.391 0.708 1 72.44 15 LEU B N 1
ATOM 2946 C CA . LEU B 1 15 ? 26.75 -18.344 2.068 1 72.44 15 LEU B CA 1
ATOM 2947 C C . LEU B 1 15 ? 26.172 -16.969 2.381 1 72.44 15 LEU B C 1
ATOM 2949 O O . LEU B 1 15 ? 25.062 -16.859 2.93 1 72.44 15 LEU B O 1
ATOM 2953 N N . PRO B 1 16 ? 26.953 -15.938 2.002 1 73.69 16 PRO B N 1
ATOM 2954 C CA . PRO B 1 16 ? 26.359 -14.617 2.283 1 73.69 16 PRO B CA 1
ATOM 2955 C C . PRO B 1 16 ? 25.047 -14.391 1.552 1 73.69 16 PRO B C 1
ATOM 2957 O O . PRO B 1 16 ? 24.141 -13.734 2.088 1 73.69 16 PRO B O 1
ATOM 2960 N N . ILE B 1 17 ? 24.953 -15 0.465 1 74.31 17 ILE B N 1
ATOM 2961 C CA . ILE B 1 17 ? 23.734 -14.859 -0.32 1 74.31 17 ILE B CA 1
ATOM 2962 C C . ILE B 1 17 ? 22.594 -15.625 0.352 1 74.31 17 ILE B C 1
ATOM 2964 O O . ILE B 1 17 ? 21.484 -15.125 0.448 1 74.31 17 ILE B O 1
ATOM 2968 N N . VAL B 1 18 ? 23 -16.781 0.871 1 72.94 18 VAL B N 1
ATOM 2969 C CA . VAL B 1 18 ? 22 -17.625 1.534 1 72.94 18 VAL B CA 1
ATOM 2970 C C . VAL B 1 18 ? 21.516 -16.938 2.811 1 72.94 18 VAL B C 1
ATOM 2972 O O . VAL B 1 18 ? 20.328 -16.953 3.111 1 72.94 18 VAL B O 1
ATOM 2975 N N . ILE B 1 19 ? 22.375 -16.359 3.49 1 75.06 19 ILE B N 1
ATOM 2976 C CA . ILE B 1 19 ? 22.031 -15.688 4.734 1 75.06 19 ILE B CA 1
ATOM 2977 C C . ILE B 1 19 ? 21.125 -14.492 4.438 1 75.06 19 ILE B C 1
ATOM 2979 O O . ILE B 1 19 ? 20.109 -14.281 5.109 1 75.06 19 ILE B O 1
ATOM 2983 N N . ARG B 1 20 ? 21.5 -13.742 3.422 1 75.06 20 ARG B N 1
ATOM 2984 C CA . ARG B 1 20 ? 20.719 -12.57 3.045 1 75.06 20 ARG B CA 1
ATOM 2985 C C . ARG B 1 20 ? 19.328 -12.969 2.602 1 75.06 20 ARG B C 1
ATOM 2987 O O . ARG B 1 20 ? 18.344 -12.328 2.988 1 75.06 20 ARG B O 1
ATOM 2994 N N . ASP B 1 21 ? 19.328 -14.016 1.889 1 75.56 21 ASP B N 1
ATOM 2995 C CA . ASP B 1 21 ? 18.047 -14.492 1.392 1 75.56 21 ASP B CA 1
ATOM 2996 C C . ASP B 1 21 ? 17.172 -15 2.535 1 75.56 21 ASP B C 1
ATOM 2998 O O . ASP B 1 21 ? 15.953 -14.773 2.537 1 75.56 21 ASP B O 1
ATOM 3002 N N . SER B 1 22 ? 17.812 -15.664 3.441 1 77.12 22 SER B N 1
ATOM 3003 C CA . SER B 1 22 ? 17.062 -16.156 4.594 1 77.12 22 SER B CA 1
ATOM 3004 C C . SER B 1 22 ? 16.516 -15.008 5.43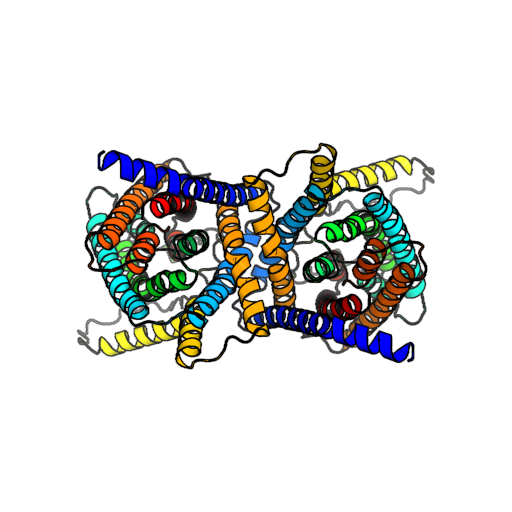4 1 77.12 22 SER B C 1
ATOM 3006 O O . SER B 1 22 ? 15.391 -15.086 5.938 1 77.12 22 SER B O 1
ATOM 3008 N N . MET B 1 23 ? 17.344 -14 5.488 1 81.38 23 MET B N 1
ATOM 3009 C CA . MET B 1 23 ? 16.906 -12.836 6.246 1 81.38 23 MET B CA 1
ATOM 3010 C C . MET B 1 23 ? 15.719 -12.156 5.562 1 81.38 23 MET B C 1
ATOM 3012 O O . MET B 1 23 ? 14.797 -11.68 6.23 1 81.38 23 MET B O 1
ATOM 3016 N N . ASP B 1 24 ? 15.719 -12.172 4.301 1 83.12 24 ASP B N 1
ATOM 3017 C CA . ASP B 1 24 ? 14.617 -11.578 3.539 1 83.12 24 ASP B CA 1
ATOM 3018 C C . ASP B 1 24 ? 13.312 -12.328 3.779 1 83.12 24 ASP B C 1
ATOM 3020 O O . ASP B 1 24 ? 12.25 -11.719 3.91 1 83.12 24 ASP B O 1
ATOM 3024 N N . VAL B 1 25 ? 13.508 -13.633 3.875 1 82.5 25 VAL B N 1
ATOM 3025 C CA . VAL B 1 25 ? 12.328 -14.469 4.105 1 82.5 25 VAL B CA 1
ATOM 3026 C C . VAL B 1 25 ? 11.742 -14.156 5.48 1 82.5 25 VAL B C 1
ATOM 3028 O O . VAL B 1 25 ? 10.531 -13.969 5.613 1 82.5 25 VAL B O 1
ATOM 3031 N N . ILE B 1 26 ? 12.602 -14.078 6.383 1 88.38 26 ILE B N 1
ATOM 3032 C CA . ILE B 1 26 ? 12.148 -13.836 7.75 1 88.38 26 ILE B CA 1
ATOM 3033 C C . ILE B 1 26 ? 11.531 -12.445 7.855 1 88.38 26 ILE B C 1
ATOM 3035 O O . ILE B 1 26 ? 10.516 -12.258 8.523 1 88.38 26 ILE B O 1
ATOM 3039 N N . SER B 1 27 ? 12.148 -11.531 7.203 1 90.81 27 SER B N 1
ATOM 3040 C CA . SER B 1 27 ? 11.617 -10.172 7.211 1 90.81 27 SER B CA 1
ATOM 3041 C C . SER B 1 27 ? 10.219 -10.117 6.605 1 90.81 27 SER B C 1
ATOM 3043 O O . SER B 1 27 ? 9.328 -9.461 7.145 1 90.81 27 SER B O 1
ATOM 3045 N N . ASN B 1 28 ? 10.031 -10.844 5.535 1 90.25 28 ASN B N 1
ATOM 3046 C CA . ASN B 1 28 ? 8.719 -10.883 4.883 1 90.25 28 ASN B CA 1
ATOM 3047 C C . ASN B 1 28 ? 7.68 -11.57 5.758 1 90.25 28 ASN B C 1
ATOM 3049 O O . ASN B 1 28 ? 6.527 -11.141 5.812 1 90.25 28 ASN B O 1
ATOM 3053 N N . LEU B 1 29 ? 8.141 -12.586 6.434 1 91.25 29 LEU B N 1
ATOM 3054 C CA . LEU B 1 29 ? 7.234 -13.297 7.332 1 91.25 29 LEU B CA 1
ATOM 3055 C C . LEU B 1 29 ? 6.875 -12.43 8.539 1 91.25 29 LEU B C 1
ATOM 3057 O O . LEU B 1 29 ? 5.785 -12.562 9.094 1 91.25 29 LEU B O 1
ATOM 3061 N N . LEU B 1 30 ? 7.77 -11.555 8.883 1 94.06 30 LEU B N 1
ATOM 3062 C CA . LEU B 1 30 ? 7.48 -10.625 9.977 1 94.06 30 LEU B CA 1
ATOM 3063 C C . LEU B 1 30 ? 6.391 -9.641 9.578 1 94.06 30 LEU B C 1
ATOM 3065 O O . LEU B 1 30 ? 5.566 -9.242 10.406 1 94.06 30 LEU B O 1
ATOM 3069 N N . VAL B 1 31 ? 6.422 -9.219 8.328 1 94.81 31 VAL B N 1
ATOM 3070 C CA . VAL B 1 31 ? 5.359 -8.352 7.832 1 94.81 31 VAL B CA 1
ATOM 3071 C C . VAL B 1 31 ? 4.02 -9.086 7.891 1 94.81 31 VAL B C 1
ATOM 3073 O O . VAL B 1 31 ? 3.01 -8.516 8.305 1 94.81 31 VAL B O 1
ATOM 3076 N N . VAL B 1 32 ? 4.055 -10.367 7.531 1 93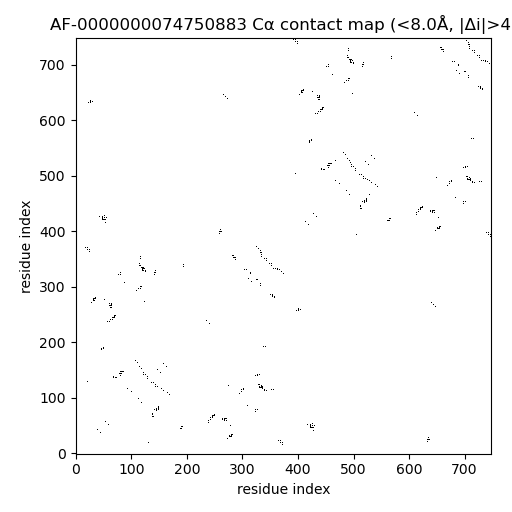.38 32 VAL B N 1
ATOM 3077 C CA . VAL B 1 32 ? 2.855 -11.195 7.586 1 93.38 32 VAL B CA 1
ATOM 3078 C C . VAL B 1 32 ? 2.363 -11.297 9.031 1 93.38 32 VAL B C 1
ATOM 3080 O O . VAL B 1 32 ? 1.178 -11.102 9.305 1 93.38 32 VAL B O 1
ATOM 3083 N N . LEU B 1 33 ? 3.246 -11.555 9.875 1 93.44 33 LEU B N 1
ATOM 3084 C CA . LEU B 1 33 ? 2.9 -11.711 11.281 1 93.44 33 LEU B CA 1
ATOM 3085 C C . LEU B 1 33 ? 2.355 -10.406 11.852 1 93.44 33 LEU B C 1
ATOM 3087 O O . LEU B 1 33 ? 1.381 -10.414 12.609 1 93.44 33 LEU B O 1
ATOM 3091 N N . LEU B 1 34 ? 3.002 -9.32 11.508 1 93.5 34 LEU B N 1
ATOM 3092 C CA . LEU B 1 34 ? 2.568 -8.008 11.992 1 93.5 34 LEU B CA 1
ATOM 3093 C C . LEU B 1 34 ? 1.122 -7.738 11.594 1 93.5 34 LEU B C 1
ATOM 3095 O O . LEU B 1 34 ? 0.308 -7.336 12.422 1 93.5 34 LEU B O 1
ATOM 3099 N N . CYS B 1 35 ? 0.834 -7.934 10.375 1 91.88 35 CYS B N 1
ATOM 3100 C CA . CYS B 1 35 ? -0.512 -7.625 9.906 1 91.88 35 CYS B CA 1
ATOM 3101 C C . CYS B 1 35 ? -1.517 -8.648 10.43 1 91.88 35 CYS B C 1
ATOM 3103 O O . CYS B 1 35 ? -2.699 -8.336 10.586 1 91.88 35 CYS B O 1
ATOM 3105 N N . PHE B 1 36 ? -1.052 -9.883 10.672 1 92 36 PHE B N 1
ATOM 3106 C CA . PHE B 1 36 ? -1.902 -10.867 11.32 1 92 36 PHE B CA 1
ATOM 3107 C C . PHE B 1 36 ? -2.301 -10.406 12.719 1 92 36 PHE B C 1
ATOM 3109 O O . PHE B 1 36 ? -3.465 -10.523 13.109 1 92 36 PHE B O 1
ATOM 3116 N N . VAL B 1 37 ? -1.329 -9.867 13.406 1 90.94 37 VAL B N 1
ATOM 3117 C CA . VAL B 1 37 ? -1.569 -9.391 14.766 1 90.94 37 VAL B CA 1
ATOM 3118 C C . VAL B 1 37 ? -2.479 -8.164 14.734 1 90.94 37 VAL B C 1
ATOM 3120 O O . VAL B 1 37 ? -3.359 -8.016 15.586 1 90.94 37 VAL B O 1
ATOM 3123 N N . LEU B 1 38 ? -2.273 -7.344 13.773 1 89.94 38 LEU B N 1
ATOM 3124 C CA . LEU B 1 38 ? -3.111 -6.156 13.641 1 89.94 38 LEU B CA 1
ATOM 3125 C C . LEU B 1 38 ? -4.555 -6.539 13.328 1 89.94 38 LEU B C 1
ATOM 3127 O O . LEU B 1 38 ? -5.488 -5.855 13.758 1 89.94 38 LEU B O 1
ATOM 3131 N N . ARG B 1 39 ? -4.66 -7.527 12.57 1 88.5 39 ARG B N 1
ATOM 3132 C CA . ARG B 1 39 ? -6.004 -8.023 12.305 1 88.5 39 ARG B CA 1
ATOM 3133 C C . ARG B 1 39 ? -6.648 -8.586 13.57 1 88.5 39 ARG B C 1
ATOM 3135 O O . ARG B 1 39 ? -7.828 -8.344 13.828 1 88.5 39 ARG B O 1
ATOM 3142 N N . LYS B 1 40 ? -5.957 -9.312 14.336 1 86.81 40 LYS B N 1
ATOM 3143 C CA . LYS B 1 40 ? -6.445 -9.898 15.578 1 86.81 40 LYS B CA 1
ATOM 3144 C C . LYS B 1 40 ? -6.809 -8.812 16.594 1 86.81 40 LYS B C 1
ATOM 3146 O O . LYS B 1 40 ? -7.738 -8.984 17.391 1 86.81 40 LYS B O 1
ATOM 3151 N N . SER B 1 41 ? -6.125 -7.695 16.484 1 86 41 SER B N 1
ATOM 3152 C CA . SER B 1 41 ? -6.375 -6.582 17.391 1 86 41 SER B CA 1
ATOM 3153 C C . SER B 1 41 ? -7.5 -5.691 16.875 1 86 41 SER B C 1
ATOM 3155 O O . SER B 1 41 ? -7.793 -4.648 17.469 1 86 41 SER B O 1
ATOM 3157 N N . ALA B 1 42 ? -8.047 -5.961 15.773 1 82.75 42 ALA B N 1
ATOM 3158 C CA . ALA B 1 42 ? -9.203 -5.289 15.195 1 82.75 42 ALA B CA 1
ATOM 3159 C C . ALA B 1 42 ? -8.82 -3.92 14.633 1 82.75 42 ALA B C 1
ATOM 3161 O O . ALA B 1 42 ? -9.68 -3.061 14.43 1 82.75 42 ALA B O 1
ATOM 3162 N N . LEU B 1 43 ? -7.539 -3.727 14.5 1 86.12 43 LEU B N 1
ATOM 3163 C CA . LEU B 1 43 ? -7.109 -2.516 13.805 1 86.12 43 LEU B CA 1
ATOM 3164 C C . LEU B 1 43 ? -7.34 -2.635 12.305 1 86.12 43 LEU B C 1
ATOM 3166 O O . LEU B 1 43 ? -7.605 -1.637 11.633 1 86.12 43 LEU B O 1
ATOM 3170 N N . ILE B 1 44 ? -7.039 -3.814 11.859 1 88.31 44 ILE B N 1
ATOM 3171 C CA . ILE B 1 44 ? -7.445 -4.176 10.5 1 88.31 44 ILE B CA 1
ATOM 3172 C C . ILE B 1 44 ? -8.656 -5.098 10.555 1 88.31 44 ILE B C 1
ATOM 3174 O O . ILE B 1 44 ? -8.641 -6.117 11.25 1 88.31 44 ILE B O 1
ATOM 3178 N N . LYS B 1 45 ? -9.688 -4.664 9.875 1 88.69 45 LYS B N 1
ATOM 3179 C CA . LYS B 1 45 ? -10.945 -5.406 9.898 1 88.69 45 LYS B CA 1
ATOM 3180 C C . LYS B 1 45 ? -11.227 -6.059 8.555 1 88.69 45 LYS B C 1
ATOM 3182 O O . LYS B 1 45 ? -10.516 -5.812 7.574 1 88.69 45 LYS B O 1
ATOM 3187 N N . ASP B 1 46 ? -12.25 -6.844 8.508 1 82.94 46 ASP B N 1
ATOM 3188 C CA . ASP B 1 46 ? -12.648 -7.551 7.297 1 82.94 46 ASP B CA 1
ATOM 3189 C C . ASP B 1 46 ? -13.031 -6.566 6.191 1 82.94 46 ASP B C 1
ATOM 3191 O O . ASP B 1 46 ? -12.789 -6.824 5.012 1 82.94 46 ASP B O 1
ATOM 3195 N N . GLU B 1 47 ? -13.523 -5.469 6.648 1 85.5 47 GLU B N 1
ATOM 3196 C CA . GLU B 1 47 ? -13.977 -4.469 5.688 1 85.5 47 GLU B CA 1
ATOM 3197 C C . GLU B 1 47 ? -12.797 -3.816 4.973 1 85.5 47 GLU B C 1
ATOM 3199 O O . GLU B 1 47 ? -12.969 -3.195 3.92 1 85.5 47 GLU B O 1
ATOM 3204 N N . HIS B 1 48 ? -11.633 -3.986 5.551 1 90.44 48 HIS B N 1
ATOM 3205 C CA . HIS B 1 48 ? -10.453 -3.348 4.984 1 90.44 48 HIS B CA 1
ATOM 3206 C C . HIS B 1 48 ? -9.82 -4.219 3.902 1 90.44 48 HIS B C 1
ATOM 3208 O O . HIS B 1 48 ? -9.047 -3.727 3.078 1 90.44 48 HIS B O 1
ATOM 3214 N N . LEU B 1 49 ? -10.109 -5.465 3.859 1 87.69 49 LEU B N 1
ATOM 3215 C CA . LEU B 1 49 ? -9.383 -6.453 3.068 1 87.69 49 LEU B CA 1
ATOM 3216 C C . LEU B 1 49 ? -9.578 -6.203 1.576 1 87.69 49 LEU B C 1
ATOM 3218 O O . LEU B 1 49 ? -8.609 -6.23 0.809 1 87.69 49 LEU B O 1
ATOM 3222 N N . PRO B 1 50 ? -10.797 -5.832 1.168 1 86.44 50 PRO B N 1
ATOM 3223 C CA . PRO B 1 50 ? -10.945 -5.582 -0.268 1 86.44 50 PRO B CA 1
ATOM 3224 C C . PRO B 1 50 ? -10.117 -4.391 -0.747 1 86.44 50 PRO B C 1
ATOM 3226 O O . PRO B 1 50 ? -9.602 -4.406 -1.866 1 86.44 50 PRO B O 1
ATOM 3229 N N . GLY B 1 51 ? -10.023 -3.443 0.063 1 90.69 51 GLY B N 1
ATOM 3230 C CA . GLY B 1 51 ? -9.227 -2.279 -0.296 1 90.69 51 GLY B CA 1
ATOM 3231 C C . GLY B 1 51 ? -7.742 -2.58 -0.402 1 90.69 51 GLY B C 1
ATOM 3232 O O . GLY B 1 51 ? -7.074 -2.115 -1.327 1 90.69 51 GLY B O 1
ATOM 3233 N N . ILE B 1 52 ? -7.273 -3.359 0.523 1 92.88 52 ILE B N 1
ATOM 3234 C CA . ILE B 1 52 ? -5.867 -3.756 0.507 1 92.88 52 ILE B CA 1
ATOM 3235 C C . ILE B 1 52 ? -5.586 -4.602 -0.732 1 92.88 52 ILE B C 1
ATOM 3237 O O . ILE B 1 52 ? -4.582 -4.395 -1.418 1 92.88 52 ILE B O 1
ATOM 3241 N N . ALA B 1 53 ? -6.492 -5.414 -1.039 1 89.12 53 ALA B N 1
ATOM 3242 C CA . ALA B 1 53 ? -6.363 -6.27 -2.217 1 89.12 53 ALA B CA 1
ATOM 3243 C C . ALA B 1 53 ? -6.367 -5.438 -3.498 1 89.12 53 ALA B C 1
ATOM 3245 O O . ALA B 1 53 ? -5.547 -5.66 -4.391 1 89.12 53 ALA B O 1
ATOM 3246 N N . ALA B 1 54 ? -7.27 -4.547 -3.549 1 90.38 54 ALA B N 1
ATOM 3247 C CA . ALA B 1 54 ? -7.395 -3.719 -4.746 1 90.38 54 ALA B CA 1
ATOM 3248 C C . ALA B 1 54 ? -6.113 -2.928 -5 1 90.38 54 ALA B C 1
ATOM 3250 O O . ALA B 1 54 ? -5.617 -2.885 -6.129 1 90.38 54 ALA B O 1
ATOM 3251 N N . MET B 1 55 ? -5.613 -2.361 -3.971 1 93.81 55 MET B N 1
ATOM 3252 C CA . MET B 1 55 ? -4.387 -1.586 -4.113 1 93.81 55 MET B CA 1
ATOM 3253 C C . MET B 1 55 ? -3.221 -2.482 -4.52 1 93.81 55 MET B C 1
ATOM 3255 O O . MET B 1 55 ? -2.393 -2.094 -5.348 1 93.81 55 MET B O 1
ATOM 3259 N N . THR B 1 56 ? -3.182 -3.67 -3.977 1 93.44 56 THR B N 1
ATOM 3260 C CA . THR B 1 56 ? -2.076 -4.594 -4.203 1 93.44 56 THR B CA 1
ATOM 3261 C C . THR B 1 56 ? -2.141 -5.18 -5.609 1 93.44 56 THR B C 1
ATOM 3263 O O . THR B 1 56 ? -1.165 -5.117 -6.359 1 93.44 56 THR B O 1
ATOM 3266 N N . PHE B 1 57 ? -3.348 -5.586 -6.055 1 88.69 57 PHE B N 1
ATOM 3267 C CA . PHE B 1 57 ? -3.434 -6.43 -7.242 1 88.69 57 PHE B CA 1
ATOM 3268 C C . PHE B 1 57 ? -3.941 -5.633 -8.438 1 88.69 57 PHE B C 1
ATOM 3270 O O . PHE B 1 57 ? -3.727 -6.023 -9.586 1 88.69 57 PHE B O 1
ATOM 3277 N N . LYS B 1 58 ? -4.574 -4.555 -8.164 1 90 58 LYS B N 1
ATOM 3278 C CA . LYS B 1 58 ? -5.141 -3.805 -9.281 1 90 58 LYS B CA 1
ATOM 3279 C C . LYS B 1 58 ? -4.312 -2.555 -9.578 1 90 58 LYS B C 1
ATOM 3281 O O . LYS B 1 58 ? -4.441 -1.96 -10.648 1 90 58 LYS B O 1
ATOM 3286 N N . VAL B 1 59 ? -3.486 -2.234 -8.641 1 94.38 59 VAL B N 1
ATOM 3287 C CA . VAL B 1 59 ? -2.76 -0.989 -8.852 1 94.38 59 VAL B CA 1
ATOM 3288 C C . VAL B 1 59 ? -1.257 -1.259 -8.844 1 94.38 59 VAL B C 1
ATOM 3290 O O . VAL B 1 59 ? -0.593 -1.139 -9.875 1 94.38 59 VAL B O 1
ATOM 3293 N N . CYS B 1 60 ? -0.732 -1.769 -7.734 1 95.81 60 CYS B N 1
ATOM 3294 C CA . CYS B 1 60 ? 0.71 -1.893 -7.559 1 95.81 60 CYS B CA 1
ATOM 3295 C C . CYS B 1 60 ? 1.279 -2.986 -8.453 1 95.81 60 CYS B C 1
ATOM 3297 O O . CYS B 1 60 ? 2.326 -2.803 -9.078 1 95.81 60 CYS B O 1
ATOM 3299 N N . LEU B 1 61 ? 0.593 -4.102 -8.516 1 92.75 61 LEU B N 1
ATOM 3300 C CA . LEU B 1 61 ? 1.097 -5.215 -9.32 1 92.75 61 LEU B CA 1
ATOM 3301 C C . LEU B 1 61 ? 1.122 -4.848 -10.797 1 92.75 61 LEU B C 1
ATOM 3303 O O . LEU B 1 61 ? 2.146 -5.012 -11.461 1 92.75 61 LEU B O 1
ATOM 3307 N N . PRO B 1 62 ? 0.039 -4.34 -11.352 1 92 62 PRO B N 1
ATOM 3308 C CA . PRO B 1 62 ? 0.084 -3.928 -12.758 1 92 62 PRO B CA 1
ATOM 3309 C C . PRO B 1 62 ? 1.155 -2.875 -13.031 1 92 62 PRO B C 1
ATOM 3311 O O . PRO B 1 62 ? 1.8 -2.902 -14.086 1 92 62 PRO B O 1
ATOM 3314 N N . ALA B 1 63 ? 1.315 -1.95 -12.102 1 94.75 63 ALA B N 1
ATOM 3315 C CA . ALA B 1 63 ? 2.365 -0.948 -12.258 1 94.75 63 ALA B CA 1
ATOM 3316 C C . ALA B 1 63 ? 3.742 -1.603 -12.336 1 94.75 63 ALA B C 1
ATOM 3318 O O . ALA B 1 63 ? 4.586 -1.191 -13.133 1 94.75 63 ALA B O 1
ATOM 3319 N N . LEU B 1 64 ? 3.938 -2.576 -11.547 1 93.88 64 LEU B N 1
ATOM 3320 C CA . LEU B 1 64 ? 5.207 -3.293 -11.523 1 93.88 64 LEU B CA 1
ATOM 3321 C C . LEU B 1 64 ? 5.438 -4.035 -12.836 1 93.88 64 LEU B C 1
ATOM 3323 O O . LEU B 1 64 ? 6.508 -3.922 -13.438 1 93.88 64 LEU B O 1
ATOM 3327 N N . VAL B 1 65 ? 4.457 -4.734 -13.289 1 90.75 65 VAL B N 1
ATOM 3328 C CA . VAL B 1 65 ? 4.574 -5.52 -14.508 1 90.75 65 VAL B CA 1
ATOM 3329 C C . VAL B 1 65 ? 4.777 -4.59 -15.703 1 90.75 65 VAL B C 1
ATOM 3331 O O . VAL B 1 65 ? 5.609 -4.859 -16.578 1 90.75 65 VAL B O 1
ATOM 3334 N N . LEU B 1 66 ? 4.035 -3.51 -15.727 1 92.88 66 LEU B N 1
ATOM 3335 C CA . LEU B 1 66 ? 4.176 -2.529 -16.797 1 92.88 66 LEU B CA 1
ATOM 3336 C C . LEU B 1 66 ? 5.598 -1.978 -16.844 1 92.88 66 LEU B C 1
ATOM 3338 O O . LEU B 1 66 ? 6.203 -1.898 -17.906 1 92.88 66 LEU B O 1
ATOM 3342 N N . THR B 1 67 ? 6.105 -1.643 -15.703 1 92.56 67 THR B N 1
ATOM 3343 C CA . THR B 1 67 ? 7.441 -1.057 -15.633 1 92.56 67 THR B CA 1
ATOM 3344 C C . THR B 1 67 ? 8.5 -2.066 -16.078 1 92.56 67 THR B C 1
ATOM 3346 O O . THR B 1 67 ? 9.422 -1.724 -16.812 1 92.56 67 THR B O 1
ATOM 3349 N N . VAL B 1 68 ? 8.344 -3.248 -15.656 1 88.62 68 VAL B N 1
ATOM 3350 C CA . VAL B 1 68 ? 9.32 -4.289 -15.938 1 88.62 68 VAL B CA 1
ATOM 3351 C C . VAL B 1 68 ? 9.32 -4.609 -17.438 1 88.62 68 VAL B C 1
ATOM 3353 O O . VAL B 1 68 ? 10.375 -4.699 -18.062 1 88.62 68 VAL B O 1
ATOM 3356 N N . LEU B 1 69 ? 8.18 -4.719 -18.016 1 88.94 69 LEU B N 1
ATOM 3357 C CA . LEU B 1 69 ? 8.078 -5.082 -19.438 1 88.94 69 LEU B CA 1
ATOM 3358 C C . LEU B 1 69 ? 8.453 -3.906 -20.328 1 88.94 69 LEU B C 1
ATOM 3360 O O . LEU B 1 69 ? 9 -4.098 -21.422 1 88.94 69 LEU B O 1
ATOM 3364 N N . TRP B 1 70 ? 8.094 -2.74 -19.781 1 90 70 TRP B N 1
ATOM 3365 C CA . TRP B 1 70 ? 8.469 -1.534 -20.516 1 90 70 TRP B CA 1
ATOM 3366 C C . TRP B 1 70 ? 9.984 -1.415 -20.625 1 90 70 TRP B C 1
ATOM 3368 O O . TRP B 1 70 ? 10.5 -1.009 -21.672 1 90 70 TRP B O 1
ATOM 3378 N N . SER B 1 71 ? 10.703 -1.82 -19.656 1 86.88 71 SER B N 1
ATOM 3379 C CA . SER B 1 71 ? 12.148 -1.642 -19.609 1 86.88 71 SER B CA 1
ATOM 3380 C C . SER B 1 71 ? 12.875 -2.926 -19.984 1 86.88 71 SER B C 1
ATOM 3382 O O . SER B 1 71 ? 14.102 -2.939 -20.109 1 86.88 71 SER B O 1
ATOM 3384 N N . ALA B 1 72 ? 12.18 -3.961 -20.266 1 82.06 72 ALA B N 1
ATOM 3385 C CA . ALA B 1 72 ? 12.789 -5.277 -20.469 1 82.06 72 ALA B CA 1
ATOM 3386 C C . ALA B 1 72 ? 13.414 -5.391 -21.844 1 82.06 72 ALA B C 1
ATOM 3388 O O . ALA B 1 72 ? 12.984 -4.715 -22.781 1 82.06 72 ALA B O 1
ATOM 3389 N N . ASN B 1 73 ? 14.516 -6.07 -21.859 1 78.56 73 ASN B N 1
ATOM 3390 C CA . ASN B 1 73 ? 15.039 -6.488 -23.156 1 78.56 73 ASN B CA 1
ATOM 3391 C C . ASN B 1 73 ? 14.211 -7.617 -23.766 1 78.56 73 ASN B C 1
ATOM 3393 O O . ASN B 1 73 ? 14.422 -8.789 -23.438 1 78.56 73 ASN B O 1
ATOM 3397 N N . LEU B 1 74 ? 13.156 -7.102 -24.438 1 73.25 74 LEU B N 1
ATOM 3398 C CA . LEU B 1 74 ? 12.211 -8.078 -24.953 1 73.25 74 LEU B CA 1
ATOM 3399 C C . LEU B 1 74 ? 12.859 -8.953 -26.031 1 73.25 74 LEU B C 1
ATOM 3401 O O . LEU B 1 74 ? 13.156 -8.484 -27.125 1 73.25 74 LEU B O 1
ATOM 3405 N N . ARG B 1 75 ? 13.609 -9.891 -25.594 1 67.06 75 ARG B N 1
ATOM 3406 C CA . ARG B 1 75 ? 14.188 -10.891 -26.484 1 67.06 75 ARG B CA 1
ATOM 3407 C C . ARG B 1 75 ? 13.172 -11.969 -26.828 1 67.06 75 ARG B C 1
ATOM 3409 O O . ARG B 1 75 ? 12.125 -12.078 -26.188 1 67.06 75 ARG B O 1
ATOM 3416 N N . ALA B 1 76 ? 13.273 -12.672 -27.922 1 69.62 76 ALA B N 1
ATOM 3417 C CA . ALA B 1 76 ? 12.484 -13.805 -28.391 1 69.62 76 ALA B CA 1
ATOM 3418 C C . ALA B 1 76 ? 12.203 -14.789 -27.266 1 69.62 76 ALA B C 1
ATOM 3420 O O . ALA B 1 76 ? 11.18 -15.477 -27.266 1 69.62 76 ALA B O 1
ATOM 3421 N N . GLU B 1 77 ? 12.922 -14.609 -26.266 1 74.94 77 GLU B N 1
ATOM 3422 C CA . GLU B 1 77 ? 12.812 -15.547 -25.156 1 74.94 77 GLU B CA 1
ATOM 3423 C C . GLU B 1 77 ? 11.57 -15.266 -24.312 1 74.94 77 GLU B C 1
ATOM 3425 O O . GLU B 1 77 ? 10.945 -16.188 -23.797 1 74.94 77 GLU B O 1
ATOM 3430 N N . LEU B 1 78 ? 11.133 -14.023 -24.297 1 77.62 78 LEU B N 1
ATOM 3431 C CA . LEU B 1 78 ? 9.969 -13.672 -23.5 1 77.62 78 LEU B CA 1
ATOM 3432 C C . LEU B 1 78 ? 8.695 -14.25 -24.109 1 77.62 78 LEU B C 1
ATOM 3434 O O . LEU B 1 78 ? 7.82 -14.734 -23.391 1 77.62 78 LEU B O 1
ATOM 3438 N N . PHE B 1 79 ? 8.711 -14.383 -25.375 1 80.94 79 PHE B N 1
ATOM 3439 C CA . PHE B 1 79 ? 7.516 -14.875 -26.047 1 80.94 79 PHE B CA 1
ATOM 3440 C C . PHE B 1 79 ? 7.461 -16.406 -26 1 80.94 79 PHE B C 1
ATOM 3442 O O . PHE B 1 79 ? 6.379 -16.984 -25.969 1 80.94 79 PHE B O 1
ATOM 3449 N N . GLN B 1 80 ? 8.617 -17.016 -25.938 1 83.94 80 GLN B N 1
ATOM 3450 C CA . GLN B 1 80 ? 8.656 -18.469 -25.797 1 83.94 80 GLN B CA 1
ATOM 3451 C C . GLN B 1 80 ? 8.109 -18.891 -24.438 1 83.94 80 GLN B C 1
ATOM 3453 O O . GLN B 1 80 ? 7.543 -19.984 -24.297 1 83.94 80 GLN B O 1
ATOM 3458 N N . ALA B 1 81 ? 8.289 -17.984 -23.516 1 86.19 81 ALA B N 1
ATOM 3459 C CA . ALA B 1 81 ? 7.812 -18.266 -22.172 1 86.19 81 ALA B CA 1
ATOM 3460 C C . ALA B 1 81 ? 6.293 -18.422 -22.156 1 86.19 81 ALA B C 1
ATOM 3462 O O . ALA B 1 81 ? 5.754 -19.234 -21.391 1 86.19 81 ALA B O 1
ATOM 3463 N N . ILE B 1 82 ? 5.629 -17.766 -23.016 1 85.12 82 ILE B N 1
ATOM 3464 C CA . ILE B 1 82 ? 4.176 -17.844 -23.094 1 85.12 82 ILE B CA 1
ATOM 3465 C C . ILE B 1 82 ? 3.76 -19.25 -23.547 1 85.12 82 ILE B C 1
ATOM 3467 O O . ILE B 1 82 ? 2.855 -19.844 -22.953 1 85.12 82 ILE B O 1
ATOM 3471 N N . GLY B 1 83 ? 4.461 -19.719 -24.547 1 84.38 83 GLY B N 1
ATOM 3472 C CA . GLY B 1 83 ? 4.156 -21.047 -25.062 1 84.38 83 GLY B CA 1
ATOM 3473 C C . GLY B 1 83 ? 4.402 -22.141 -24.031 1 84.38 83 GLY B C 1
ATOM 3474 O O . GLY B 1 83 ? 3.555 -23.016 -23.844 1 84.38 83 GLY B O 1
ATOM 3475 N N . TRP B 1 84 ? 5.473 -22.031 -23.406 1 85.31 84 TRP B N 1
ATOM 3476 C CA . TRP B 1 84 ? 5.816 -23.031 -22.391 1 85.31 84 TRP B CA 1
ATOM 3477 C C . TRP B 1 84 ? 4.859 -22.969 -21.203 1 85.31 84 TRP B C 1
ATOM 3479 O O . TRP B 1 84 ? 4.477 -24 -20.656 1 85.31 84 TRP B O 1
ATOM 3489 N N . SER B 1 85 ? 4.551 -21.766 -20.875 1 85.56 85 SER B N 1
ATOM 3490 C CA . SER B 1 85 ? 3.604 -21.578 -19.781 1 85.56 85 SER B CA 1
ATOM 3491 C C . SER B 1 85 ? 2.252 -22.203 -20.109 1 85.56 85 SER B C 1
ATOM 3493 O O . SER B 1 85 ? 1.627 -22.844 -19.25 1 85.56 85 SER B O 1
ATOM 3495 N N . ALA B 1 86 ? 1.808 -22.047 -21.297 1 84.69 86 ALA B N 1
ATOM 3496 C CA . ALA B 1 86 ? 0.544 -22.625 -21.75 1 84.69 86 ALA B CA 1
ATOM 3497 C C . ALA B 1 86 ? 0.598 -24.156 -21.703 1 84.69 86 ALA B C 1
ATOM 3499 O O . ALA B 1 86 ? -0.346 -24.797 -21.234 1 84.69 86 ALA B O 1
ATOM 3500 N N . LEU B 1 87 ? 1.704 -24.641 -22.125 1 85.5 87 LEU B N 1
ATOM 3501 C CA . LEU B 1 87 ? 1.866 -26.094 -22.172 1 85.5 87 LEU B CA 1
ATOM 3502 C C . LEU B 1 87 ? 1.907 -26.672 -20.766 1 85.5 87 LEU B C 1
ATOM 3504 O O . LEU B 1 87 ? 1.248 -27.672 -20.484 1 85.5 87 LEU B O 1
ATOM 3508 N N . VAL B 1 88 ? 2.604 -26.062 -19.953 1 84.88 88 VAL B N 1
ATOM 3509 C CA . VAL B 1 88 ? 2.744 -26.547 -18.578 1 84.88 88 VAL B CA 1
ATOM 3510 C C . VAL B 1 88 ? 1.409 -26.422 -17.859 1 84.88 88 VAL B C 1
ATOM 3512 O O . VAL B 1 88 ? 1.018 -27.328 -17.109 1 84.88 88 VAL B O 1
ATOM 3515 N N . SER B 1 89 ? 0.759 -25.297 -18.047 1 84.25 89 SER B N 1
ATOM 3516 C CA . SER B 1 89 ? -0.538 -25.109 -17.391 1 84.25 89 SER B CA 1
ATOM 3517 C C . SER B 1 89 ? -1.557 -26.125 -17.891 1 84.25 89 SER B C 1
ATOM 3519 O O . SER B 1 89 ? -2.369 -26.641 -17.109 1 84.25 89 SER B O 1
ATOM 3521 N N . ALA B 1 90 ? -1.527 -26.406 -19.156 1 83.19 90 ALA B N 1
ATOM 3522 C CA . ALA B 1 90 ? -2.418 -27.422 -19.719 1 83.19 90 ALA B CA 1
ATOM 3523 C C . ALA B 1 90 ? -2.131 -28.797 -19.125 1 83.19 90 ALA B C 1
ATOM 3525 O O . ALA B 1 90 ? -3.057 -29.531 -18.781 1 83.19 90 ALA B O 1
ATOM 3526 N N . ALA B 1 91 ? -0.875 -29.078 -19.094 1 83.81 91 ALA B N 1
ATOM 3527 C CA . ALA B 1 91 ? -0.475 -30.344 -18.484 1 83.81 91 ALA B CA 1
ATOM 3528 C C . ALA B 1 91 ? -0.919 -30.406 -17.016 1 83.81 91 ALA B C 1
ATOM 3530 O O . ALA B 1 91 ? -1.339 -31.469 -16.531 1 83.81 91 ALA B O 1
ATOM 3531 N N . TRP B 1 92 ? -0.806 -29.312 -16.375 1 85.69 92 TRP B N 1
ATOM 3532 C CA . TRP B 1 92 ? -1.189 -29.219 -14.969 1 85.69 92 TRP B CA 1
ATOM 3533 C C . TRP B 1 92 ? -2.684 -29.469 -14.797 1 85.69 92 TRP B C 1
ATOM 3535 O O . TRP B 1 92 ? -3.086 -30.281 -13.953 1 85.69 92 TRP B O 1
ATOM 3545 N N . ILE B 1 93 ? -3.451 -28.844 -15.57 1 80.62 93 ILE B N 1
ATOM 3546 C CA . ILE B 1 93 ? -4.898 -28.984 -15.484 1 80.62 93 ILE B CA 1
ATOM 3547 C C . ILE B 1 93 ? -5.289 -30.422 -15.82 1 80.62 93 ILE B C 1
ATOM 3549 O O . ILE B 1 93 ? -6.156 -31 -15.156 1 80.62 93 ILE B O 1
ATOM 3553 N N . LEU B 1 94 ? -4.699 -30.922 -16.844 1 82 94 LEU B N 1
ATOM 3554 C CA . LEU B 1 94 ? -4.984 -32.281 -17.25 1 82 94 LEU B CA 1
ATOM 3555 C C . LEU B 1 94 ? -4.625 -33.25 -16.125 1 82 94 LEU B C 1
ATOM 3557 O O . LEU B 1 94 ? -5.402 -34.156 -15.812 1 82 94 LEU B O 1
ATOM 3561 N N . LEU B 1 95 ? -3.482 -33.094 -15.562 1 84.38 95 LEU B N 1
ATOM 3562 C CA . LEU B 1 95 ? -3.023 -33.969 -14.492 1 84.38 95 LEU B CA 1
ATOM 3563 C C . LEU B 1 95 ? -3.951 -33.875 -13.289 1 84.38 95 LEU B C 1
ATOM 3565 O O . LEU B 1 95 ? -4.293 -34.906 -12.688 1 84.38 95 LEU B O 1
ATOM 3569 N N . VAL B 1 96 ? -4.316 -32.688 -12.914 1 84 96 VAL B N 1
ATOM 3570 C CA . VAL B 1 96 ? -5.188 -32.5 -11.758 1 84 96 VAL B CA 1
ATOM 3571 C C . VAL B 1 96 ? -6.547 -33.125 -12.023 1 84 96 VAL B C 1
ATOM 3573 O O . VAL B 1 96 ? -7.117 -33.781 -11.141 1 84 96 VAL B O 1
ATOM 3576 N N . THR B 1 97 ? -7.121 -32.938 -13.25 1 79 97 THR B N 1
ATOM 3577 C CA . THR B 1 97 ? -8.422 -33.5 -13.602 1 79 97 THR B CA 1
ATOM 3578 C C . THR B 1 97 ? -8.391 -35.031 -13.523 1 79 97 THR B C 1
ATOM 3580 O O . THR B 1 97 ? -9.375 -35.656 -13.125 1 79 97 THR B O 1
ATOM 3583 N N . LEU B 1 98 ? -7.273 -35.562 -13.891 1 81.94 98 LEU B N 1
ATOM 3584 C CA . LEU B 1 98 ? -7.133 -37 -13.844 1 81.94 98 LEU B CA 1
ATOM 3585 C C . LEU B 1 98 ? -6.945 -37.5 -12.414 1 81.94 98 LEU B C 1
ATOM 3587 O O . LEU B 1 98 ? -7.516 -38.5 -12.016 1 81.94 98 LEU B O 1
ATOM 3591 N N . LEU B 1 99 ? -6.23 -36.75 -11.641 1 82.5 99 LEU B N 1
ATOM 3592 C CA . LEU B 1 99 ? -5.879 -37.156 -10.289 1 82.5 99 LEU B CA 1
ATOM 3593 C C . LEU B 1 99 ? -7.078 -37.062 -9.352 1 82.5 99 LEU B C 1
ATOM 3595 O O . LEU B 1 99 ? -7.227 -37.844 -8.43 1 82.5 99 LEU B O 1
ATOM 3599 N N . VAL B 1 100 ? -7.879 -36 -9.547 1 81.56 100 VAL B N 1
ATOM 3600 C CA . VAL B 1 100 ? -9 -35.781 -8.641 1 81.56 100 VAL B CA 1
ATOM 3601 C C . VAL B 1 100 ? -10.039 -36.906 -8.828 1 81.56 100 VAL B C 1
ATOM 3603 O O . VAL B 1 100 ? -10.867 -37.125 -7.949 1 81.56 100 VAL B O 1
ATOM 3606 N N . GLN B 1 101 ? -9.961 -37.594 -9.961 1 78.38 101 GLN B N 1
ATOM 3607 C CA . GLN B 1 101 ? -10.891 -38.688 -10.234 1 78.38 101 GLN B CA 1
ATOM 3608 C C . GLN B 1 101 ? -10.469 -39.969 -9.523 1 78.38 101 GLN B C 1
ATOM 3610 O O . GLN B 1 101 ? -11.234 -40.938 -9.453 1 78.38 101 GLN B O 1
ATOM 3615 N N . LEU B 1 102 ? -9.352 -39.906 -8.969 1 78.06 102 LEU B N 1
ATOM 3616 C CA . LEU B 1 102 ? -8.891 -41.062 -8.234 1 78.06 102 LEU B CA 1
ATOM 3617 C C . LEU B 1 102 ? -9.727 -41.281 -6.977 1 78.06 102 LEU B C 1
ATOM 3619 O O . LEU B 1 102 ? -10.164 -40.344 -6.34 1 78.06 102 LEU B O 1
ATOM 3623 N N . PRO B 1 103 ? -10.031 -42.438 -6.645 1 77.94 103 PRO B N 1
ATOM 3624 C CA . PRO B 1 103 ? -10.938 -42.75 -5.539 1 77.94 103 PRO B CA 1
ATOM 3625 C C . PRO B 1 103 ? -10.367 -42.375 -4.176 1 77.94 103 PRO B C 1
ATOM 3627 O O . PRO B 1 103 ? -11.008 -42.625 -3.146 1 77.94 103 PRO B O 1
ATOM 3630 N N . ILE B 1 104 ? -9.359 -41.688 -4.062 1 76.94 104 ILE B N 1
ATOM 3631 C CA . ILE B 1 104 ? -8.773 -41.281 -2.793 1 76.94 104 ILE B CA 1
ATOM 3632 C C . ILE B 1 104 ? -9.508 -40.062 -2.256 1 76.94 104 ILE B C 1
ATOM 3634 O O . ILE B 1 104 ? -9.523 -39.812 -1.046 1 76.94 104 ILE B O 1
ATOM 3638 N N . PHE B 1 105 ? -10.203 -39.406 -3.064 1 78.12 105 PHE B N 1
ATOM 3639 C CA . PHE B 1 105 ? -10.914 -38.219 -2.646 1 78.12 105 PHE B CA 1
ATOM 3640 C C . PHE B 1 105 ? -12.422 -38.438 -2.652 1 78.12 105 PHE B C 1
ATOM 3642 O O . PHE B 1 105 ? -12.961 -39.031 -3.594 1 78.12 105 PHE B O 1
ATOM 3649 N N . PRO B 1 106 ? -13.023 -38.062 -1.498 1 76.62 106 PRO B N 1
ATOM 3650 C CA . PRO B 1 106 ? -14.484 -38.125 -1.538 1 76.62 106 PRO B CA 1
ATOM 3651 C C . PRO B 1 106 ? -15.078 -37.281 -2.656 1 76.62 106 PRO B C 1
ATOM 3653 O O . PRO B 1 106 ? -14.547 -36.219 -2.971 1 76.62 106 PRO B O 1
ATOM 3656 N N . MET B 1 107 ? -16.109 -37.781 -3.273 1 75.12 107 MET B N 1
ATOM 3657 C CA . MET B 1 107 ? -16.75 -37.125 -4.418 1 75.12 107 MET B CA 1
ATOM 3658 C C . MET B 1 107 ? -17.109 -35.688 -4.086 1 75.12 107 MET B C 1
ATOM 3660 O O . MET B 1 107 ? -17 -34.781 -4.938 1 75.12 107 MET B O 1
ATOM 3664 N N . ALA B 1 108 ? -17.422 -35.375 -2.787 1 72.12 108 ALA B N 1
ATOM 3665 C CA . ALA B 1 108 ? -17.891 -34.062 -2.369 1 72.12 108 ALA B CA 1
ATOM 3666 C C . ALA B 1 108 ? -16.734 -33.062 -2.328 1 72.12 108 ALA B C 1
ATOM 3668 O O . ALA B 1 108 ? -16.938 -31.859 -2.398 1 72.12 108 ALA B O 1
ATOM 3669 N N . GLU B 1 109 ? -15.516 -33.688 -2.338 1 79.12 109 GLU B N 1
ATOM 3670 C CA . GLU B 1 109 ? -14.367 -32.812 -2.145 1 79.12 109 GLU B CA 1
ATOM 3671 C C . GLU B 1 109 ? -13.578 -32.656 -3.439 1 79.12 109 GLU B C 1
ATOM 3673 O O . GLU B 1 109 ? -12.617 -31.875 -3.496 1 79.12 109 GLU B O 1
ATOM 3678 N N . ARG B 1 110 ? -14.016 -33.375 -4.453 1 79.94 110 ARG B N 1
ATOM 3679 C CA . ARG B 1 110 ? -13.227 -33.406 -5.68 1 79.94 110 ARG B CA 1
ATOM 3680 C C . ARG B 1 110 ? -13.164 -32.031 -6.324 1 79.94 110 ARG B C 1
ATOM 3682 O O . ARG B 1 110 ? -12.109 -31.609 -6.828 1 79.94 110 ARG B O 1
ATOM 3689 N N . GLY B 1 111 ? -14.297 -31.312 -6.328 1 76.69 111 GLY B N 1
ATOM 3690 C CA . GLY B 1 111 ? -14.305 -29.953 -6.859 1 76.69 111 GLY B CA 1
ATOM 3691 C C . GLY B 1 111 ? -13.375 -29.016 -6.113 1 76.69 111 GLY B C 1
ATOM 3692 O O . GLY B 1 111 ? -12.641 -28.234 -6.727 1 76.69 111 GLY B O 1
ATOM 3693 N N . PHE B 1 112 ? -13.406 -29.219 -4.82 1 81.44 112 PHE B N 1
ATOM 3694 C CA . PHE B 1 112 ? -12.539 -28.391 -3.982 1 81.44 112 PHE B CA 1
ATOM 3695 C C . PHE B 1 112 ? -11.078 -28.719 -4.246 1 81.44 112 PHE B C 1
ATOM 3697 O O . PHE B 1 112 ? -10.25 -27.812 -4.375 1 81.44 112 PHE B O 1
ATOM 3704 N N . MET B 1 113 ? -10.797 -29.969 -4.406 1 83.19 113 MET B N 1
ATOM 3705 C CA . MET B 1 113 ? -9.422 -30.422 -4.625 1 83.19 113 MET B CA 1
ATOM 3706 C C . MET B 1 113 ? -8.906 -29.938 -5.977 1 83.19 113 MET B C 1
ATOM 3708 O O . MET B 1 113 ? -7.758 -29.516 -6.09 1 83.19 113 MET B O 1
ATOM 3712 N N . ALA B 1 114 ? -9.703 -29.984 -6.934 1 81.31 114 ALA B N 1
ATOM 3713 C CA . ALA B 1 114 ? -9.312 -29.547 -8.273 1 81.31 114 ALA B CA 1
ATOM 3714 C C . ALA B 1 114 ? -9.016 -28.047 -8.305 1 81.31 114 ALA B C 1
ATOM 3716 O O . ALA B 1 114 ? -8.023 -27.625 -8.898 1 81.31 114 ALA B O 1
ATOM 3717 N N . MET B 1 115 ? -9.789 -27.312 -7.574 1 79.38 115 MET B N 1
ATOM 3718 C CA . MET B 1 115 ? -9.617 -25.859 -7.574 1 79.38 115 MET B CA 1
ATOM 3719 C C . MET B 1 115 ? -8.422 -25.469 -6.719 1 79.38 115 MET B C 1
ATOM 3721 O O . MET B 1 115 ? -7.691 -24.531 -7.059 1 79.38 115 MET B O 1
ATOM 3725 N N . ALA B 1 116 ? -8.266 -26.188 -5.699 1 84.19 116 ALA B N 1
ATOM 3726 C CA . ALA B 1 116 ? -7.199 -25.859 -4.758 1 84.19 116 ALA B CA 1
ATOM 3727 C C . ALA B 1 116 ? -5.832 -26.219 -5.324 1 84.19 116 ALA B C 1
ATOM 3729 O O . ALA B 1 116 ? -4.809 -25.688 -4.887 1 84.19 116 ALA B O 1
ATOM 3730 N N . THR B 1 117 ? -5.836 -27.062 -6.332 1 84.06 117 THR B N 1
ATOM 3731 C CA . THR B 1 117 ? -4.551 -27.547 -6.812 1 84.06 117 THR B CA 1
ATOM 3732 C C . THR B 1 117 ? -4.242 -26.984 -8.195 1 84.06 117 THR B C 1
ATOM 3734 O O . THR B 1 117 ? -3.166 -27.234 -8.75 1 84.06 117 THR B O 1
ATOM 3737 N N . SER B 1 118 ? -5.137 -26.188 -8.68 1 77.75 118 SER B N 1
ATOM 3738 C CA . SER B 1 118 ? -4.922 -25.625 -10.016 1 77.75 118 SER B CA 1
ATOM 3739 C C . SER B 1 118 ? -4.605 -24.141 -9.938 1 77.75 118 SER B C 1
ATOM 3741 O O . SER B 1 118 ? -4.941 -23.469 -8.953 1 77.75 118 SER B O 1
ATOM 3743 N N . GLY B 1 119 ? -3.859 -23.703 -10.945 1 77.44 119 GLY B N 1
ATOM 3744 C CA . GLY B 1 119 ? -3.59 -22.281 -11.07 1 77.44 119 GLY B CA 1
ATOM 3745 C C . GLY B 1 119 ? -2.457 -21.812 -10.18 1 77.44 119 GLY B C 1
ATOM 3746 O O . GLY B 1 119 ? -2.094 -22.484 -9.219 1 77.44 119 GLY B O 1
ATOM 3747 N N . VAL B 1 120 ? -1.883 -20.75 -10.539 1 84.44 120 VAL B N 1
ATOM 3748 C CA . VAL B 1 120 ? -0.765 -20.188 -9.789 1 84.44 120 VAL B CA 1
ATOM 3749 C C . VAL B 1 120 ? -0.964 -18.688 -9.602 1 84.44 120 VAL B C 1
ATOM 3751 O O . VAL B 1 120 ? -1.413 -18 -10.523 1 84.44 120 VAL B O 1
ATOM 3754 N N . GLY B 1 121 ? -0.771 -18.281 -8.391 1 85.56 121 GLY B N 1
ATOM 3755 C CA . GLY B 1 121 ? -0.693 -16.859 -8.125 1 85.56 121 GLY B CA 1
ATOM 3756 C C . GLY B 1 121 ? 0.702 -16.297 -8.312 1 85.56 121 GLY B C 1
ATOM 3757 O O . GLY B 1 121 ? 1.513 -16.312 -7.387 1 85.56 121 GLY B O 1
ATOM 3758 N N . ILE B 1 122 ? 0.974 -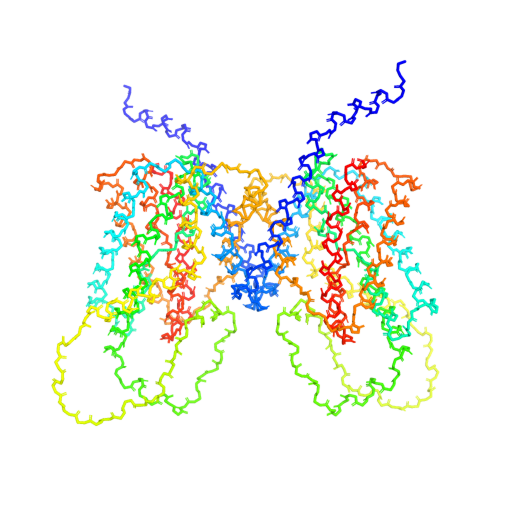15.711 -9.445 1 86.25 122 ILE B N 1
ATOM 3759 C CA . ILE B 1 122 ? 2.32 -15.305 -9.828 1 86.25 122 ILE B CA 1
ATOM 3760 C C . ILE B 1 122 ? 2.793 -14.164 -8.938 1 86.25 122 ILE B C 1
ATOM 3762 O O . ILE B 1 122 ? 3.988 -13.859 -8.883 1 86.25 122 ILE B O 1
ATOM 3766 N N . ALA B 1 123 ? 1.865 -13.547 -8.25 1 87.75 123 ALA B N 1
ATOM 3767 C CA . ALA B 1 123 ? 2.199 -12.391 -7.422 1 87.75 123 ALA B CA 1
ATOM 3768 C C . ALA B 1 123 ? 3.262 -12.75 -6.387 1 87.75 123 ALA B C 1
ATOM 3770 O O . ALA B 1 123 ? 4.07 -11.906 -6 1 87.75 123 ALA B O 1
ATOM 3771 N N . TYR B 1 124 ? 3.336 -13.984 -6.043 1 91.12 124 TYR B N 1
ATOM 3772 C CA . TYR B 1 124 ? 4.176 -14.359 -4.91 1 91.12 124 TYR B CA 1
ATOM 3773 C C . TYR B 1 124 ? 5.598 -14.68 -5.367 1 91.12 124 TYR B C 1
ATOM 3775 O O . TYR B 1 124 ? 6.52 -14.727 -4.555 1 91.12 124 TYR B O 1
ATOM 3783 N N . VAL B 1 125 ? 5.77 -14.891 -6.609 1 92.44 125 VAL B N 1
ATOM 3784 C CA . VAL B 1 125 ? 7.117 -15.172 -7.094 1 92.44 125 VAL B CA 1
ATOM 3785 C C . VAL B 1 125 ? 7.848 -13.867 -7.387 1 92.44 125 VAL B C 1
ATOM 3787 O O . VAL B 1 125 ? 9.078 -13.82 -7.391 1 92.44 125 VAL B O 1
ATOM 3790 N N . ILE B 1 126 ? 7.125 -12.836 -7.566 1 91.19 126 ILE B N 1
ATOM 3791 C CA . ILE B 1 126 ? 7.68 -11.57 -8.023 1 91.19 126 ILE B CA 1
ATOM 3792 C C . ILE B 1 126 ? 8.617 -11 -6.965 1 91.19 126 ILE B C 1
ATOM 3794 O O . ILE B 1 126 ? 9.781 -10.703 -7.25 1 91.19 126 ILE B O 1
ATOM 3798 N N . PRO B 1 127 ? 8.164 -10.906 -5.727 1 89.5 127 PRO B N 1
ATOM 3799 C CA . PRO B 1 127 ? 9.094 -10.383 -4.723 1 89.5 127 PRO B CA 1
ATOM 3800 C C . PRO B 1 127 ? 10.312 -11.281 -4.527 1 89.5 127 PRO B C 1
ATOM 3802 O O . PRO B 1 127 ? 11.391 -10.797 -4.172 1 89.5 127 PRO B O 1
ATOM 3805 N N . VAL B 1 128 ? 10.156 -12.508 -4.789 1 89.56 128 VAL B N 1
ATOM 3806 C CA . VAL B 1 128 ? 11.25 -13.453 -4.625 1 89.56 128 VAL B CA 1
ATOM 3807 C C . VAL B 1 128 ? 12.289 -13.234 -5.723 1 89.56 128 VAL B C 1
ATOM 3809 O O . VAL B 1 128 ? 13.492 -13.219 -5.453 1 89.56 128 VAL B O 1
ATOM 3812 N N . VAL B 1 129 ? 11.828 -13.047 -6.902 1 89.88 129 VAL B N 1
ATOM 3813 C CA . VAL B 1 129 ? 12.719 -12.812 -8.031 1 89.88 129 VAL B CA 1
ATOM 3814 C C . VAL B 1 129 ? 13.406 -11.453 -7.883 1 89.88 129 VAL B C 1
ATOM 3816 O O . VAL B 1 129 ? 14.609 -11.328 -8.109 1 89.88 129 VAL B O 1
ATOM 3819 N N . LEU B 1 130 ? 12.711 -10.469 -7.41 1 87.75 130 LEU B N 1
ATOM 3820 C CA . LEU B 1 130 ? 13.242 -9.117 -7.262 1 87.75 130 LEU B CA 1
ATOM 3821 C C . LEU B 1 130 ? 14.242 -9.047 -6.113 1 87.75 130 LEU B C 1
ATOM 3823 O O . LEU B 1 130 ? 15.18 -8.242 -6.148 1 87.75 130 LEU B O 1
ATOM 3827 N N . GLY B 1 131 ? 14.031 -9.867 -5.168 1 83.94 131 GLY B N 1
ATOM 3828 C CA . GLY B 1 131 ? 14.859 -9.805 -3.977 1 83.94 131 GLY B CA 1
ATOM 3829 C C . GLY B 1 131 ? 16.109 -10.648 -4.082 1 83.94 131 GLY B C 1
ATOM 3830 O O . GLY B 1 131 ? 17 -10.562 -3.227 1 83.94 131 GLY B O 1
ATOM 3831 N N . SER B 1 132 ? 16.188 -11.406 -5.105 1 85.62 132 SER B N 1
ATOM 3832 C CA . SER B 1 132 ? 17.328 -12.297 -5.25 1 85.62 132 SER B CA 1
ATOM 3833 C C . SER B 1 132 ? 18.422 -11.656 -6.121 1 85.62 132 SER B C 1
ATOM 3835 O O . SER B 1 132 ? 18.109 -10.984 -7.105 1 85.62 132 SER B O 1
ATOM 3837 N N . GLU B 1 133 ? 19.625 -11.805 -5.758 1 82.88 133 GLU B N 1
ATOM 3838 C CA . GLU B 1 133 ? 20.766 -11.297 -6.531 1 82.88 133 GLU B CA 1
ATOM 3839 C C . GLU B 1 133 ? 21 -12.141 -7.777 1 82.88 133 GLU B C 1
ATOM 3841 O O . GLU B 1 133 ? 21.719 -11.719 -8.688 1 82.88 133 GLU B O 1
ATOM 3846 N N . LYS B 1 134 ? 20.375 -13.273 -7.832 1 84.69 134 LYS B N 1
ATOM 3847 C CA . LYS B 1 134 ? 20.594 -14.188 -8.953 1 84.69 134 LYS B CA 1
ATOM 3848 C C . LYS B 1 134 ? 19.812 -13.734 -10.18 1 84.69 134 LYS B C 1
ATOM 3850 O O . LYS B 1 134 ? 20.109 -14.164 -11.297 1 84.69 134 LYS B O 1
ATOM 3855 N N . PHE B 1 135 ? 18.828 -12.898 -9.898 1 89.06 135 PHE B N 1
ATOM 3856 C CA . PHE B 1 135 ? 17.953 -12.492 -10.992 1 89.06 135 PHE B CA 1
ATOM 3857 C C . PHE B 1 135 ? 18.016 -10.992 -11.211 1 89.06 135 PHE B C 1
ATOM 3859 O O . PHE B 1 135 ? 18.375 -10.242 -10.305 1 89.06 135 PHE B O 1
ATOM 3866 N N . SER B 1 136 ? 17.734 -10.672 -12.422 1 85.56 136 SER B N 1
ATOM 3867 C CA . SER B 1 136 ? 17.562 -9.266 -12.766 1 85.56 136 SER B CA 1
ATOM 3868 C C . SER B 1 136 ? 16.078 -8.875 -12.742 1 85.56 136 SER B C 1
ATOM 3870 O O . SER B 1 136 ? 15.203 -9.734 -12.883 1 85.56 136 SER B O 1
ATOM 3872 N N . PRO B 1 137 ? 15.82 -7.645 -12.547 1 81.88 137 PRO B N 1
ATOM 3873 C CA . PRO B 1 137 ? 14.422 -7.191 -12.555 1 81.88 137 PRO B CA 1
ATOM 3874 C C . PRO B 1 137 ? 13.695 -7.555 -13.844 1 81.88 137 PRO B C 1
ATOM 3876 O O . PRO B 1 137 ? 12.477 -7.766 -13.828 1 81.88 137 PRO B O 1
ATOM 3879 N N . ASP B 1 138 ? 14.461 -7.785 -14.844 1 83.38 138 ASP B N 1
ATOM 3880 C CA . ASP B 1 138 ? 13.867 -8.117 -16.141 1 83.38 138 ASP B CA 1
ATOM 3881 C C . ASP B 1 138 ? 13.305 -9.539 -16.141 1 83.38 138 ASP B C 1
ATOM 3883 O O . ASP B 1 138 ? 12.43 -9.867 -16.938 1 83.38 138 ASP B O 1
ATOM 3887 N N . ASP B 1 139 ? 13.805 -10.32 -15.211 1 89 139 ASP B N 1
ATOM 3888 C CA . ASP B 1 139 ? 13.391 -11.719 -15.18 1 89 139 ASP B CA 1
ATOM 3889 C C . ASP B 1 139 ? 11.969 -11.859 -14.664 1 89 139 ASP B C 1
ATOM 3891 O O . ASP B 1 139 ? 11.336 -12.906 -14.844 1 89 139 ASP B O 1
ATOM 3895 N N . VAL B 1 140 ? 11.492 -10.773 -14.039 1 88.5 140 VAL B N 1
ATOM 3896 C CA . VAL B 1 140 ? 10.094 -10.75 -13.609 1 88.5 140 VAL B CA 1
ATOM 3897 C C . VAL B 1 140 ? 9.172 -10.852 -14.82 1 88.5 140 VAL B C 1
ATOM 3899 O O . VAL B 1 140 ? 8.039 -11.312 -14.711 1 88.5 140 VAL B O 1
ATOM 3902 N N . GLY B 1 141 ? 9.703 -10.445 -15.977 1 87.88 141 GLY B N 1
ATOM 3903 C CA . GLY B 1 141 ? 8.93 -10.539 -17.203 1 87.88 141 GLY B CA 1
ATOM 3904 C C . GLY B 1 141 ? 8.539 -11.969 -17.547 1 87.88 141 GLY B C 1
ATOM 3905 O O . GLY B 1 141 ? 7.445 -12.203 -18.062 1 87.88 141 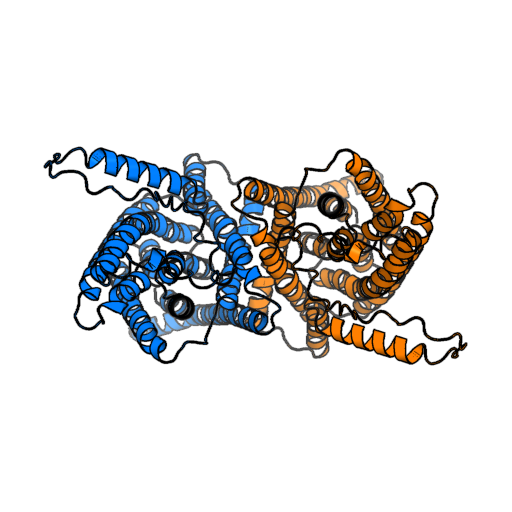GLY B O 1
ATOM 3906 N N . PHE B 1 142 ? 9.414 -12.914 -17.203 1 88.5 142 PHE B N 1
ATOM 3907 C CA . PHE B 1 142 ? 9.117 -14.312 -17.484 1 88.5 142 PHE B CA 1
ATOM 3908 C C . PHE B 1 142 ? 7.941 -14.797 -16.641 1 88.5 142 PHE B C 1
ATOM 3910 O O . PHE B 1 142 ? 7.098 -15.555 -17.125 1 88.5 142 PHE B O 1
ATOM 3917 N N . ALA B 1 143 ? 7.906 -14.336 -15.414 1 88.44 143 ALA B N 1
ATOM 3918 C CA . ALA B 1 143 ? 6.797 -14.711 -14.539 1 88.44 143 ALA B CA 1
ATOM 3919 C C . ALA B 1 143 ? 5.48 -14.117 -15.031 1 88.44 143 ALA B C 1
ATOM 3921 O O . ALA B 1 143 ? 4.438 -14.773 -14.984 1 88.44 143 ALA B O 1
ATOM 3922 N N . ALA B 1 144 ? 5.609 -12.93 -15.5 1 85.25 144 ALA B N 1
ATOM 3923 C CA . ALA B 1 144 ? 4.418 -12.266 -16.016 1 85.25 144 ALA B CA 1
ATOM 3924 C C . ALA B 1 144 ? 3.895 -12.977 -17.266 1 85.25 144 ALA B C 1
ATOM 3926 O O . ALA B 1 144 ? 2.682 -13.094 -17.453 1 85.25 144 ALA B O 1
ATOM 3927 N N . MET B 1 145 ? 4.812 -13.43 -18.062 1 83.62 145 MET B N 1
ATOM 3928 C CA . MET B 1 145 ? 4.414 -14.125 -19.281 1 83.62 145 MET B CA 1
ATOM 3929 C C . MET B 1 145 ? 3.777 -15.469 -18.953 1 83.62 145 MET B C 1
ATOM 3931 O O . MET B 1 145 ? 2.926 -15.953 -19.703 1 83.62 145 MET B O 1
ATOM 3935 N N . PHE B 1 146 ? 4.277 -15.984 -17.875 1 84.06 146 PHE B N 1
ATOM 3936 C CA . PHE B 1 146 ? 3.643 -17.219 -17.438 1 84.06 146 PHE B CA 1
ATOM 3937 C C . PHE B 1 146 ? 2.154 -17 -17.203 1 84.06 146 PHE B C 1
ATOM 3939 O O . PHE B 1 146 ? 1.339 -17.875 -17.5 1 84.06 146 PHE B O 1
ATOM 3946 N N . ASP B 1 147 ? 1.825 -15.898 -16.641 1 77.5 147 ASP B N 1
ATOM 3947 C CA . ASP B 1 147 ? 0.437 -15.57 -16.344 1 77.5 147 ASP B CA 1
ATOM 3948 C C . ASP B 1 147 ? -0.396 -15.461 -17.609 1 77.5 147 ASP B C 1
ATOM 3950 O O . ASP B 1 147 ? -1.557 -15.875 -17.641 1 77.5 147 ASP B O 1
ATOM 3954 N N . VAL B 1 148 ? 0.17 -14.945 -18.609 1 75.75 148 VAL B N 1
ATOM 3955 C CA . VAL B 1 148 ? -0.526 -14.781 -19.875 1 75.75 148 VAL B CA 1
ATOM 3956 C C . VAL B 1 148 ? -0.835 -16.156 -20.469 1 75.75 148 VAL B C 1
ATOM 3958 O O . VAL B 1 148 ? -1.954 -16.406 -20.938 1 75.75 148 VAL B O 1
ATOM 3961 N N . GLY B 1 149 ? 0.158 -16.984 -20.516 1 71.44 149 GLY B N 1
ATOM 3962 C CA . GLY B 1 149 ? -0.024 -18.297 -21.109 1 71.44 149 GLY B CA 1
ATOM 3963 C C . GLY B 1 149 ? -0.945 -19.188 -20.297 1 71.44 149 GLY B C 1
ATOM 3964 O O . GLY B 1 149 ? -1.793 -19.891 -20.859 1 71.44 149 GLY B O 1
ATOM 3965 N N . GLY B 1 150 ? -0.71 -19.203 -18.922 1 65.56 150 GLY B N 1
ATOM 3966 C CA . GLY B 1 150 ? -1.385 -20.156 -18.047 1 65.56 150 GLY B CA 1
ATOM 3967 C C . GLY B 1 150 ? -2.75 -19.672 -17.578 1 65.56 150 GLY B C 1
ATOM 3968 O O . GLY B 1 150 ? -3.717 -20.438 -17.594 1 65.56 150 GLY B O 1
ATOM 3969 N N . ASN B 1 151 ? -2.748 -18.438 -17.094 1 59.09 151 ASN B N 1
ATOM 3970 C CA . ASN B 1 151 ? -3.938 -18 -16.375 1 59.09 151 ASN B CA 1
ATOM 3971 C C . ASN B 1 151 ? -5.098 -17.734 -17.328 1 59.09 151 ASN B C 1
ATOM 3973 O O . ASN B 1 151 ? -6.262 -17.844 -16.938 1 59.09 151 ASN B O 1
ATOM 3977 N N . MET B 1 152 ? -4.762 -17.531 -18.562 1 56.19 152 MET B N 1
ATOM 3978 C CA . MET B 1 152 ? -5.828 -17.422 -19.547 1 56.19 152 MET B CA 1
ATOM 3979 C C . MET B 1 152 ? -6.527 -18.766 -19.75 1 56.19 152 MET B C 1
ATOM 3981 O O . MET B 1 152 ? -7.75 -18.812 -19.891 1 56.19 152 MET B O 1
ATOM 3985 N N . LEU B 1 153 ? -5.734 -19.719 -19.609 1 57.16 153 LEU B N 1
ATOM 3986 C CA . LEU B 1 153 ? -6.277 -21.062 -19.781 1 57.16 153 LEU B CA 1
ATOM 3987 C C . LEU B 1 153 ? -7.086 -21.484 -18.562 1 57.16 153 LEU B C 1
ATOM 3989 O O . LEU B 1 153 ? -8.125 -22.141 -18.688 1 57.16 153 LEU B O 1
ATOM 3993 N N . VAL B 1 154 ? -6.625 -21.031 -17.406 1 56.69 154 VAL B N 1
ATOM 3994 C CA . VAL B 1 154 ? -7.246 -21.438 -16.141 1 56.69 154 VAL B CA 1
ATOM 3995 C C . VAL B 1 154 ? -8.633 -20.812 -16.031 1 56.69 154 VAL B C 1
ATOM 3997 O O . VAL B 1 154 ? -9.578 -21.469 -15.578 1 56.69 154 VAL B O 1
ATOM 4000 N N . GLY B 1 155 ? -8.711 -19.516 -16.391 1 53.09 155 GLY B N 1
ATOM 4001 C CA . GLY B 1 155 ? -10.031 -18.906 -16.344 1 53.09 155 GLY B CA 1
ATOM 4002 C C . GLY B 1 155 ? -11.047 -19.609 -17.219 1 53.09 155 GLY B C 1
ATOM 4003 O O . GLY B 1 155 ? -12.18 -19.844 -16.797 1 53.09 155 GLY B O 1
ATOM 4004 N N . ILE B 1 156 ? -10.633 -20.047 -18.359 1 47.88 156 ILE B N 1
ATOM 4005 C CA . ILE B 1 156 ? -11.516 -20.734 -19.297 1 47.88 156 ILE B CA 1
ATOM 4006 C C . ILE B 1 156 ? -11.836 -22.125 -18.781 1 47.88 156 ILE B C 1
ATOM 4008 O O . ILE B 1 156 ? -13 -22.547 -18.781 1 47.88 156 ILE B O 1
ATOM 4012 N N . CYS B 1 157 ? -10.836 -22.766 -18.359 1 50.47 157 CYS B N 1
ATOM 4013 C CA . CYS B 1 157 ? -11.008 -24.172 -18 1 50.47 157 CYS B CA 1
ATOM 4014 C C . CYS B 1 157 ? -11.641 -24.297 -16.625 1 50.47 157 CYS B C 1
ATOM 4016 O O . CYS B 1 157 ? -12.469 -25.188 -16.391 1 50.47 157 CYS B O 1
ATOM 4018 N N . TYR B 1 158 ? -11.172 -23.391 -15.719 1 50.59 158 TYR B N 1
ATOM 4019 C CA . TYR B 1 158 ? -11.703 -23.516 -14.367 1 50.59 158 TYR B CA 1
ATOM 4020 C C . TYR B 1 158 ? -13.227 -23.453 -14.375 1 50.59 158 TYR B C 1
ATOM 4022 O O . TYR B 1 158 ? -13.891 -24.281 -13.727 1 50.59 158 TYR B O 1
ATOM 4030 N N . TYR B 1 159 ? -13.75 -22.438 -15.047 1 46.34 159 TYR B N 1
ATOM 4031 C CA . TYR B 1 159 ? -15.203 -22.297 -15.047 1 46.34 159 TYR B CA 1
ATOM 4032 C C . TYR B 1 159 ? -15.875 -23.5 -15.672 1 46.34 159 TYR B C 1
ATOM 4034 O O . TYR B 1 159 ? -16.875 -24 -15.156 1 46.34 159 TYR B O 1
ATOM 4042 N N . GLY B 1 160 ? -15.266 -23.953 -16.734 1 46.88 160 GLY B N 1
ATOM 4043 C CA . GLY B 1 160 ? -15.906 -25.047 -17.438 1 46.88 160 GLY B CA 1
ATOM 4044 C C . GLY B 1 160 ? -15.781 -26.375 -16.734 1 46.88 160 GLY B C 1
ATOM 4045 O O . GLY B 1 160 ? -16.766 -27.094 -16.562 1 46.88 160 GLY B O 1
ATOM 4046 N N . VAL B 1 161 ? -14.609 -26.688 -16.406 1 48.78 161 VAL B N 1
ATOM 4047 C CA . VAL B 1 161 ? -14.352 -28 -15.82 1 48.78 161 VAL B CA 1
ATOM 4048 C C . VAL B 1 161 ? -14.992 -28.078 -14.43 1 48.78 161 VAL B C 1
ATOM 4050 O O . VAL B 1 161 ? -15.602 -29.094 -14.078 1 48.78 161 VAL B O 1
ATOM 4053 N N . MET B 1 162 ? -14.906 -26.969 -13.672 1 49.03 162 MET B N 1
ATOM 4054 C CA . MET B 1 162 ? -15.383 -26.969 -12.289 1 49.03 162 MET B CA 1
ATOM 4055 C C . MET B 1 162 ? -16.906 -27.109 -12.242 1 49.03 162 MET B C 1
ATOM 4057 O O . MET B 1 162 ? -17.438 -27.828 -11.406 1 49.03 162 MET B O 1
ATOM 4061 N N . ASN B 1 163 ? -17.516 -26.359 -13.117 1 47.5 163 ASN B N 1
ATOM 4062 C CA . ASN B 1 163 ? -18.953 -26.469 -13.219 1 47.5 163 ASN B CA 1
ATOM 4063 C C . ASN B 1 163 ? -19.375 -27.891 -13.594 1 47.5 163 ASN B C 1
ATOM 4065 O O . ASN B 1 163 ? -20.391 -28.391 -13.109 1 47.5 163 ASN B O 1
ATOM 4069 N N . SER B 1 164 ? -18.562 -28.484 -14.344 1 47.78 164 SER B N 1
ATOM 4070 C CA . SER B 1 164 ? -18.922 -29.828 -14.766 1 47.78 164 SER B CA 1
ATOM 4071 C C . SER B 1 164 ? -18.75 -30.828 -13.625 1 47.78 164 SER B C 1
ATOM 4073 O O . SER B 1 164 ? -19.578 -31.719 -13.453 1 47.78 164 SER B O 1
ATOM 4075 N N . ILE B 1 165 ? -17.734 -30.641 -12.898 1 49.66 165 ILE B N 1
ATOM 4076 C CA . ILE B 1 165 ? -17.469 -31.578 -11.812 1 49.66 165 ILE B CA 1
ATOM 4077 C C . ILE B 1 165 ? -18.453 -31.344 -10.672 1 49.66 165 ILE B C 1
ATOM 4079 O O . ILE B 1 165 ? -18.969 -32.312 -10.094 1 49.66 165 ILE B O 1
ATOM 4083 N N . TYR B 1 166 ? -18.688 -30.031 -10.32 1 46.31 166 TYR B N 1
ATOM 4084 C CA . TYR B 1 166 ? -19.656 -29.75 -9.266 1 46.31 166 TYR B CA 1
ATOM 4085 C C . TYR B 1 166 ? -21.062 -30.188 -9.695 1 46.31 166 TYR B C 1
ATOM 4087 O O . TYR B 1 166 ? -21.844 -30.656 -8.867 1 46.31 166 TYR B O 1
ATOM 4095 N N . ALA B 1 167 ? -21.406 -29.844 -10.891 1 44.81 167 ALA B N 1
ATOM 4096 C CA . ALA B 1 167 ? -22.719 -30.281 -11.391 1 44.81 167 ALA B CA 1
ATOM 4097 C C . ALA B 1 167 ? -22.859 -31.797 -11.305 1 44.81 167 ALA B C 1
ATOM 4099 O O . ALA B 1 167 ? -23.953 -32.312 -11.055 1 44.81 167 ALA B O 1
ATOM 4100 N N . SER B 1 168 ? -21.922 -32.5 -11.555 1 43.66 168 SER B N 1
ATOM 4101 C CA . SER B 1 168 ? -22.031 -33.969 -11.531 1 43.66 168 SER B CA 1
ATOM 4102 C C . SER B 1 168 ? -22.156 -34.469 -10.102 1 43.66 168 SER B C 1
ATOM 4104 O O . SER B 1 168 ? -22.75 -35.531 -9.867 1 43.66 168 SER B O 1
ATOM 4106 N N . ALA B 1 169 ? -21.656 -33.875 -9.172 1 41.97 169 ALA B N 1
ATOM 4107 C CA . ALA B 1 169 ? -21.688 -34.406 -7.809 1 41.97 169 ALA B CA 1
ATOM 4108 C C . ALA B 1 169 ? -23.062 -34.188 -7.16 1 41.97 169 ALA B C 1
ATOM 4110 O O . ALA B 1 169 ? -23.547 -35.031 -6.402 1 41.97 169 ALA B O 1
ATOM 4111 N N . ASN B 1 170 ? -23.812 -32.906 -6.953 1 36.03 170 ASN B N 1
ATOM 4112 C CA . ASN B 1 170 ? -25.141 -32.719 -6.371 1 36.03 170 ASN B CA 1
ATOM 4113 C C . ASN B 1 170 ? -26.172 -32.281 -7.422 1 36.03 170 ASN B C 1
ATOM 4115 O O . ASN B 1 170 ? -26.312 -31.109 -7.684 1 36.03 170 ASN B O 1
ATOM 4119 N N . PRO B 1 171 ? -26.797 -33.219 -8.125 1 36.38 171 PRO B N 1
ATOM 4120 C CA . PRO B 1 171 ? -27.859 -32.875 -9.07 1 36.38 171 PRO B CA 1
ATOM 4121 C C . PRO B 1 171 ? -29.016 -32.125 -8.414 1 36.38 171 PRO B C 1
ATOM 4123 O O . PRO B 1 171 ? -29.641 -31.266 -9.047 1 36.38 171 PRO B O 1
ATOM 4126 N N . THR B 1 172 ? -29.734 -32.594 -7.285 1 34.62 172 THR B N 1
ATOM 4127 C CA . THR B 1 172 ? -30.922 -32.125 -6.609 1 34.62 172 THR B CA 1
ATOM 4128 C C . THR B 1 172 ? -30.672 -30.781 -5.941 1 34.62 172 THR B C 1
ATOM 4130 O O . THR B 1 172 ? -31.594 -30.078 -5.535 1 34.62 172 THR B O 1
ATOM 4133 N N . ALA B 1 173 ? -29.594 -30.484 -5.48 1 34.47 173 ALA B N 1
ATOM 4134 C CA . ALA B 1 173 ? -29.328 -29.344 -4.609 1 34.47 173 ALA B CA 1
ATOM 4135 C C . ALA B 1 173 ? -29.406 -28.031 -5.383 1 34.47 173 ALA B C 1
ATOM 4137 O O . ALA B 1 173 ? -29.594 -26.969 -4.793 1 34.47 173 ALA B O 1
ATOM 4138 N N . LEU B 1 174 ? -29.266 -28.031 -6.664 1 33.5 174 LEU B N 1
ATOM 4139 C CA . LEU B 1 174 ? -29.516 -26.766 -7.332 1 33.5 174 LEU B CA 1
ATOM 4140 C C . LEU B 1 174 ? -31 -26.469 -7.434 1 33.5 174 LEU B C 1
ATOM 4142 O O . LEU B 1 174 ? -31.406 -25.375 -7.816 1 33.5 174 LEU B O 1
ATOM 4146 N N . LYS B 1 175 ? -31.828 -27.531 -7.348 1 32.97 175 LYS B N 1
ATOM 4147 C CA . LYS B 1 175 ? -33.219 -27.203 -7.605 1 32.97 175 LYS B CA 1
ATOM 4148 C C . LYS B 1 175 ? -33.812 -26.359 -6.48 1 32.97 175 LYS B C 1
ATOM 4150 O O . LYS B 1 175 ? -34.594 -25.453 -6.727 1 32.97 175 LYS B O 1
ATOM 4155 N N . ASP B 1 176 ? -34.125 -26.922 -5.188 1 29.94 176 ASP B N 1
ATOM 4156 C CA . ASP B 1 176 ? -35 -26.406 -4.133 1 29.94 176 ASP B CA 1
ATOM 4157 C C . ASP B 1 176 ? -34.375 -25.188 -3.447 1 29.94 176 ASP B C 1
ATOM 4159 O O . ASP B 1 176 ? -34.812 -24.781 -2.379 1 29.94 176 ASP B O 1
ATOM 4163 N N . THR B 1 177 ? -33.156 -24.891 -3.66 1 28.72 177 THR B N 1
ATOM 4164 C CA . THR B 1 177 ? -32.781 -23.734 -2.854 1 28.72 177 THR B CA 1
ATOM 4165 C C . THR B 1 177 ? -33.594 -22.516 -3.273 1 28.72 177 THR B C 1
ATOM 4167 O O . THR B 1 177 ? -33.25 -21.375 -2.92 1 28.72 177 THR B O 1
ATOM 4170 N N . LYS B 1 178 ? -34.469 -22.625 -4.152 1 31.55 178 LYS B N 1
ATOM 4171 C CA . LYS B 1 178 ? -35.25 -21.422 -4.359 1 31.55 178 LYS B CA 1
ATOM 4172 C C . LYS B 1 178 ? -35.844 -20.906 -3.043 1 31.55 178 LYS B C 1
ATOM 4174 O O . LYS B 1 178 ? -36.188 -19.719 -2.93 1 31.55 178 LYS B O 1
ATOM 4179 N N . ASP B 1 179 ? -36.656 -21.625 -2.32 1 28.66 179 ASP B N 1
ATOM 4180 C CA . ASP B 1 179 ? -37.438 -21.109 -1.218 1 28.66 179 ASP B CA 1
ATOM 4181 C C . ASP B 1 179 ? -36.594 -20.766 -0.012 1 28.66 179 ASP B C 1
ATOM 4183 O O . ASP B 1 179 ? -36.969 -19.969 0.845 1 28.66 179 ASP B O 1
ATOM 4187 N N . GLU B 1 180 ? -35.75 -21.781 0.593 1 27.73 180 GLU B N 1
ATOM 4188 C CA . GLU B 1 180 ? -35.344 -21.328 1.918 1 27.73 180 GLU B CA 1
ATOM 4189 C C . GLU B 1 180 ? -34.312 -20.219 1.822 1 27.73 180 GLU B C 1
ATOM 4191 O O . GLU B 1 180 ? -33.531 -20.172 0.871 1 27.73 180 GLU B O 1
ATOM 4196 N N . GLU B 1 181 ? -34.312 -19.219 2.848 1 27.92 181 GLU B N 1
ATOM 4197 C CA . GLU B 1 181 ? -33.656 -17.938 3.104 1 27.92 181 GLU B CA 1
ATOM 4198 C C . GLU B 1 181 ? -32.156 -18.031 2.883 1 27.92 181 GLU B C 1
ATOM 4200 O O . GLU B 1 181 ? -31.5 -18.875 3.494 1 27.92 181 GLU B O 1
ATOM 4205 N N . ALA B 1 182 ? -31.781 -17.844 1.709 1 28.58 182 ALA B N 1
ATOM 4206 C CA . ALA B 1 182 ? -30.391 -17.703 1.308 1 28.58 182 ALA B CA 1
ATOM 4207 C C . ALA B 1 182 ? -29.516 -17.328 2.496 1 28.58 182 ALA B C 1
ATOM 4209 O O . ALA B 1 182 ? -29.797 -16.359 3.207 1 28.58 182 ALA B O 1
ATOM 4210 N N . PRO B 1 183 ? -28.953 -18.422 3.15 1 27.58 183 PRO B N 1
ATOM 4211 C CA . PRO B 1 183 ? -28.234 -17.969 4.344 1 27.58 183 PRO B CA 1
ATOM 4212 C C . PRO B 1 183 ? -27.609 -16.594 4.164 1 27.58 183 PRO B C 1
ATOM 4214 O O . PRO B 1 183 ? -27.422 -16.125 3.035 1 27.58 183 PRO B O 1
ATOM 4217 N N . ALA B 1 184 ? -27.25 -15.992 5.43 1 27.16 184 ALA B N 1
ATOM 4218 C CA . ALA B 1 184 ? -26.766 -14.656 5.762 1 27.16 184 ALA B CA 1
ATOM 4219 C C . ALA B 1 184 ? -25.656 -14.219 4.809 1 27.16 184 ALA B C 1
ATOM 4221 O O . ALA B 1 184 ? -24.969 -15.062 4.23 1 27.16 184 ALA B O 1
ATOM 4222 N N . THR B 1 185 ? -25.703 -12.992 4.324 1 27.3 185 THR B N 1
ATOM 4223 C CA . THR B 1 185 ? -24.797 -12.141 3.564 1 27.3 185 THR B CA 1
ATOM 4224 C C . THR B 1 185 ? -23.344 -12.484 3.891 1 27.3 185 THR B C 1
ATOM 4226 O O . THR B 1 185 ? -22.938 -12.469 5.055 1 27.3 185 THR B O 1
ATOM 4229 N N . PRO B 1 186 ? -22.797 -13.422 3.135 1 29.25 186 PRO B N 1
ATOM 4230 C CA . PRO B 1 186 ? -21.391 -13.703 3.467 1 29.25 186 PRO B CA 1
ATOM 4231 C C . PRO B 1 186 ? -20.641 -12.469 3.969 1 29.25 186 PRO B C 1
ATOM 4233 O O . PRO B 1 186 ? -21.016 -11.336 3.625 1 29.25 186 PRO B O 1
ATOM 4236 N N . PRO B 1 187 ? -20 -12.547 5.066 1 27.34 187 PRO B N 1
ATOM 4237 C CA . PRO B 1 187 ? -19.359 -11.336 5.605 1 27.34 187 PRO B CA 1
ATOM 4238 C C . PRO B 1 187 ? -18.688 -10.492 4.531 1 27.34 187 PRO B C 1
ATOM 4240 O O . PRO B 1 187 ? -18.203 -11.031 3.533 1 27.34 187 PRO B O 1
ATOM 4243 N N . ALA B 1 188 ? -18.984 -9.188 4.34 1 28.02 188 ALA B N 1
ATOM 4244 C CA . ALA B 1 188 ? -18.672 -8.125 3.393 1 28.02 188 ALA B CA 1
ATOM 4245 C C . ALA B 1 188 ? -17.234 -8.211 2.92 1 28.02 188 ALA B C 1
ATOM 4247 O O . ALA B 1 188 ? -16.891 -7.703 1.852 1 28.02 188 ALA B O 1
ATOM 4248 N N . GLY B 1 189 ? -16.312 -8.688 3.682 1 29.52 189 GLY B N 1
ATOM 4249 C CA . GLY B 1 189 ? -14.891 -8.539 3.389 1 29.52 189 GLY B CA 1
ATOM 4250 C C . GLY B 1 189 ? -14.438 -9.383 2.207 1 29.52 189 GLY B C 1
ATOM 4251 O O . GLY B 1 189 ? -13.398 -9.102 1.6 1 29.52 189 GLY B O 1
ATOM 4252 N N . THR B 1 190 ? -14.961 -10.648 2.068 1 28.7 190 THR B N 1
ATOM 4253 C CA . THR B 1 190 ? -14.43 -11.672 1.173 1 28.7 190 THR B CA 1
ATOM 4254 C C . THR B 1 190 ? -14.898 -11.438 -0.26 1 28.7 190 THR B C 1
ATOM 4256 O O . THR B 1 190 ? -14.211 -11.812 -1.213 1 28.7 190 THR B O 1
ATOM 4259 N N . ILE B 1 191 ? -16.125 -10.891 -0.521 1 28.88 191 ILE B N 1
ATOM 4260 C CA . ILE B 1 191 ? -16.906 -11.008 -1.75 1 28.88 191 ILE B CA 1
ATOM 4261 C C . ILE B 1 191 ? -16.344 -10.062 -2.809 1 28.88 191 ILE B C 1
ATOM 4263 O O . ILE B 1 191 ? -16.672 -10.172 -3.988 1 28.88 191 ILE B O 1
ATOM 4267 N N . ALA B 1 192 ? -15.812 -8.914 -2.402 1 29.47 192 ALA B N 1
ATOM 4268 C CA . ALA B 1 192 ? -15.758 -7.832 -3.383 1 29.47 192 ALA B CA 1
ATOM 4269 C C . ALA B 1 192 ? -14.867 -8.211 -4.562 1 29.47 192 ALA B C 1
ATOM 4271 O O . ALA B 1 192 ? -14.922 -7.578 -5.621 1 29.47 192 ALA B O 1
ATOM 4272 N N . MET B 1 193 ? -13.953 -9.07 -4.398 1 29.84 193 MET B N 1
ATOM 4273 C CA . MET B 1 193 ? -13.133 -9.336 -5.574 1 29.84 193 MET B CA 1
ATOM 4274 C C . MET B 1 193 ? -13.938 -10.047 -6.652 1 29.84 193 MET B C 1
ATOM 4276 O O . MET B 1 193 ? -13.672 -9.883 -7.848 1 29.84 193 MET B O 1
ATOM 4280 N N . VAL B 1 194 ? -14.93 -10.977 -6.273 1 30.03 194 VAL B N 1
ATOM 4281 C CA . VAL B 1 194 ? -15.609 -11.93 -7.145 1 30.03 194 VAL B CA 1
ATOM 4282 C C . VAL B 1 194 ? -16.75 -11.227 -7.887 1 30.03 194 VAL B C 1
ATOM 4284 O O . VAL B 1 194 ? -17.297 -11.773 -8.844 1 30.03 194 VAL B O 1
ATOM 4287 N N . SER B 1 195 ? -17.328 -10.141 -7.387 1 29.7 195 SER B N 1
ATOM 4288 C CA . SER B 1 195 ? -18.672 -9.734 -7.801 1 29.7 195 SER B CA 1
ATOM 4289 C C . SER B 1 195 ? -18.672 -9.227 -9.242 1 29.7 195 SER B C 1
ATOM 4291 O O . SER B 1 195 ? -19.734 -8.945 -9.805 1 29.7 195 SER B O 1
ATOM 4293 N N . GLU B 1 196 ? -17.547 -8.797 -9.727 1 31.45 196 GLU B N 1
ATOM 4294 C CA . GLU B 1 196 ? -17.844 -8.07 -10.953 1 31.45 196 GLU B CA 1
ATOM 4295 C C . GLU B 1 196 ? -18.172 -9.031 -12.102 1 31.45 196 GLU B C 1
ATOM 4297 O O . GLU B 1 196 ? -18.281 -8.617 -13.25 1 31.45 196 GLU B O 1
ATOM 4302 N N . LEU B 1 197 ? -18.109 -10.344 -11.906 1 28.33 197 LEU B N 1
ATOM 4303 C CA . LEU B 1 197 ? -18.672 -11.055 -13.047 1 28.33 197 LEU B CA 1
ATOM 4304 C C . LEU B 1 197 ? -20.188 -10.93 -13.055 1 28.33 197 LEU B C 1
ATOM 4306 O O . LEU B 1 197 ? -20.844 -11.188 -12.039 1 28.33 197 LEU B O 1
ATOM 4310 N N . PRO B 1 198 ? -20.859 -10.164 -13.852 1 28.59 198 PRO B N 1
ATOM 4311 C CA . PRO B 1 198 ? -22.328 -10.25 -13.977 1 28.59 198 PRO B CA 1
ATOM 4312 C C . PRO B 1 198 ? -22.812 -11.695 -14.047 1 28.59 198 PRO B C 1
ATOM 4314 O O . PRO B 1 198 ? -22.484 -12.422 -14.984 1 28.59 198 PRO B O 1
ATOM 4317 N N . VAL B 1 199 ? -22.906 -12.398 -13.062 1 27.02 199 VAL B N 1
ATOM 4318 C CA . VAL B 1 199 ? -23.797 -13.539 -13.164 1 27.02 199 VAL B CA 1
ATOM 4319 C C . VAL B 1 199 ? -25.219 -13.062 -13.508 1 27.02 199 VAL B C 1
ATOM 4321 O O . VAL B 1 199 ? -25.891 -12.453 -12.68 1 27.02 199 VAL B O 1
ATOM 4324 N N . ARG B 1 200 ? -25.547 -12.695 -14.766 1 27.45 200 ARG B N 1
ATOM 4325 C CA . ARG B 1 200 ? -26.938 -12.688 -15.172 1 27.45 200 ARG B CA 1
ATOM 4326 C C . ARG B 1 200 ? -27.656 -13.938 -14.695 1 27.45 200 ARG B C 1
ATOM 4328 O O . ARG B 1 200 ? -27.375 -15.047 -15.164 1 27.45 200 ARG B O 1
ATOM 4335 N N . THR B 1 201 ? -28.141 -13.961 -13.508 1 26.83 201 THR B N 1
ATOM 4336 C CA . THR B 1 201 ? -29.203 -14.898 -13.172 1 26.83 201 THR B CA 1
ATOM 4337 C C . THR B 1 201 ? -30.312 -14.859 -14.219 1 26.83 201 THR B C 1
ATOM 4339 O O . THR B 1 201 ? -31.078 -13.906 -14.281 1 26.83 201 THR B O 1
ATOM 4342 N N . THR B 1 202 ? -30.141 -15.219 -15.5 1 26.14 202 THR B N 1
ATOM 4343 C CA . THR B 1 202 ? -31.312 -15.547 -16.297 1 26.14 202 THR B CA 1
ATOM 4344 C C . THR B 1 202 ? -32.281 -16.438 -15.508 1 26.14 202 THR B C 1
ATOM 4346 O O . THR B 1 202 ? -31.953 -17.578 -15.195 1 26.14 202 THR B O 1
ATOM 4349 N N . SER B 1 203 ? -33.031 -15.891 -14.656 1 28.62 203 SER B N 1
ATOM 4350 C CA . SER B 1 203 ? -34.188 -16.438 -13.961 1 28.62 203 SER B CA 1
ATOM 4351 C C . SER B 1 203 ? -35.062 -17.266 -14.898 1 28.62 203 SER B C 1
ATOM 4353 O O . SER B 1 203 ? -36.094 -17.828 -14.477 1 28.62 203 SER B O 1
ATOM 4355 N N . GLU B 1 204 ? -35.188 -16.828 -16.234 1 27.27 204 GLU B N 1
ATOM 4356 C CA . GLU B 1 204 ? -36.312 -17.547 -16.828 1 27.27 204 GLU B CA 1
ATOM 4357 C C . GLU B 1 204 ? -36.062 -19.047 -16.859 1 27.27 204 GLU B C 1
ATOM 4359 O O . GLU B 1 204 ? -35 -19.5 -17.297 1 27.27 204 GLU B O 1
ATOM 4364 N N . PRO B 1 205 ? -36.688 -19.734 -16 1 25.95 205 PRO B N 1
ATOM 4365 C CA . PRO B 1 205 ? -36.688 -21.203 -16.078 1 25.95 205 PRO B CA 1
ATOM 4366 C C . PRO B 1 205 ? -36.75 -21.703 -17.531 1 25.95 205 PRO B C 1
ATOM 4368 O O . PRO B 1 205 ? -37.438 -21.109 -18.359 1 25.95 205 PRO B O 1
ATOM 4371 N N . PRO B 1 206 ? -35.719 -22.219 -18.125 1 27.62 206 PRO B N 1
ATOM 4372 C CA . PRO B 1 206 ? -36.094 -22.828 -19.391 1 27.62 206 PRO B CA 1
ATOM 4373 C C . PRO B 1 206 ? -37.406 -23.609 -19.297 1 27.62 206 PRO B C 1
ATOM 4375 O O . PRO B 1 206 ? -37.594 -24.422 -18.391 1 27.62 206 PRO B O 1
ATOM 4378 N N . THR B 1 207 ? -38.469 -23 -19.5 1 27.38 207 THR B N 1
ATOM 4379 C CA . THR B 1 207 ? -39.656 -23.797 -19.766 1 27.38 207 THR B CA 1
ATOM 4380 C C . THR B 1 207 ? -39.312 -25.047 -20.562 1 27.38 207 THR B C 1
ATOM 4382 O O . THR B 1 207 ? -38.5 -24.984 -21.484 1 27.38 207 THR B O 1
ATOM 4385 N N . ALA B 1 208 ? -39.656 -26.312 -20.141 1 28.14 208 ALA B N 1
ATOM 4386 C CA . ALA B 1 208 ? -39.688 -27.688 -20.641 1 28.14 208 ALA B CA 1
ATOM 4387 C C . ALA B 1 208 ? -40.156 -27.719 -22.094 1 28.14 208 ALA B C 1
ATOM 4389 O O . ALA B 1 208 ? -40.906 -28.609 -22.5 1 28.14 208 ALA B O 1
ATOM 4390 N N . HIS B 1 209 ? -40.469 -26.672 -22.859 1 25.97 209 HIS B N 1
ATOM 4391 C CA . HIS B 1 209 ? -41.094 -27.188 -24.062 1 25.97 209 HIS B CA 1
ATOM 4392 C C . HIS B 1 209 ? -40.25 -28.328 -24.672 1 25.97 209 HIS B C 1
ATOM 4394 O O . HIS B 1 209 ? -39.062 -28.453 -24.375 1 25.97 209 HIS B O 1
ATOM 4400 N N . ARG B 1 210 ? -40.719 -28.891 -25.922 1 25.31 210 ARG B N 1
ATOM 4401 C CA . ARG B 1 210 ? -40.625 -30.078 -26.766 1 25.31 210 ARG B CA 1
ATOM 4402 C C . ARG B 1 210 ? -39.156 -30.391 -27.094 1 25.31 210 ARG B C 1
ATOM 4404 O O . ARG B 1 210 ? -38.312 -29.5 -27.078 1 25.31 210 ARG B O 1
ATOM 4411 N N . SER B 1 211 ? -38.844 -31.781 -27.609 1 26.3 211 SER B N 1
ATOM 4412 C CA . SER B 1 211 ? -37.969 -32.844 -28.062 1 26.3 211 SER B CA 1
ATOM 4413 C C . SER B 1 211 ? -36.938 -32.344 -29.078 1 26.3 211 SER B C 1
ATOM 4415 O O . SER B 1 211 ? -36.156 -33.125 -29.625 1 26.3 211 SER B O 1
ATOM 4417 N N . GLU B 1 212 ? -37.344 -31.344 -29.984 1 27.86 212 GLU B N 1
ATOM 4418 C CA . GLU B 1 212 ? -36.656 -31.484 -31.25 1 27.86 212 GLU B CA 1
ATOM 4419 C C . GLU B 1 212 ? -35.125 -31.375 -31.078 1 27.86 212 GLU B C 1
ATOM 4421 O O . GLU B 1 212 ? -34.656 -30.594 -30.25 1 27.86 212 GLU B O 1
ATOM 4426 N N . ALA B 1 213 ? -34.312 -32.375 -31.594 1 29.48 213 ALA B N 1
ATOM 4427 C CA . ALA B 1 213 ? -32.969 -32.75 -32.062 1 29.48 213 ALA B CA 1
ATOM 4428 C C . ALA B 1 213 ? -32.188 -31.5 -32.531 1 29.48 213 ALA B C 1
ATOM 4430 O O . ALA B 1 213 ? -31.906 -31.359 -33.719 1 29.48 213 ALA B O 1
ATOM 4431 N N . THR B 1 214 ? -32.719 -30.375 -32.281 1 31.72 214 THR B N 1
ATOM 4432 C CA . THR B 1 214 ? -32.062 -29.344 -33.062 1 31.72 214 THR B CA 1
ATOM 4433 C C . THR B 1 214 ? -30.547 -29.484 -32.969 1 31.72 214 THR B C 1
ATOM 4435 O O . THR B 1 214 ? -30 -29.594 -31.859 1 31.72 214 THR B O 1
ATOM 4438 N N . GLU B 1 215 ? -29.797 -29.547 -34.125 1 30.03 215 GLU B N 1
ATOM 4439 C CA . GLU B 1 215 ? -28.531 -29.828 -34.844 1 30.03 215 GLU B CA 1
ATOM 4440 C C . GLU B 1 215 ? -27.344 -29.188 -34.094 1 30.03 215 GLU B C 1
ATOM 4442 O O . GLU B 1 215 ? -27.516 -28.219 -33.375 1 30.03 215 GLU B O 1
ATOM 4447 N N . VAL B 1 216 ? -26.172 -29.766 -34.188 1 33 216 VAL B N 1
ATOM 4448 C CA . VAL B 1 216 ? -24.719 -29.609 -34.188 1 33 216 VAL B CA 1
ATOM 4449 C C . VAL B 1 216 ? -24.344 -28.156 -34.438 1 33 216 VAL B C 1
ATOM 4451 O O . VAL B 1 216 ? -23.234 -27.859 -34.844 1 33 216 VAL B O 1
ATOM 4454 N N . THR B 1 217 ? -25.203 -27.281 -34.75 1 36.19 217 THR B N 1
ATOM 4455 C CA . THR B 1 217 ? -24.844 -25.953 -35.219 1 36.19 217 THR B CA 1
ATOM 4456 C C . THR B 1 217 ? -23.797 -25.312 -34.344 1 36.19 217 THR B C 1
ATOM 4458 O O . THR B 1 217 ? -23.625 -25.703 -33.188 1 36.19 217 THR B O 1
ATOM 4461 N N . SER B 1 218 ? -23.078 -23.891 -34.5 1 40.47 218 SER B N 1
ATOM 4462 C CA . SER B 1 218 ? -21.734 -23.344 -34.75 1 40.47 218 SER B CA 1
ATOM 4463 C C . SER B 1 218 ? -21 -23.125 -33.438 1 40.47 218 SER B C 1
ATOM 4465 O O . SER B 1 218 ? -21.422 -22.312 -32.594 1 40.47 218 SER B O 1
ATOM 4467 N N . THR B 1 219 ? -20.406 -24.109 -32.719 1 45.06 219 THR B N 1
ATOM 4468 C CA . THR B 1 219 ? -19.234 -24.203 -31.844 1 45.06 219 THR B CA 1
ATOM 4469 C C . THR B 1 219 ? -18.359 -22.969 -32 1 45.06 219 THR B C 1
ATOM 4471 O O . THR B 1 219 ? -17.859 -22.422 -31.016 1 45.06 219 THR B O 1
ATOM 4474 N N . SER B 1 220 ? -18.234 -22.594 -33.312 1 49.06 220 SER B N 1
ATOM 4475 C CA . SER B 1 220 ? -17.391 -21.438 -33.625 1 49.06 220 SER B CA 1
ATOM 4476 C C . SER B 1 220 ? -17.953 -20.172 -33 1 49.06 220 SER B C 1
ATOM 4478 O O . SER B 1 220 ? -17.203 -19.344 -32.469 1 49.06 220 SER B O 1
ATOM 4480 N N . ARG B 1 221 ? -19.328 -20 -33.094 1 52.66 221 ARG B N 1
ATOM 4481 C CA . ARG B 1 221 ? -19.891 -18.766 -32.562 1 52.66 221 ARG B CA 1
ATOM 4482 C C . ARG B 1 221 ? -19.781 -18.719 -31.031 1 52.66 221 ARG B C 1
ATOM 4484 O O . ARG B 1 221 ? -19.547 -17.656 -30.453 1 52.66 221 ARG B O 1
ATOM 4491 N N . GLU B 1 222 ? -20.062 -19.906 -30.5 1 55.06 222 GLU B N 1
ATOM 4492 C CA . GLU B 1 222 ? -19.891 -19.969 -29.047 1 55.06 222 GLU B CA 1
ATOM 4493 C C . GLU B 1 222 ? -18.422 -19.766 -28.656 1 55.06 222 GLU B C 1
ATOM 4495 O O . GLU B 1 222 ? -18.125 -19.094 -27.672 1 55.06 222 GLU B O 1
ATOM 4500 N N . LEU B 1 223 ? -17.656 -20.422 -29.5 1 53.5 223 LEU B N 1
ATOM 4501 C CA . LEU B 1 223 ? -16.234 -20.203 -29.281 1 53.5 223 LEU B CA 1
ATOM 4502 C C . LEU B 1 223 ? -15.883 -18.734 -29.469 1 53.5 223 LEU B C 1
ATOM 4504 O O . LEU B 1 223 ? -15.094 -18.172 -28.688 1 53.5 223 LEU B O 1
ATOM 4508 N N . LEU B 1 224 ? -16.453 -18.172 -30.562 1 55.19 224 LEU B N 1
ATOM 4509 C CA . LEU B 1 224 ? -16.188 -16.75 -30.812 1 55.19 224 LEU B CA 1
ATOM 4510 C C . LEU B 1 224 ? -16.734 -15.891 -29.688 1 55.19 224 LEU B C 1
ATOM 4512 O O . LEU B 1 224 ? -16.078 -14.922 -29.266 1 55.19 224 LEU B O 1
ATOM 4516 N N . ARG B 1 225 ? -17.875 -16.141 -29.25 1 57.97 225 ARG B N 1
ATOM 4517 C CA . ARG B 1 225 ? -18.469 -15.398 -28.141 1 57.97 225 ARG B CA 1
ATOM 4518 C C . ARG B 1 225 ? -17.625 -15.555 -26.891 1 57.97 225 ARG B C 1
ATOM 4520 O O . ARG B 1 225 ? -17.406 -14.578 -26.156 1 57.97 225 ARG B O 1
ATOM 4527 N N . ARG B 1 226 ? -17.219 -16.719 -26.672 1 56.91 226 ARG B N 1
ATOM 4528 C CA . ARG B 1 226 ? -16.344 -16.969 -25.531 1 56.91 226 ARG B CA 1
ATOM 4529 C C . ARG B 1 226 ? -15.016 -16.234 -25.688 1 56.91 226 ARG B C 1
ATOM 4531 O O . ARG B 1 226 ? -14.477 -15.695 -24.719 1 56.91 226 ARG B O 1
ATOM 4538 N N . CYS B 1 227 ? -14.617 -16.297 -26.953 1 57.44 227 CYS B N 1
ATOM 4539 C CA . CYS B 1 227 ? -13.406 -15.539 -27.25 1 57.44 227 CYS B CA 1
ATOM 4540 C C . CYS B 1 227 ? -13.625 -14.047 -27.016 1 57.44 227 CYS B C 1
ATOM 4542 O O . CYS B 1 227 ? -12.742 -13.359 -26.5 1 57.44 227 CYS B O 1
ATOM 4544 N N . GLN B 1 228 ? -14.734 -13.594 -27.438 1 57.81 228 GLN B N 1
ATOM 4545 C CA . GLN B 1 228 ? -15.07 -12.18 -27.25 1 57.81 228 GLN B CA 1
ATOM 4546 C C . GLN B 1 228 ? -15.18 -11.844 -25.766 1 57.81 228 GLN B C 1
ATOM 4548 O O . GLN B 1 228 ? -14.711 -10.789 -25.328 1 57.81 228 GLN B O 1
ATOM 4553 N N . GLU B 1 229 ? -15.789 -12.688 -25.094 1 58.94 229 GLU B N 1
ATOM 4554 C CA . GLU B 1 229 ? -15.914 -12.477 -23.656 1 58.94 229 GLU B CA 1
ATOM 4555 C C . GLU B 1 229 ? -14.555 -12.492 -22.969 1 58.94 229 GLU B C 1
ATOM 4557 O O . GLU B 1 229 ? -14.297 -11.703 -22.047 1 58.94 229 GLU B O 1
ATOM 4562 N N . LEU B 1 230 ? -13.836 -13.406 -23.484 1 58.47 230 LEU B N 1
ATOM 4563 C CA . LEU B 1 230 ? -12.469 -13.469 -22.984 1 58.47 230 LEU B CA 1
ATOM 4564 C C . LEU B 1 230 ? -11.703 -12.188 -23.312 1 58.47 230 LEU B C 1
ATOM 4566 O O . LEU B 1 230 ? -10.93 -11.695 -22.484 1 58.47 230 LEU B O 1
ATOM 4570 N N . SER B 1 231 ? -11.969 -11.773 -24.5 1 57.94 231 SER B N 1
ATOM 4571 C CA . SER B 1 231 ? -11.297 -10.547 -24.922 1 57.94 231 SER B CA 1
ATOM 4572 C C . SER B 1 231 ? -11.711 -9.359 -24.062 1 57.94 231 SER B C 1
ATOM 4574 O O . SER B 1 231 ? -10.875 -8.547 -23.672 1 57.94 231 SER B O 1
ATOM 4576 N N . ILE B 1 232 ? -12.914 -9.367 -23.766 1 58.31 232 ILE B N 1
ATOM 4577 C CA . ILE B 1 232 ? -13.43 -8.266 -22.953 1 58.31 232 ILE B CA 1
ATOM 4578 C C . ILE B 1 232 ? -12.883 -8.375 -21.531 1 58.31 232 ILE B C 1
ATOM 4580 O O . ILE B 1 232 ? -12.484 -7.375 -20.938 1 58.31 232 ILE B O 1
ATOM 4584 N N . ARG B 1 233 ? -12.82 -9.578 -21.109 1 58.28 233 ARG B N 1
ATOM 4585 C CA . ARG B 1 233 ? -12.266 -9.805 -19.766 1 58.28 233 ARG B CA 1
ATOM 4586 C C . ARG B 1 233 ? -10.789 -9.43 -19.719 1 58.28 233 ARG B C 1
ATOM 4588 O O . ARG B 1 233 ? -10.312 -8.914 -18.703 1 58.28 233 ARG B O 1
ATOM 4595 N N . LEU B 1 234 ? -10.25 -9.734 -20.859 1 58.78 234 LEU B N 1
ATOM 4596 C CA . LEU B 1 234 ? -8.828 -9.43 -20.938 1 58.78 234 LEU B CA 1
ATOM 4597 C C . LEU B 1 234 ? -8.586 -7.926 -20.844 1 58.78 234 LEU B C 1
ATOM 4599 O O . LEU B 1 234 ? -7.629 -7.488 -20.203 1 58.78 234 LEU B O 1
ATOM 4603 N N . PHE B 1 235 ? -9.516 -7.18 -21.391 1 60.81 235 PHE B N 1
ATOM 4604 C CA . PHE B 1 235 ? -9.289 -5.738 -21.422 1 60.81 235 PHE B CA 1
ATOM 4605 C C . PHE B 1 235 ? -9.773 -5.09 -20.125 1 60.81 235 PHE B C 1
ATOM 4607 O O . PHE B 1 235 ? -9.477 -3.924 -19.859 1 60.81 235 PHE B O 1
ATOM 4614 N N . THR B 1 236 ? -10.375 -5.934 -19.375 1 66.56 236 THR B N 1
ATOM 4615 C CA . THR B 1 236 ? -10.867 -5.344 -18.141 1 66.56 236 THR B CA 1
ATOM 4616 C C . THR B 1 236 ? -9.961 -5.711 -16.969 1 66.56 236 THR B C 1
ATOM 4618 O O . THR B 1 236 ? -10.055 -5.113 -15.891 1 66.56 236 THR B O 1
ATOM 4621 N N . ASN B 1 237 ? -9.055 -6.629 -17.188 1 73.75 237 ASN B N 1
ATOM 4622 C CA . ASN B 1 237 ? -8.102 -6.996 -16.141 1 73.75 237 ASN B CA 1
ATOM 4623 C C . ASN B 1 237 ? -6.887 -6.066 -16.141 1 73.75 237 ASN B C 1
ATOM 4625 O O . ASN B 1 237 ? -6.145 -6.004 -17.125 1 73.75 237 ASN B O 1
ATOM 4629 N N . PRO B 1 238 ? -6.727 -5.355 -15.062 1 82.25 238 PRO B N 1
ATOM 4630 C CA . PRO B 1 238 ? -5.633 -4.379 -15.023 1 82.25 238 PRO B CA 1
ATOM 4631 C C . PRO B 1 238 ? -4.266 -5.016 -15.258 1 82.25 238 PRO B C 1
ATOM 4633 O O . PRO B 1 238 ? -3.387 -4.387 -15.859 1 82.25 238 PRO B O 1
ATOM 4636 N N . LEU B 1 239 ? -4.145 -6.203 -14.852 1 82 239 LEU B N 1
ATOM 4637 C CA . LEU B 1 239 ? -2.859 -6.871 -15.031 1 82 239 LEU B CA 1
ATOM 4638 C C . LEU B 1 239 ? -2.596 -7.156 -16.5 1 82 239 LEU B C 1
ATOM 4640 O O . LEU B 1 239 ? -1.48 -6.953 -16.984 1 82 239 LEU B O 1
ATOM 4644 N N . ILE B 1 240 ? -3.578 -7.598 -17.172 1 79.75 240 ILE B N 1
ATOM 4645 C CA . ILE B 1 240 ? -3.439 -7.895 -18.594 1 79.75 240 ILE B CA 1
ATOM 4646 C C . ILE B 1 240 ? -3.191 -6.605 -19.375 1 79.75 240 ILE B C 1
ATOM 4648 O O . ILE B 1 240 ? -2.355 -6.57 -20.281 1 79.75 240 ILE B O 1
ATOM 4652 N N . CYS B 1 241 ? -3.867 -5.57 -18.984 1 84.69 241 CYS B N 1
ATOM 4653 C CA . CYS B 1 241 ? -3.65 -4.273 -19.625 1 84.69 241 CYS B CA 1
ATOM 4654 C C . CYS B 1 241 ? -2.217 -3.799 -19.406 1 84.69 241 CYS B C 1
ATOM 4656 O O . CYS B 1 241 ? -1.604 -3.242 -20.328 1 84.69 241 CYS B O 1
ATOM 4658 N N . ALA B 1 242 ? -1.762 -4.02 -18.219 1 89.19 242 ALA B N 1
ATOM 4659 C CA . ALA B 1 242 ? -0.392 -3.617 -17.922 1 89.19 242 ALA B CA 1
ATOM 4660 C C . ALA B 1 242 ? 0.614 -4.43 -18.734 1 89.19 242 ALA B C 1
ATOM 4662 O O . ALA B 1 242 ? 1.625 -3.896 -19.188 1 89.19 242 ALA B O 1
ATOM 4663 N N . LEU B 1 243 ? 0.332 -5.691 -18.906 1 85.44 243 LEU B N 1
ATOM 4664 C CA . LEU B 1 243 ? 1.203 -6.562 -19.688 1 85.44 243 LEU B CA 1
ATOM 4665 C C . LEU B 1 243 ? 1.264 -6.109 -21.141 1 85.44 243 LEU B C 1
ATOM 4667 O O . LEU B 1 243 ? 2.352 -5.938 -21.688 1 85.44 243 LEU B O 1
ATOM 4671 N N . PHE B 1 244 ? 0.139 -5.871 -21.703 1 85.12 244 PHE B N 1
ATOM 4672 C CA . PHE B 1 244 ? 0.076 -5.445 -23.094 1 85.12 244 PHE B CA 1
ATOM 4673 C C . PHE B 1 244 ? 0.647 -4.043 -23.266 1 85.12 244 PHE B C 1
ATOM 4675 O O . PHE B 1 244 ? 1.351 -3.764 -24.234 1 85.12 244 PHE B O 1
ATOM 4682 N N . GLY B 1 245 ? 0.302 -3.238 -22.312 1 89.56 245 GLY B N 1
ATOM 4683 C CA . GLY B 1 245 ? 0.84 -1.889 -22.375 1 89.56 245 GLY B CA 1
ATOM 4684 C C . GLY B 1 245 ? 2.355 -1.847 -22.281 1 89.56 245 GLY B C 1
ATOM 4685 O O . GLY B 1 245 ? 3.002 -1.126 -23.047 1 89.56 245 GLY B O 1
ATOM 4686 N N . GLY B 1 246 ? 2.887 -2.588 -21.328 1 89.69 246 GLY B N 1
ATOM 4687 C CA . GLY B 1 246 ? 4.332 -2.645 -21.188 1 89.69 246 GLY B CA 1
ATOM 4688 C C . GLY B 1 246 ? 5.027 -3.18 -22.422 1 89.69 246 GLY B C 1
ATOM 4689 O O . GLY B 1 246 ? 6.031 -2.619 -22.875 1 89.69 246 GLY B O 1
ATOM 4690 N N . VAL B 1 247 ? 4.516 -4.219 -23.062 1 87 247 VAL B N 1
ATOM 4691 C CA . VAL B 1 247 ? 5.098 -4.824 -24.25 1 87 247 VAL B CA 1
ATOM 4692 C C . VAL B 1 247 ? 5 -3.852 -25.422 1 87 247 VAL B C 1
ATOM 4694 O O . VAL B 1 247 ? 5.953 -3.699 -26.188 1 87 247 VAL B O 1
ATOM 4697 N N . MET B 1 248 ? 3.838 -3.18 -25.516 1 90.94 248 MET B N 1
ATOM 4698 C CA . MET B 1 248 ? 3.641 -2.227 -26.609 1 90.94 248 MET B CA 1
ATOM 4699 C C . MET B 1 248 ? 4.613 -1.059 -26.5 1 90.94 248 MET B C 1
ATOM 4701 O O . MET B 1 248 ? 5.203 -0.636 -27.484 1 90.94 248 MET B O 1
ATOM 4705 N N . LEU B 1 249 ? 4.73 -0.567 -25.328 1 92.38 249 LEU B N 1
ATOM 4706 C CA . LEU B 1 249 ? 5.656 0.542 -25.109 1 92.38 249 LEU B CA 1
ATOM 4707 C C . LEU B 1 249 ? 7.09 0.113 -25.391 1 92.38 249 LEU B C 1
ATOM 4709 O O . LEU B 1 249 ? 7.887 0.899 -25.922 1 92.38 249 LEU B O 1
ATOM 4713 N N . ASN B 1 250 ? 7.402 -1.06 -25 1 89.25 250 ASN B N 1
ATOM 4714 C CA . ASN B 1 250 ? 8.727 -1.615 -25.25 1 89.25 250 ASN B CA 1
ATOM 4715 C C . ASN B 1 250 ? 8.984 -1.807 -26.734 1 89.25 250 ASN B C 1
ATOM 4717 O O . ASN B 1 250 ? 10.016 -1.373 -27.25 1 89.25 250 ASN B O 1
ATOM 4721 N N . LEU B 1 251 ? 8.055 -2.373 -27.516 1 87.31 251 LEU B N 1
ATOM 4722 C CA . LEU B 1 251 ? 8.195 -2.65 -28.938 1 87.31 251 LEU B CA 1
ATOM 4723 C C . LEU B 1 251 ? 8.273 -1.356 -29.734 1 87.31 251 LEU B C 1
ATOM 4725 O O . LEU B 1 251 ? 8.984 -1.283 -30.75 1 87.31 251 LEU B O 1
ATOM 4729 N N . CYS B 1 252 ? 7.5 -0.37 -29.234 1 92.19 252 CYS B N 1
ATOM 4730 C CA . CYS B 1 252 ? 7.516 0.929 -29.891 1 92.19 252 CYS B CA 1
ATOM 4731 C C . CYS B 1 252 ? 8.758 1.723 -29.5 1 92.19 252 CYS B C 1
ATOM 4733 O O . CYS B 1 252 ? 8.977 2.824 -30.016 1 92.19 252 CYS B O 1
ATOM 4735 N N . GLN B 1 253 ? 9.531 1.228 -28.609 1 90.19 253 GLN B N 1
ATOM 4736 C CA . GLN B 1 253 ? 10.789 1.82 -28.156 1 90.19 253 GLN B CA 1
ATOM 4737 C C . GLN B 1 253 ? 10.555 3.205 -27.547 1 90.19 253 GLN B C 1
ATOM 4739 O O . GLN B 1 253 ? 11.281 4.152 -27.875 1 90.19 253 GLN B O 1
ATOM 4744 N N . VAL B 1 254 ? 9.492 3.309 -26.906 1 91.25 254 VAL B N 1
ATOM 4745 C CA . VAL B 1 254 ? 9.258 4.551 -26.172 1 91.25 254 VAL B CA 1
ATOM 4746 C C . VAL B 1 254 ? 10.258 4.684 -25.031 1 91.25 254 VAL B C 1
ATOM 4748 O O . VAL B 1 254 ? 10.438 3.752 -24.234 1 91.25 254 VAL B O 1
ATOM 4751 N N . PRO B 1 255 ? 10.977 5.746 -25 1 91.25 255 PRO B N 1
ATOM 4752 C CA . PRO B 1 255 ? 11.953 5.891 -23.922 1 91.25 255 PRO B CA 1
ATOM 4753 C C . PRO B 1 255 ? 11.312 5.949 -22.547 1 91.25 255 PRO B C 1
ATOM 4755 O O . PRO B 1 255 ? 10.133 6.305 -22.422 1 91.25 255 PRO B O 1
ATOM 4758 N N . LEU B 1 256 ? 12.031 5.527 -21.562 1 90.31 256 LEU B N 1
ATOM 4759 C CA . LEU B 1 256 ? 11.594 5.59 -20.172 1 90.31 256 LEU B CA 1
ATOM 4760 C C . LEU B 1 256 ? 11.695 7.016 -19.625 1 90.31 256 LEU B C 1
ATOM 4762 O O . LEU B 1 256 ? 12.711 7.395 -19.047 1 90.31 256 LEU B O 1
ATOM 4766 N N . TYR B 1 257 ? 10.688 7.742 -19.781 1 89.38 257 TYR B N 1
ATOM 4767 C CA . TYR B 1 257 ? 10.672 9.102 -19.25 1 89.38 257 TYR B CA 1
ATOM 4768 C C . TYR B 1 257 ? 10.703 9.102 -17.719 1 89.38 257 TYR B C 1
ATOM 4770 O O . TYR B 1 257 ? 10.008 8.305 -17.078 1 89.38 257 TYR B O 1
ATOM 4778 N N . PRO B 1 258 ? 11.406 9.945 -17.141 1 88.75 258 PRO B N 1
ATOM 4779 C CA . PRO B 1 258 ? 11.656 9.906 -15.703 1 88.75 258 PRO B CA 1
ATOM 4780 C C . PRO B 1 258 ? 10.391 10.062 -14.875 1 88.75 258 PRO B C 1
ATOM 4782 O O . PRO B 1 258 ? 10.188 9.344 -13.898 1 88.75 258 PRO B O 1
ATOM 4785 N N . VAL B 1 259 ? 9.492 10.969 -15.266 1 90.25 259 VAL B N 1
ATOM 4786 C CA . VAL B 1 259 ? 8.344 11.328 -14.438 1 90.25 259 VAL B CA 1
ATOM 4787 C C . VAL B 1 259 ? 7.383 10.148 -14.344 1 90.25 259 VAL B C 1
ATOM 4789 O O . VAL B 1 259 ? 7.082 9.672 -13.25 1 90.25 259 VAL B O 1
ATOM 4792 N N . PRO B 1 260 ? 6.961 9.586 -15.484 1 91.44 260 PRO B N 1
ATOM 4793 C CA . PRO B 1 260 ? 6.051 8.438 -15.391 1 91.44 260 PRO B CA 1
ATOM 4794 C C . PRO B 1 260 ? 6.711 7.207 -14.781 1 91.44 260 PRO B C 1
ATOM 4796 O O . PRO B 1 260 ? 6.062 6.457 -14.039 1 91.44 260 PRO B O 1
ATOM 4799 N N . VAL B 1 261 ? 7.918 7.047 -15.039 1 90.88 261 VAL B N 1
ATOM 4800 C CA . VAL B 1 261 ? 8.625 5.871 -14.555 1 90.88 261 VAL B CA 1
ATOM 4801 C C . VAL B 1 261 ? 8.789 5.961 -13.039 1 90.88 261 VAL B C 1
ATOM 4803 O O . VAL B 1 261 ? 8.656 4.957 -12.328 1 90.88 261 VAL B O 1
ATOM 4806 N N . GLN B 1 262 ? 9.062 7.141 -12.594 1 91.62 262 GLN B N 1
ATOM 4807 C CA . GLN B 1 262 ? 9.195 7.328 -11.148 1 91.62 262 GLN B CA 1
ATOM 4808 C C . GLN B 1 262 ? 7.875 7.039 -10.438 1 91.62 262 GLN B C 1
ATOM 4810 O O . GLN B 1 262 ? 7.867 6.438 -9.359 1 91.62 262 GLN B O 1
ATOM 4815 N N . ALA B 1 263 ? 6.852 7.473 -11.008 1 93.81 263 ALA B N 1
ATOM 4816 C CA . ALA B 1 263 ? 5.531 7.203 -10.445 1 93.81 263 ALA B CA 1
ATOM 4817 C C . ALA B 1 263 ? 5.242 5.703 -10.422 1 93.81 263 ALA B C 1
ATOM 4819 O O . ALA B 1 263 ? 4.781 5.172 -9.414 1 93.81 263 ALA B O 1
ATOM 4820 N N . LEU B 1 264 ? 5.574 5.078 -11.5 1 94.5 264 LEU B N 1
ATOM 4821 C CA . LEU B 1 264 ? 5.34 3.643 -11.609 1 94.5 264 LEU B CA 1
ATOM 4822 C C . LEU B 1 264 ? 6.242 2.869 -10.648 1 94.5 264 LEU B C 1
ATOM 4824 O O . LEU B 1 264 ? 5.809 1.891 -10.039 1 94.5 264 LEU B O 1
ATOM 4828 N N . ARG B 1 265 ? 7.41 3.338 -10.516 1 92.44 265 ARG B N 1
ATOM 4829 C CA . ARG B 1 265 ? 8.352 2.678 -9.617 1 92.44 265 ARG B CA 1
ATOM 4830 C C . ARG B 1 265 ? 7.926 2.832 -8.164 1 92.44 265 ARG B C 1
ATOM 4832 O O . ARG B 1 265 ? 8.117 1.924 -7.355 1 92.44 265 ARG B O 1
ATOM 4839 N N . ALA B 1 266 ? 7.391 3.98 -7.891 1 93.38 266 ALA B N 1
ATOM 4840 C CA . ALA B 1 266 ? 6.883 4.188 -6.539 1 93.38 266 ALA B CA 1
ATOM 4841 C C . ALA B 1 266 ? 5.777 3.188 -6.207 1 93.38 266 ALA B C 1
ATOM 4843 O O . ALA B 1 266 ? 5.797 2.561 -5.145 1 93.38 266 ALA B O 1
ATOM 4844 N N . LEU B 1 267 ? 4.91 2.982 -7.113 1 95.81 267 LEU B N 1
ATOM 4845 C CA . LEU B 1 267 ? 3.814 2.037 -6.926 1 95.81 267 LEU B CA 1
ATOM 4846 C C . LEU B 1 267 ? 4.328 0.601 -6.941 1 95.81 267 LEU B C 1
ATOM 4848 O O . LEU B 1 267 ? 3.879 -0.232 -6.148 1 95.81 267 LEU B O 1
ATOM 4852 N N . SER B 1 268 ? 5.246 0.362 -7.805 1 94.12 268 SER B N 1
ATOM 4853 C CA . SER B 1 268 ? 5.836 -0.97 -7.906 1 94.12 268 SER B CA 1
ATOM 4854 C C . SER B 1 268 ? 6.531 -1.366 -6.605 1 94.12 268 SER B C 1
ATOM 4856 O O . SER B 1 268 ? 6.461 -2.523 -6.188 1 94.12 268 SER B O 1
ATOM 4858 N N . GLY B 1 269 ? 7.191 -0.421 -6.062 1 93.69 269 GLY B N 1
ATOM 4859 C CA . GLY B 1 269 ? 7.922 -0.677 -4.832 1 93.69 269 GLY B CA 1
ATOM 4860 C C . GLY B 1 269 ? 7.02 -1.005 -3.66 1 93.69 269 GLY B C 1
ATOM 4861 O O . GLY B 1 269 ? 7.445 -1.661 -2.707 1 93.69 269 GLY B O 1
ATOM 4862 N N . ALA B 1 270 ? 5.812 -0.588 -3.771 1 96.25 270 ALA B N 1
ATOM 4863 C CA . ALA B 1 270 ? 4.859 -0.813 -2.688 1 96.25 270 ALA B CA 1
ATOM 4864 C C . ALA B 1 270 ? 4.234 -2.203 -2.785 1 96.25 270 ALA B C 1
ATOM 4866 O O . ALA B 1 270 ? 3.598 -2.672 -1.84 1 96.25 270 ALA B O 1
ATOM 4867 N N . PHE B 1 271 ? 4.457 -2.895 -3.854 1 95.44 271 PHE B N 1
ATOM 4868 C CA . PHE B 1 271 ? 3.764 -4.148 -4.121 1 95.44 271 PHE B CA 1
ATOM 4869 C C . PHE B 1 271 ? 4.191 -5.227 -3.133 1 95.44 271 PHE B C 1
ATOM 4871 O O . PHE B 1 271 ? 3.354 -5.805 -2.438 1 95.44 271 PHE B O 1
ATOM 4878 N N . PRO B 1 272 ? 5.477 -5.496 -2.91 1 94.06 272 PRO B N 1
ATOM 4879 C CA . PRO B 1 272 ? 5.867 -6.617 -2.055 1 94.06 272 PRO B CA 1
ATOM 4880 C C . PRO B 1 272 ? 5.367 -6.469 -0.62 1 94.06 272 PRO B C 1
ATOM 4882 O O . PRO B 1 272 ? 4.73 -7.383 -0.087 1 94.06 272 PRO B O 1
ATOM 4885 N N . PRO B 1 273 ? 5.594 -5.336 -0.025 1 95.62 273 PRO B N 1
ATOM 4886 C CA . PRO B 1 273 ? 5.109 -5.23 1.354 1 95.62 273 PRO B CA 1
ATOM 4887 C C . PRO B 1 273 ? 3.59 -5.32 1.452 1 95.62 273 PRO B C 1
ATOM 4889 O O . PRO B 1 273 ? 3.061 -5.863 2.424 1 95.62 273 PRO B O 1
ATOM 4892 N N . LEU B 1 274 ? 2.895 -4.793 0.478 1 96.31 274 LEU B N 1
ATOM 4893 C CA . LEU B 1 274 ? 1.438 -4.871 0.503 1 96.31 274 LEU B CA 1
ATOM 4894 C C . LEU B 1 274 ? 0.966 -6.305 0.306 1 96.31 274 LEU B C 1
ATOM 4896 O O . LEU B 1 274 ? -0.034 -6.723 0.896 1 96.31 274 LEU B O 1
ATOM 4900 N N . LEU B 1 275 ? 1.661 -7.023 -0.558 1 93.38 275 LEU B N 1
ATOM 4901 C CA . LEU B 1 275 ? 1.335 -8.422 -0.796 1 93.38 275 LEU B CA 1
ATOM 4902 C C . LEU B 1 275 ? 1.421 -9.227 0.497 1 93.38 275 LEU B C 1
ATOM 4904 O O . LEU B 1 275 ? 0.485 -9.953 0.846 1 93.38 275 LEU B O 1
ATOM 4908 N N . TYR B 1 276 ? 2.488 -9.078 1.207 1 93.81 276 TYR B N 1
ATOM 4909 C CA . TYR B 1 276 ? 2.689 -9.828 2.441 1 93.81 276 TYR B CA 1
ATOM 4910 C C . TYR B 1 276 ? 1.762 -9.328 3.543 1 93.81 276 TYR B C 1
ATOM 4912 O O . TYR B 1 276 ? 1.299 -10.109 4.375 1 93.81 276 TYR B O 1
ATOM 4920 N N . ALA B 1 277 ? 1.554 -8.008 3.529 1 94.62 277 ALA B N 1
ATOM 4921 C CA . ALA B 1 277 ? 0.586 -7.469 4.48 1 94.62 277 ALA B CA 1
ATOM 4922 C C . ALA B 1 277 ? -0.805 -8.047 4.234 1 94.62 277 ALA B C 1
ATOM 4924 O O . ALA B 1 277 ? -1.512 -8.406 5.18 1 94.62 277 ALA B O 1
ATOM 4925 N N . PHE B 1 278 ? -1.199 -8.125 2.969 1 91.06 278 PHE B N 1
ATOM 4926 C CA . PHE B 1 278 ? -2.488 -8.695 2.596 1 91.06 278 PHE B CA 1
ATOM 4927 C C . PHE B 1 278 ? -2.59 -10.141 3.051 1 91.06 278 PHE B C 1
ATOM 4929 O O . PHE B 1 278 ? -3.613 -10.555 3.6 1 91.06 278 PHE B O 1
ATOM 4936 N N . LEU B 1 279 ? -1.545 -10.883 2.83 1 89.81 279 LEU B N 1
ATOM 4937 C CA . LEU B 1 279 ? -1.504 -12.273 3.262 1 89.81 279 LEU B CA 1
ATOM 4938 C C . LEU B 1 279 ? -1.703 -12.383 4.77 1 89.81 279 LEU B C 1
ATOM 4940 O O . LEU B 1 279 ? -2.486 -13.211 5.238 1 89.81 279 LEU B O 1
ATOM 4944 N N . GLY B 1 280 ? -1.02 -11.547 5.504 1 91.06 280 GLY B N 1
ATOM 4945 C CA . GLY B 1 280 ? -1.169 -11.562 6.953 1 91.06 280 GLY B CA 1
ATOM 4946 C C . GLY B 1 280 ? -2.566 -11.195 7.41 1 91.06 280 GLY B C 1
ATOM 4947 O O . GLY B 1 280 ? -3.109 -11.812 8.328 1 91.06 280 GLY B O 1
ATOM 4948 N N . ALA B 1 281 ? -3.109 -10.219 6.742 1 88.94 281 ALA B N 1
ATOM 4949 C CA . ALA B 1 281 ? -4.43 -9.727 7.129 1 88.94 281 ALA B CA 1
ATOM 4950 C C . ALA B 1 281 ? -5.512 -10.758 6.812 1 88.94 281 ALA B C 1
ATOM 4952 O O . ALA B 1 281 ? -6.578 -10.758 7.43 1 88.94 281 ALA B O 1
ATOM 4953 N N . THR B 1 282 ? -5.293 -11.641 5.852 1 82.62 282 THR B N 1
ATOM 4954 C CA . THR B 1 282 ? -6.309 -12.609 5.441 1 82.62 282 THR B CA 1
ATOM 4955 C C . THR B 1 282 ? -6.129 -13.93 6.176 1 82.62 282 THR B C 1
ATOM 4957 O O . THR B 1 282 ? -6.965 -14.828 6.062 1 82.62 282 THR B O 1
ATOM 4960 N N . LEU B 1 283 ? -5.062 -14.031 6.883 1 84.06 283 LEU B N 1
ATOM 4961 C CA . LEU B 1 283 ? -4.75 -15.281 7.562 1 84.06 283 LEU B CA 1
ATOM 4962 C C . LEU B 1 283 ? -5.805 -15.609 8.617 1 84.06 283 LEU B C 1
ATOM 4964 O O . LEU B 1 283 ? -6.152 -14.758 9.438 1 84.06 283 LEU B O 1
ATOM 4968 N N . LYS B 1 284 ? -6.5 -16.766 8.375 1 74.12 284 LYS B N 1
ATOM 4969 C CA . LYS B 1 284 ? -7.449 -17.297 9.352 1 74.12 284 LYS B CA 1
ATOM 4970 C C . LYS B 1 284 ? -7.035 -18.688 9.82 1 74.12 284 LYS B C 1
ATOM 4972 O O . LYS B 1 284 ? -6.559 -19.5 9.023 1 74.12 284 LYS B O 1
ATOM 4977 N N . PHE B 1 285 ? -7.059 -18.922 11.102 1 71.12 285 PHE B N 1
ATOM 4978 C CA . PHE B 1 285 ? -6.629 -20.219 11.602 1 71.12 285 PHE B CA 1
ATOM 4979 C C . PHE B 1 285 ? -7.812 -21 12.164 1 71.12 285 PHE B C 1
ATOM 4981 O O . PHE B 1 285 ? -7.691 -22.188 12.469 1 71.12 285 PHE B O 1
ATOM 4988 N N . LYS B 1 286 ? -8.914 -20.375 12.297 1 69.12 286 LYS B N 1
ATOM 4989 C CA . LYS B 1 286 ? -9.969 -21.141 12.945 1 69.12 286 LYS B CA 1
ATOM 4990 C C . LYS B 1 286 ? -10.781 -21.938 11.922 1 69.12 286 LYS B C 1
ATOM 4992 O O . LYS B 1 286 ? -11.32 -21.359 10.977 1 69.12 286 LYS B O 1
ATOM 4997 N N . LEU B 1 287 ? -10.531 -23.219 11.859 1 66 287 LEU B N 1
ATOM 4998 C CA . LEU B 1 287 ? -11.281 -24.141 11.031 1 66 287 LEU B CA 1
ATOM 4999 C C . LEU B 1 287 ? -12.055 -25.141 11.898 1 66 287 LEU B C 1
ATOM 5001 O O . LEU B 1 287 ? -11.625 -25.469 13.008 1 66 287 LEU B O 1
ATOM 5005 N N . GLY B 1 288 ? -13.234 -25.359 11.406 1 63.34 288 GLY B N 1
ATOM 5006 C CA . GLY B 1 288 ? -13.867 -26.516 12.008 1 63.34 288 GLY B CA 1
ATOM 5007 C C . GLY B 1 288 ? -13.055 -27.781 11.859 1 63.34 288 GLY B C 1
ATOM 5008 O O . GLY B 1 288 ? -12.281 -27.922 10.914 1 63.34 288 GLY B O 1
ATOM 5009 N N . ARG B 1 289 ? -13.047 -28.688 12.812 1 61.81 289 ARG B N 1
ATOM 5010 C CA . ARG B 1 289 ? -12.273 -29.938 12.922 1 61.81 289 ARG B CA 1
ATOM 5011 C C . ARG B 1 289 ? -12.359 -30.734 11.633 1 61.81 289 ARG B C 1
ATOM 5013 O O . ARG B 1 289 ? -11.352 -31.266 11.164 1 61.81 289 ARG B O 1
ATOM 5020 N N . LYS B 1 290 ? -13.539 -30.891 11.062 1 62.5 290 LYS B N 1
ATOM 5021 C CA . LYS B 1 290 ? -13.734 -31.766 9.906 1 62.5 290 LYS B CA 1
ATOM 5022 C C . LYS B 1 290 ? -13.086 -31.172 8.656 1 62.5 290 LYS B C 1
ATOM 5024 O O . LYS B 1 290 ? -12.719 -31.891 7.734 1 62.5 290 LYS B O 1
ATOM 5029 N N . SER B 1 291 ? -12.688 -29.984 8.742 1 77.94 291 SER B N 1
ATOM 5030 C CA . SER B 1 291 ? -12.242 -29.281 7.543 1 77.94 291 SER B CA 1
ATOM 5031 C C . SER B 1 291 ? -10.719 -29.266 7.434 1 77.94 291 SER B C 1
ATOM 5033 O O . SER B 1 291 ? -10.172 -29.016 6.359 1 77.94 291 SER B O 1
ATOM 5035 N N . TYR B 1 292 ? -10.07 -29.953 8.469 1 82.75 292 TYR B N 1
ATOM 5036 C CA . TYR B 1 292 ? -8.617 -29.938 8.453 1 82.75 292 TYR B CA 1
ATOM 5037 C C . TYR B 1 292 ? -8.062 -31.016 7.535 1 82.75 292 TYR B C 1
ATOM 5039 O O . TYR B 1 292 ? -7.031 -30.828 6.887 1 82.75 292 TYR B O 1
ATOM 5047 N N . GLY B 1 293 ? -8.852 -32.125 7.441 1 84.31 293 GLY B N 1
ATOM 5048 C CA . GLY B 1 293 ? -8.414 -33.188 6.551 1 84.31 293 GLY B CA 1
ATOM 5049 C C . GLY B 1 293 ? -8.43 -32.781 5.09 1 84.31 293 GLY B C 1
ATOM 5050 O O . GLY B 1 293 ? -7.469 -33.062 4.355 1 84.31 293 GLY B O 1
ATOM 5051 N N . MET B 1 294 ? -9.461 -32.188 4.715 1 85.62 294 MET B N 1
ATOM 5052 C CA . MET B 1 294 ? -9.602 -31.75 3.332 1 85.62 294 MET B CA 1
ATOM 5053 C C . MET B 1 294 ? -8.539 -30.703 2.984 1 85.62 294 MET B C 1
ATOM 5055 O O . MET B 1 294 ? -7.914 -30.781 1.924 1 85.62 294 MET B O 1
ATOM 5059 N N . VAL B 1 295 ? -8.258 -29.812 3.893 1 89.56 295 VAL B N 1
ATOM 5060 C CA . VAL B 1 295 ? -7.273 -28.75 3.695 1 89.56 295 VAL B CA 1
ATOM 5061 C C . VAL B 1 295 ? -5.875 -29.359 3.619 1 89.56 295 VAL B C 1
ATOM 5063 O O . VAL B 1 295 ? -5.082 -29 2.746 1 89.56 295 VAL B O 1
ATOM 5066 N N . GLY B 1 296 ? -5.645 -30.297 4.504 1 90.44 296 GLY B N 1
ATOM 5067 C CA . GLY B 1 296 ? -4.348 -30.953 4.512 1 90.44 296 GLY B CA 1
ATOM 5068 C C . GLY B 1 296 ? -4.066 -31.734 3.244 1 90.44 296 GLY B C 1
ATOM 5069 O O . GLY B 1 296 ? -2.951 -31.703 2.717 1 90.44 296 GLY B O 1
ATOM 5070 N N . ARG B 1 297 ? -5.023 -32.438 2.764 1 88.31 297 ARG B N 1
ATOM 5071 C CA . ARG B 1 297 ? -4.871 -33.219 1.532 1 88.31 297 ARG B CA 1
ATOM 5072 C C . ARG B 1 297 ? -4.66 -32.281 0.334 1 88.31 297 ARG B C 1
ATOM 5074 O O . ARG B 1 297 ? -3.836 -32.562 -0.537 1 88.31 297 ARG B O 1
ATOM 5081 N N . ALA B 1 298 ? -5.43 -31.266 0.327 1 89.06 298 ALA B N 1
ATOM 5082 C CA . ALA B 1 298 ? -5.301 -30.297 -0.767 1 89.06 298 ALA B CA 1
ATOM 5083 C C . ALA B 1 298 ? -3.906 -29.688 -0.799 1 89.06 298 ALA B C 1
ATOM 5085 O O . ALA B 1 298 ? -3.295 -29.578 -1.864 1 89.06 298 ALA B O 1
ATOM 5086 N N . LEU B 1 299 ? -3.406 -29.359 0.362 1 93.06 299 LEU B N 1
ATOM 5087 C CA . LEU B 1 299 ? -2.088 -28.734 0.461 1 93.06 299 LEU B CA 1
ATOM 5088 C C . LEU B 1 299 ? -0.995 -29.734 0.082 1 93.06 299 LEU B C 1
ATOM 5090 O O . LEU B 1 299 ? -0.032 -29.375 -0.599 1 93.06 299 LEU B O 1
ATOM 5094 N N . PHE B 1 300 ? -1.199 -30.891 0.522 1 92.5 300 PHE B N 1
ATOM 5095 C CA . PHE B 1 300 ? -0.213 -31.938 0.229 1 92.5 300 PHE B CA 1
ATOM 5096 C C . PHE B 1 300 ? -0.164 -32.219 -1.266 1 92.5 300 PHE B C 1
ATOM 5098 O O . PHE B 1 300 ? 0.916 -32.281 -1.859 1 92.5 300 PHE B O 1
ATOM 5105 N N . PHE B 1 301 ? -1.267 -32.438 -1.784 1 90.62 301 PHE B N 1
ATOM 5106 C CA . PHE B 1 301 ? -1.338 -32.75 -3.207 1 90.62 301 PHE B CA 1
ATOM 5107 C C . PHE B 1 301 ? -0.827 -31.594 -4.039 1 90.62 301 PHE B C 1
ATOM 5109 O O . PHE B 1 301 ? -0.127 -31.797 -5.035 1 90.62 301 PHE B O 1
ATOM 5116 N N . ARG B 1 302 ? -1.164 -30.422 -3.689 1 91.94 302 ARG B N 1
ATOM 5117 C CA . ARG B 1 302 ? -0.702 -29.234 -4.414 1 91.94 302 ARG B CA 1
ATOM 5118 C C . ARG B 1 302 ? 0.816 -29.109 -4.344 1 91.94 302 ARG B C 1
ATOM 5120 O O . ARG B 1 302 ? 1.468 -28.828 -5.348 1 91.94 302 ARG B O 1
ATOM 5127 N N . LEU B 1 303 ? 1.275 -29.344 -3.174 1 93.75 303 LEU B N 1
ATOM 5128 C CA . LEU B 1 303 ? 2.721 -29.234 -3.004 1 93.75 303 LEU B CA 1
ATOM 5129 C C . LEU B 1 303 ? 3.451 -30.25 -3.873 1 93.75 303 LEU B C 1
ATOM 5131 O O . LEU B 1 303 ? 4.461 -29.922 -4.5 1 93.75 303 LEU B O 1
ATOM 5135 N N . CYS B 1 304 ? 2.91 -31.391 -3.918 1 93.06 304 CYS B N 1
ATOM 5136 C CA . CYS B 1 304 ? 3.512 -32.438 -4.742 1 93.06 304 CYS B CA 1
ATOM 5137 C C . CYS B 1 304 ? 3.465 -32.062 -6.219 1 93.06 304 CYS B C 1
ATOM 5139 O O . CYS B 1 304 ? 4.449 -32.219 -6.941 1 93.06 304 CYS B O 1
ATOM 5141 N N . LEU B 1 305 ? 2.395 -31.578 -6.59 1 92.12 305 LEU B N 1
ATOM 5142 C CA . LEU B 1 305 ? 2.234 -31.188 -7.984 1 92.12 305 LEU B CA 1
ATOM 5143 C C . LEU B 1 305 ? 3.146 -30 -8.328 1 92.12 305 LEU B C 1
ATOM 5145 O O . LEU B 1 305 ? 3.762 -29.984 -9.391 1 92.12 305 LEU B O 1
ATOM 5149 N N . CYS B 1 306 ? 3.199 -29.031 -7.434 1 93.75 306 CYS B N 1
ATOM 5150 C CA . CYS B 1 306 ? 4.035 -27.859 -7.641 1 93.75 306 CYS B CA 1
ATOM 5151 C C . CYS B 1 306 ? 5.504 -28.25 -7.781 1 93.75 306 CYS B C 1
ATOM 5153 O O . CYS B 1 306 ? 6.188 -27.797 -8.703 1 93.75 306 CYS B O 1
ATOM 5155 N N . LEU B 1 307 ? 5.941 -29.141 -6.93 1 94.12 307 LEU B N 1
ATOM 5156 C CA . LEU B 1 307 ? 7.336 -29.578 -6.965 1 94.12 307 LEU B CA 1
ATOM 5157 C C . LEU B 1 307 ? 7.613 -30.422 -8.195 1 94.12 307 LEU B C 1
ATOM 5159 O O . LEU B 1 307 ? 8.711 -30.359 -8.766 1 94.12 307 LEU B O 1
ATOM 5163 N N . SER B 1 308 ? 6.656 -31.188 -8.594 1 93.38 308 SER B N 1
ATOM 5164 C CA . SER B 1 308 ? 6.805 -31.969 -9.812 1 93.38 308 SER B CA 1
ATOM 5165 C C . SER B 1 308 ? 6.91 -31.078 -11.039 1 93.38 308 SER B C 1
ATOM 5167 O O . SER B 1 308 ? 7.766 -31.281 -11.906 1 93.38 308 SER B O 1
ATOM 5169 N N . MET B 1 309 ? 6.078 -30.109 -11.102 1 92.81 309 MET B N 1
ATOM 5170 C CA . MET B 1 309 ? 6.113 -29.188 -12.227 1 92.81 309 MET B CA 1
ATOM 5171 C C . MET B 1 309 ? 7.398 -28.359 -12.211 1 92.81 309 MET B C 1
ATOM 5173 O O . MET B 1 309 ? 7.957 -28.047 -13.266 1 92.81 309 MET B O 1
ATOM 5177 N N . PHE B 1 310 ? 7.766 -27.938 -11.008 1 95.31 310 PHE B N 1
ATOM 5178 C CA . PHE B 1 310 ? 9.031 -27.234 -10.859 1 95.31 310 PHE B CA 1
ATOM 5179 C C . PHE B 1 310 ? 10.18 -28.047 -11.438 1 95.31 310 PHE B C 1
ATOM 5181 O O . PHE B 1 310 ? 10.969 -27.547 -12.234 1 95.31 310 PHE B O 1
ATOM 5188 N N . SER B 1 311 ? 10.242 -29.328 -11.078 1 94.69 311 SER B N 1
ATOM 5189 C CA . SER B 1 311 ? 11.305 -30.219 -11.539 1 94.69 311 SER B CA 1
ATOM 5190 C C . SER B 1 311 ? 11.203 -30.453 -13.047 1 94.69 311 SER B C 1
ATOM 5192 O O . SER B 1 311 ? 12.219 -30.516 -13.734 1 94.69 311 SER B O 1
ATOM 5194 N N . LEU B 1 312 ? 10.008 -30.578 -13.523 1 94 312 LEU B N 1
ATOM 5195 C CA . LEU B 1 312 ? 9.781 -30.781 -14.953 1 94 312 LEU B CA 1
ATOM 5196 C C . LEU B 1 312 ? 10.312 -29.609 -15.766 1 94 312 LEU B C 1
ATOM 5198 O O . LEU B 1 312 ? 11.023 -29.812 -16.766 1 94 312 LEU B O 1
ATOM 5202 N N . ILE B 1 313 ? 10.062 -28.422 -15.336 1 93.81 313 ILE B N 1
ATOM 5203 C CA . ILE B 1 313 ? 10.461 -27.234 -16.078 1 93.81 313 ILE B CA 1
ATOM 5204 C C . ILE B 1 313 ? 11.961 -27.016 -15.938 1 93.81 313 ILE B C 1
ATOM 5206 O O . ILE B 1 313 ? 12.648 -26.75 -16.922 1 93.81 313 ILE B O 1
ATOM 5210 N N . LYS B 1 314 ? 12.453 -27.172 -14.742 1 94.12 314 LYS B N 1
ATOM 5211 C CA . LYS B 1 314 ? 13.836 -26.812 -14.445 1 94.12 314 LYS B CA 1
ATOM 5212 C C . LYS B 1 314 ? 14.797 -27.844 -15.047 1 94.12 314 LYS B C 1
ATOM 5214 O O . LYS B 1 314 ? 15.852 -27.469 -15.57 1 94.12 314 LYS B O 1
ATOM 5219 N N . TYR B 1 315 ? 14.398 -29.125 -15.109 1 92.62 315 TYR B N 1
ATOM 5220 C CA . TYR B 1 315 ? 15.406 -30.125 -15.398 1 92.62 315 TYR B CA 1
ATOM 5221 C C . TYR B 1 315 ? 15.055 -30.906 -16.672 1 92.62 315 TYR B C 1
ATOM 5223 O O . TYR B 1 315 ? 15.914 -31.547 -17.266 1 92.62 315 TYR B O 1
ATOM 5231 N N . VAL B 1 316 ? 13.867 -30.875 -17.125 1 92.62 316 VAL B N 1
ATOM 5232 C CA . VAL B 1 316 ? 13.477 -31.703 -18.25 1 92.62 316 VAL B CA 1
ATOM 5233 C C . VAL B 1 316 ? 13.32 -30.844 -19.5 1 92.62 316 VAL B C 1
ATOM 5235 O O . VAL B 1 316 ? 13.836 -31.188 -20.562 1 92.62 316 VAL B O 1
ATOM 5238 N N . LEU B 1 317 ? 12.664 -29.734 -19.328 1 92.06 317 LEU B N 1
ATOM 5239 C CA . LEU B 1 317 ? 12.422 -28.891 -20.5 1 92.06 317 LEU B CA 1
ATOM 5240 C C . LEU B 1 317 ? 13.703 -28.203 -20.953 1 92.06 317 LEU B C 1
ATOM 5242 O O . LEU B 1 317 ? 14.539 -27.828 -20.109 1 92.06 317 LEU B O 1
ATOM 5246 N N . PRO B 1 318 ? 13.883 -28.094 -22.234 1 90.5 318 PRO B N 1
ATOM 5247 C CA . PRO B 1 318 ? 15.086 -27.469 -22.781 1 90.5 318 PRO B CA 1
ATOM 5248 C C . PRO B 1 318 ? 15.023 -25.938 -22.719 1 90.5 318 PRO B C 1
ATOM 5250 O O . PRO B 1 318 ? 15 -25.281 -23.766 1 90.5 318 PRO B O 1
ATOM 5253 N N . LEU B 1 319 ? 15.016 -25.406 -21.594 1 90.06 319 LEU B N 1
ATOM 5254 C CA . LEU B 1 319 ? 15.008 -23.969 -21.375 1 90.06 319 LEU B CA 1
ATOM 5255 C C . LEU B 1 319 ? 16.297 -23.5 -20.719 1 90.06 319 LEU B C 1
ATOM 5257 O O . LEU B 1 319 ? 16.922 -24.266 -19.953 1 90.06 319 LEU B O 1
ATOM 5261 N N . GLU B 1 320 ? 16.719 -22.375 -21.016 1 89.69 320 GLU B N 1
ATOM 5262 C CA . GLU B 1 320 ? 17.938 -21.828 -20.469 1 89.69 320 GLU B CA 1
ATOM 5263 C C . GLU B 1 320 ? 17.641 -20.859 -19.312 1 89.69 320 GLU B C 1
ATOM 5265 O O . GLU B 1 320 ? 16.562 -20.281 -19.234 1 89.69 320 GLU B O 1
ATOM 5270 N N . ASP B 1 321 ? 18.625 -20.719 -18.438 1 89.56 321 ASP B N 1
ATOM 5271 C CA . ASP B 1 321 ? 18.531 -19.719 -17.375 1 89.56 321 ASP B CA 1
ATOM 5272 C C . ASP B 1 321 ? 18.719 -18.312 -17.938 1 89.56 321 ASP B C 1
ATOM 5274 O O . ASP B 1 321 ? 19.469 -18.109 -18.891 1 89.56 321 ASP B O 1
ATOM 5278 N N . PRO B 1 322 ? 18 -17.484 -17.422 1 90.06 322 PRO B N 1
ATOM 5279 C CA . PRO B 1 322 ? 17.219 -17.469 -16.172 1 90.06 322 PRO B CA 1
ATOM 5280 C C . PRO B 1 322 ? 15.75 -17.828 -16.406 1 90.06 322 PRO B C 1
ATOM 5282 O O . PRO B 1 322 ? 15 -17.984 -15.438 1 90.06 322 PRO B O 1
ATOM 5285 N N . MET B 1 323 ? 15.32 -18.047 -17.609 1 90.56 323 MET B N 1
ATOM 5286 C CA . MET B 1 323 ? 13.93 -18.344 -17.922 1 90.56 323 MET B CA 1
ATOM 5287 C C . MET B 1 323 ? 13.469 -19.625 -17.25 1 90.56 323 MET B C 1
ATOM 5289 O O . MET B 1 323 ? 12.406 -19.672 -16.625 1 90.56 323 MET B O 1
ATOM 5293 N N . SER B 1 324 ? 14.273 -20.641 -17.391 1 92.69 324 SER B N 1
ATOM 5294 C CA . SER B 1 324 ? 13.93 -21.938 -16.797 1 92.69 324 SER B CA 1
ATOM 5295 C C . SER B 1 324 ? 13.695 -21.812 -15.297 1 92.69 324 SER B C 1
ATOM 5297 O O . SER B 1 324 ? 12.711 -22.344 -14.773 1 92.69 324 SER B O 1
ATOM 5299 N N . SER B 1 325 ? 14.547 -21.078 -14.602 1 94.25 325 SER B N 1
ATOM 5300 C CA . SER B 1 325 ? 14.453 -20.938 -13.156 1 94.25 325 SER B CA 1
ATOM 5301 C C . SER B 1 325 ? 13.219 -20.141 -12.75 1 94.25 325 SER B C 1
ATOM 5303 O O . SER B 1 325 ? 12.5 -20.516 -11.828 1 94.25 325 SER B O 1
ATOM 5305 N N . VAL B 1 326 ? 12.969 -19.062 -13.469 1 93.25 326 VAL B N 1
ATOM 5306 C CA . VAL B 1 326 ? 11.852 -18.188 -13.102 1 93.25 326 VAL B CA 1
ATOM 5307 C C . VAL B 1 326 ? 10.531 -18.906 -13.375 1 93.25 326 VAL B C 1
ATOM 5309 O O . VAL B 1 326 ? 9.625 -18.891 -12.539 1 93.25 326 VAL B O 1
ATOM 5312 N N . LEU B 1 327 ? 10.469 -19.609 -14.492 1 92.81 327 LEU B N 1
ATOM 5313 C CA . LEU B 1 327 ? 9.258 -20.359 -14.805 1 92.81 327 LEU B CA 1
ATOM 5314 C C . LEU B 1 327 ? 9.039 -21.484 -13.805 1 92.81 327 LEU B C 1
ATOM 5316 O O . LEU B 1 327 ? 7.91 -21.719 -13.367 1 92.81 327 LEU B O 1
ATOM 5320 N N . ALA B 1 328 ? 10.078 -22.125 -13.484 1 94.75 328 ALA B N 1
ATOM 5321 C CA . ALA B 1 328 ? 10 -23.203 -12.5 1 94.75 328 ALA B CA 1
ATOM 5322 C C . ALA B 1 328 ? 9.523 -22.672 -11.148 1 94.75 328 ALA B C 1
ATOM 5324 O O . ALA B 1 328 ? 8.648 -23.25 -10.516 1 94.75 328 ALA B O 1
ATOM 5325 N N . LEU B 1 329 ? 10.047 -21.547 -10.758 1 94.88 329 LEU B N 1
ATOM 5326 C CA . LEU B 1 329 ? 9.672 -20.938 -9.484 1 94.88 329 LEU B CA 1
ATOM 5327 C C . LEU B 1 329 ? 8.211 -20.516 -9.492 1 94.88 329 LEU B C 1
ATOM 5329 O O . LEU B 1 329 ? 7.527 -20.594 -8.469 1 94.88 329 LEU B O 1
ATOM 5333 N N . THR B 1 330 ? 7.746 -20.094 -10.602 1 93 330 THR B N 1
ATOM 5334 C CA . THR B 1 330 ? 6.367 -19.625 -10.734 1 93 330 THR B CA 1
ATOM 5335 C C . THR B 1 330 ? 5.387 -20.766 -10.445 1 93 330 THR B C 1
ATOM 5337 O O . THR B 1 330 ? 4.309 -20.531 -9.891 1 93 330 THR B O 1
ATOM 5340 N N . THR B 1 331 ? 5.762 -21.969 -10.672 1 92.12 331 THR B N 1
ATOM 5341 C CA . THR B 1 331 ? 4.863 -23.109 -10.477 1 92.12 331 THR B CA 1
ATOM 5342 C C . THR B 1 331 ? 4.711 -23.422 -8.992 1 92.12 331 THR B C 1
ATOM 5344 O O . THR B 1 331 ? 3.781 -24.141 -8.602 1 92.12 331 THR B O 1
ATOM 5347 N N . VAL B 1 332 ? 5.574 -22.922 -8.18 1 93.94 332 VAL B N 1
ATOM 5348 C CA . VAL B 1 332 ? 5.543 -23.234 -6.75 1 93.94 332 VAL B CA 1
ATOM 5349 C C . VAL B 1 332 ? 4.711 -22.188 -6.016 1 93.94 332 VAL B C 1
ATOM 5351 O O . VAL B 1 332 ? 4.496 -22.281 -4.805 1 93.94 332 VAL B O 1
ATOM 5354 N N . CYS B 1 333 ? 4.121 -21.281 -6.703 1 91.88 333 CYS B N 1
ATOM 5355 C CA . CYS B 1 333 ? 3.289 -20.234 -6.109 1 91.88 333 CYS B CA 1
ATOM 5356 C C . CYS B 1 333 ? 1.948 -20.797 -5.656 1 91.88 333 CYS B C 1
ATOM 5358 O O . CYS B 1 333 ? 1.546 -21.875 -6.098 1 91.88 333 CYS B O 1
ATOM 5360 N N . PRO B 1 334 ? 1.325 -20.141 -4.719 1 90.81 334 PRO B N 1
ATOM 5361 C CA . PRO B 1 334 ? 0.004 -20.609 -4.293 1 90.81 334 PRO B CA 1
ATOM 5362 C C . PRO B 1 334 ? -1.057 -20.453 -5.379 1 90.81 334 PRO B C 1
ATOM 5364 O O . PRO B 1 334 ? -0.747 -20.016 -6.492 1 90.81 334 PRO B O 1
ATOM 5367 N N . MET B 1 335 ? -2.242 -20.922 -5.027 1 84.62 335 MET B N 1
ATOM 5368 C CA . MET B 1 335 ? -3.33 -20.859 -6 1 84.62 335 MET B CA 1
ATOM 5369 C C . MET B 1 335 ? -3.709 -19.422 -6.316 1 84.62 335 MET B C 1
ATOM 5371 O O . MET B 1 335 ? -3.363 -18.5 -5.566 1 84.62 335 MET B O 1
ATOM 5375 N N . ALA B 1 336 ? -4.312 -19.281 -7.402 1 74.56 336 ALA B N 1
ATOM 5376 C CA . ALA B 1 336 ? -4.801 -17.969 -7.809 1 74.56 336 ALA B CA 1
ATOM 5377 C C . ALA B 1 336 ? -5.945 -17.516 -6.906 1 74.56 336 ALA B C 1
ATOM 5379 O O . ALA B 1 336 ? -6.609 -18.328 -6.27 1 74.56 336 ALA B O 1
ATOM 5380 N N . SER B 1 337 ? -6.121 -16.25 -6.785 1 68.25 337 SER B N 1
ATOM 5381 C CA . SER B 1 337 ? -7.176 -15.68 -5.953 1 68.25 337 SER B CA 1
ATOM 5382 C C . SER B 1 337 ? -8.555 -16.094 -6.449 1 68.25 337 SER B C 1
ATOM 5384 O O . SER B 1 337 ? -9.523 -16.109 -5.68 1 68.25 337 SER B O 1
ATOM 5386 N N . THR B 1 338 ? -8.664 -16.547 -7.711 1 66.88 338 THR B N 1
ATOM 5387 C CA . THR B 1 338 ? -9.922 -17.016 -8.266 1 66.88 338 THR B CA 1
ATOM 5388 C C . THR B 1 338 ? -10.414 -18.266 -7.531 1 66.88 338 THR B C 1
ATOM 5390 O O . THR B 1 338 ? -11.617 -18.516 -7.457 1 66.88 338 THR B O 1
ATOM 5393 N N . PHE B 1 339 ? -9.469 -19.016 -6.949 1 75.81 339 PHE B N 1
ATOM 5394 C CA . PHE B 1 339 ? -9.805 -20.172 -6.125 1 75.81 339 PHE B CA 1
ATOM 5395 C C . PHE B 1 339 ? -10.719 -19.766 -4.973 1 75.81 339 PHE B C 1
ATOM 5397 O O . PHE B 1 339 ? -11.719 -20.422 -4.707 1 75.81 339 PHE B O 1
ATOM 5404 N N . LEU B 1 340 ? -10.391 -18.641 -4.344 1 68.94 340 LEU 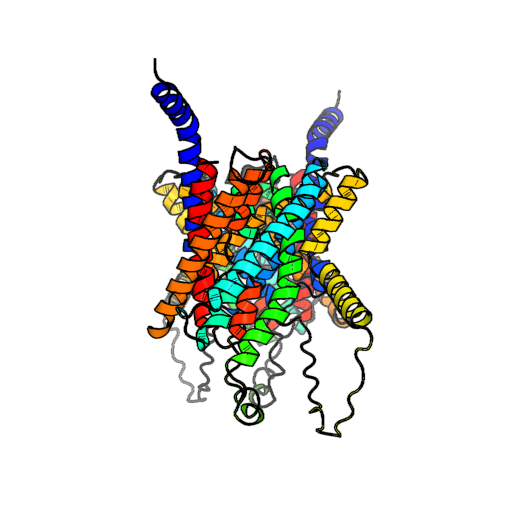B N 1
ATOM 5405 C CA . LEU B 1 340 ? -11.18 -18.172 -3.203 1 68.94 340 LEU B CA 1
ATOM 5406 C C . LEU B 1 340 ? -12.602 -17.844 -3.623 1 68.94 340 LEU B C 1
ATOM 5408 O O . LEU B 1 340 ? -13.562 -18.219 -2.943 1 68.94 340 LEU B O 1
ATOM 5412 N N . MET B 1 341 ? -12.688 -17.281 -4.766 1 63.25 341 MET B N 1
ATOM 5413 C CA . MET B 1 341 ? -13.992 -16.859 -5.258 1 63.25 341 MET B CA 1
ATOM 5414 C C . MET B 1 341 ? -14.883 -18.062 -5.551 1 63.25 341 MET B C 1
ATOM 5416 O O . MET B 1 341 ? -16.031 -18.109 -5.09 1 63.25 341 MET B O 1
ATOM 5420 N N . TYR B 1 342 ? -14.367 -18.969 -6.137 1 65.75 342 TYR B N 1
ATOM 5421 C CA . TYR B 1 342 ? -15.156 -20.109 -6.562 1 65.75 342 TYR B CA 1
ATOM 5422 C C . TYR B 1 342 ? -15.438 -21.047 -5.391 1 65.75 342 TYR B C 1
ATOM 5424 O O . TYR B 1 342 ? -16.516 -21.641 -5.301 1 65.75 342 TYR B O 1
ATOM 5432 N N . ALA B 1 343 ? -14.531 -21.156 -4.547 1 73.62 343 ALA B N 1
ATOM 5433 C CA . ALA B 1 343 ? -14.719 -22.016 -3.379 1 73.62 343 ALA B CA 1
ATOM 5434 C C . ALA B 1 343 ? -15.797 -21.453 -2.451 1 73.62 343 ALA B C 1
ATOM 5436 O O . ALA B 1 343 ? -16.594 -22.219 -1.887 1 73.62 343 ALA B O 1
ATOM 5437 N N . ILE B 1 344 ? -15.82 -20.188 -2.381 1 64.81 344 ILE B N 1
ATOM 5438 C CA . ILE B 1 344 ? -16.828 -19.547 -1.548 1 64.81 344 ILE B CA 1
ATOM 5439 C C . ILE B 1 344 ? -18.219 -19.781 -2.148 1 64.81 344 ILE B C 1
ATOM 5441 O O . ILE B 1 344 ? -19.156 -20.125 -1.431 1 64.81 344 ILE B O 1
ATOM 5445 N N . GLN B 1 345 ? -18.297 -19.688 -3.428 1 64.06 345 GLN B N 1
ATOM 5446 C CA . GLN B 1 345 ? -19.562 -19.891 -4.125 1 64.06 345 GLN B CA 1
ATOM 5447 C C . GLN B 1 345 ? -20.031 -21.328 -4 1 64.06 345 GLN B C 1
ATOM 5449 O O . GLN B 1 345 ? -21.234 -21.609 -4.047 1 64.06 345 GLN B O 1
ATOM 5454 N N . SER B 1 346 ? -19.094 -22.125 -3.738 1 69.44 346 SER B N 1
ATOM 5455 C CA . SER B 1 346 ? -19.422 -23.547 -3.666 1 69.44 346 SER B CA 1
ATOM 5456 C C . SER B 1 346 ? -19.641 -23.984 -2.225 1 69.44 346 SER B C 1
ATOM 5458 O O . SER B 1 346 ? -19.797 -25.188 -1.952 1 69.44 346 SER B O 1
ATOM 5460 N N . GLY B 1 347 ? -19.547 -23.047 -1.291 1 69.75 347 GLY B N 1
ATOM 5461 C CA . GLY B 1 347 ? -19.891 -23.359 0.09 1 69.75 347 GLY B CA 1
ATOM 5462 C C . GLY B 1 347 ? -18.688 -23.734 0.931 1 69.75 347 GLY B C 1
ATOM 5463 O O . GLY B 1 347 ? -18.844 -24.266 2.035 1 69.75 347 GLY B O 1
ATOM 5464 N N . TYR B 1 348 ? -17.516 -23.641 0.356 1 78.44 348 TYR B N 1
ATOM 5465 C CA . TYR B 1 348 ? -16.297 -24 1.083 1 78.44 348 TYR B CA 1
ATOM 5466 C C . TYR B 1 348 ? -15.508 -22.75 1.46 1 78.44 348 TYR B C 1
ATOM 5468 O O . TYR B 1 348 ? -14.289 -22.703 1.275 1 78.44 348 TYR B O 1
ATOM 5476 N N . ALA B 1 349 ? -16.188 -21.766 2 1 73.69 349 ALA B N 1
ATOM 5477 C CA . ALA B 1 349 ? -15.586 -20.469 2.264 1 73.69 349 ALA B CA 1
ATOM 5478 C C . ALA B 1 349 ? -14.477 -20.578 3.312 1 73.69 349 ALA B C 1
ATOM 5480 O O . ALA B 1 349 ? -13.367 -20.078 3.105 1 73.69 349 ALA B O 1
ATOM 5481 N N . GLU B 1 350 ? -14.742 -21.203 4.355 1 77.94 350 GLU B N 1
ATOM 5482 C CA . GLU B 1 350 ? -13.781 -21.297 5.441 1 77.94 350 GLU B CA 1
ATOM 5483 C C . GLU B 1 350 ? -12.57 -22.141 5.043 1 77.94 350 GLU B C 1
ATOM 5485 O O . GLU B 1 350 ? -11.43 -21.75 5.285 1 77.94 350 GLU B O 1
ATOM 5490 N N . GLU B 1 351 ? -12.844 -23.234 4.395 1 83.75 351 GLU B N 1
ATOM 5491 C CA . GLU B 1 351 ? -11.766 -24.125 3.955 1 83.75 351 GLU B CA 1
ATOM 5492 C C . GLU B 1 351 ? -10.883 -23.438 2.914 1 83.75 351 GLU B C 1
ATOM 5494 O O . GLU B 1 351 ? -9.664 -23.609 2.93 1 83.75 351 GLU B O 1
ATOM 5499 N N . ALA B 1 352 ? -11.547 -22.719 2.076 1 82.31 352 ALA B N 1
ATOM 5500 C CA . ALA B 1 352 ? -10.82 -22.047 1.005 1 82.31 352 ALA B CA 1
ATOM 5501 C C . ALA B 1 352 ? -9.875 -20.984 1.565 1 82.31 352 ALA B C 1
ATOM 5503 O O . ALA B 1 352 ? -8.734 -20.859 1.127 1 82.31 352 ALA B O 1
ATOM 5504 N N . ALA B 1 353 ? -10.336 -20.281 2.578 1 78.75 353 ALA B N 1
ATOM 5505 C CA . ALA B 1 353 ? -9.531 -19.219 3.172 1 78.75 353 ALA B CA 1
ATOM 5506 C C . ALA B 1 353 ? -8.289 -19.781 3.859 1 78.75 353 ALA B C 1
ATOM 5508 O O . ALA B 1 353 ? -7.191 -19.234 3.705 1 78.75 353 ALA B O 1
ATOM 5509 N N . ILE B 1 354 ? -8.461 -20.781 4.496 1 84.81 354 ILE B N 1
ATOM 5510 C CA . ILE B 1 354 ? -7.359 -21.375 5.242 1 84.81 354 ILE B CA 1
ATOM 5511 C C . ILE B 1 354 ? -6.379 -22.031 4.277 1 84.81 354 ILE B C 1
ATOM 5513 O O . ILE B 1 354 ? -5.164 -21.906 4.434 1 84.81 354 ILE B O 1
ATOM 5517 N N . THR B 1 355 ? -6.965 -22.766 3.32 1 88.12 355 THR B N 1
ATOM 5518 C CA . THR B 1 355 ? -6.117 -23.422 2.33 1 88.12 355 THR B CA 1
ATOM 5519 C C . THR B 1 355 ? -5.266 -22.406 1.586 1 88.12 355 THR B C 1
ATOM 5521 O O . THR B 1 355 ? -4.062 -22.609 1.401 1 88.12 355 THR B O 1
ATOM 5524 N N . TYR B 1 356 ? -5.852 -21.344 1.236 1 85.44 356 TYR B N 1
ATOM 5525 C CA . TYR B 1 356 ? -5.148 -20.297 0.507 1 85.44 356 TYR B CA 1
ATOM 5526 C C . TYR B 1 356 ? -4.023 -19.703 1.35 1 85.44 356 TYR B C 1
ATOM 5528 O O . TYR B 1 356 ? -2.898 -19.531 0.873 1 85.44 356 TYR B O 1
ATOM 5536 N N . SER B 1 357 ? -4.328 -19.391 2.582 1 85.44 357 SER B N 1
ATOM 5537 C CA . SER B 1 357 ? -3.357 -18.75 3.465 1 85.44 357 SER B CA 1
ATOM 5538 C C . SER B 1 357 ? -2.182 -19.672 3.758 1 85.44 357 SER B C 1
ATOM 5540 O O . SER B 1 357 ? -1.025 -19.25 3.697 1 85.44 357 SER B O 1
ATOM 5542 N N . LEU B 1 358 ? -2.5 -20.875 4.016 1 89.25 358 LEU B N 1
ATOM 5543 C CA . LEU B 1 358 ? -1.443 -21.828 4.34 1 89.25 358 LEU B CA 1
ATOM 5544 C C . LEU B 1 358 ? -0.592 -22.125 3.109 1 89.25 358 LEU B C 1
ATOM 5546 O O . LEU B 1 358 ? 0.629 -22.266 3.215 1 89.25 358 LEU B O 1
ATOM 5550 N N . ALA B 1 359 ? -1.254 -22.234 2.035 1 92 359 ALA B N 1
ATOM 5551 C CA . ALA B 1 359 ? -0.523 -22.469 0.791 1 92 359 ALA B CA 1
ATOM 5552 C C . ALA B 1 359 ? 0.417 -21.312 0.482 1 92 359 ALA B C 1
ATOM 5554 O O . ALA B 1 359 ? 1.543 -21.516 0.025 1 92 359 ALA B O 1
ATOM 5555 N N . ALA B 1 360 ? -0.05 -20.125 0.722 1 90.5 360 ALA B N 1
ATOM 5556 C CA . ALA B 1 360 ? 0.759 -18.938 0.458 1 90.5 360 ALA B CA 1
ATOM 5557 C C . ALA B 1 360 ? 1.992 -18.906 1.357 1 90.5 360 ALA B C 1
ATOM 5559 O O . ALA B 1 360 ? 3.107 -18.672 0.884 1 90.5 360 ALA B O 1
ATOM 5560 N N . ILE B 1 361 ? 1.787 -19.203 2.598 1 90.44 361 ILE B N 1
ATOM 5561 C CA . ILE B 1 361 ? 2.896 -19.203 3.545 1 90.44 361 ILE B CA 1
ATOM 5562 C C . ILE B 1 361 ? 3.902 -20.297 3.172 1 90.44 361 ILE B C 1
ATOM 5564 O O . ILE B 1 361 ? 5.109 -20.047 3.131 1 90.44 361 ILE B O 1
ATOM 5568 N N . LEU B 1 362 ? 3.383 -21.422 2.902 1 92 362 LEU B N 1
ATOM 5569 C CA . LEU B 1 362 ? 4.246 -22.531 2.525 1 92 362 LEU B CA 1
ATOM 5570 C C . LEU B 1 362 ? 5.016 -22.219 1.249 1 92 362 LEU B C 1
ATOM 5572 O O . LEU B 1 362 ? 6.211 -22.516 1.151 1 92 362 LEU B O 1
ATOM 5576 N N . SER B 1 363 ? 4.34 -21.641 0.358 1 92.31 363 SER B N 1
ATOM 5577 C CA . SER B 1 363 ? 4.961 -21.328 -0.922 1 92.31 363 SER B CA 1
ATOM 5578 C C . SER B 1 363 ? 6.082 -20.297 -0.749 1 92.31 363 SER B C 1
ATOM 5580 O O . SER B 1 363 ? 7.121 -20.391 -1.405 1 92.31 363 SER B O 1
ATOM 5582 N N . ILE B 1 364 ? 5.867 -19.328 0.093 1 90 364 ILE B N 1
ATOM 5583 C CA . ILE B 1 364 ? 6.883 -18.312 0.318 1 90 364 ILE B CA 1
ATOM 5584 C C . ILE B 1 364 ? 8.156 -18.953 0.855 1 90 364 ILE B C 1
ATOM 5586 O O . ILE B 1 364 ? 9.258 -18.641 0.396 1 90 364 ILE B O 1
ATOM 5590 N N . VAL B 1 365 ? 7.992 -19.859 1.751 1 90.19 365 VAL B N 1
ATOM 5591 C CA . VAL B 1 365 ? 9.133 -20.531 2.375 1 90.19 365 VAL B CA 1
ATOM 5592 C C . VAL B 1 365 ? 9.836 -21.422 1.351 1 90.19 365 VAL B C 1
ATOM 5594 O O . VAL B 1 365 ? 11.055 -21.375 1.211 1 90.19 365 VAL B O 1
ATOM 5597 N N . ILE B 1 366 ? 9.094 -22.109 0.577 1 93.31 366 ILE B N 1
ATOM 5598 C CA . ILE B 1 366 ? 9.656 -23.062 -0.389 1 93.31 366 ILE B CA 1
ATOM 5599 C C . ILE B 1 366 ? 10.305 -22.297 -1.537 1 93.31 366 ILE B C 1
ATOM 5601 O O . ILE B 1 366 ? 11.375 -22.672 -2.018 1 93.31 366 ILE B O 1
ATOM 5605 N N . LEU B 1 367 ? 9.672 -21.234 -1.94 1 92.75 367 LEU B N 1
ATOM 5606 C CA . LEU B 1 367 ? 10.219 -20.406 -3.012 1 92.75 367 LEU B CA 1
ATOM 5607 C C . LEU B 1 367 ? 11.594 -19.875 -2.633 1 92.75 367 LEU B C 1
ATOM 5609 O O . LEU B 1 367 ? 12.531 -19.922 -3.434 1 92.75 367 LEU B O 1
ATOM 5613 N N . LYS B 1 368 ? 11.672 -19.391 -1.484 1 87 368 LYS B N 1
ATOM 5614 C CA . LYS B 1 368 ? 12.938 -18.812 -1.055 1 87 368 LYS B CA 1
ATOM 5615 C C . LYS B 1 368 ? 14.023 -19.875 -0.934 1 87 368 LYS B C 1
ATOM 5617 O O . LYS B 1 368 ? 15.188 -19.625 -1.242 1 87 368 LYS B O 1
ATOM 5622 N N . LEU B 1 369 ? 13.633 -21.078 -0.542 1 87.12 369 LEU B N 1
ATOM 5623 C CA . LEU B 1 369 ? 14.578 -22.188 -0.47 1 87.12 369 LEU B CA 1
ATOM 5624 C C . LEU B 1 369 ? 15.016 -22.609 -1.865 1 87.12 369 LEU B C 1
ATOM 5626 O O . LEU B 1 369 ? 16.188 -22.891 -2.094 1 87.12 369 LEU B O 1
ATOM 5630 N N . LEU B 1 370 ? 14.125 -22.594 -2.775 1 91.62 370 LEU B N 1
ATOM 5631 C CA . LEU B 1 370 ? 14.414 -23.062 -4.129 1 91.62 370 LEU B CA 1
ATOM 5632 C C . LEU B 1 370 ? 15.258 -22.031 -4.879 1 91.62 370 LEU B C 1
ATOM 5634 O O . LEU B 1 370 ? 16.062 -22.406 -5.746 1 91.62 370 LEU B O 1
ATOM 5638 N N . VAL B 1 371 ? 15.086 -20.781 -4.539 1 88.5 371 VAL B N 1
ATOM 5639 C CA . VAL B 1 371 ? 15.852 -19.734 -5.195 1 88.5 371 VAL B CA 1
ATOM 5640 C C . VAL B 1 371 ? 17.344 -19.891 -4.867 1 88.5 371 VAL B C 1
ATOM 5642 O O . VAL B 1 371 ? 18.203 -19.594 -5.695 1 88.5 371 VAL B O 1
ATOM 5645 N N . THR B 1 372 ? 17.609 -20.406 -3.73 1 80.31 372 THR B N 1
ATOM 5646 C CA . THR B 1 372 ? 19 -20.609 -3.324 1 80.31 372 THR B CA 1
ATOM 5647 C C . THR B 1 372 ? 19.609 -21.797 -4.078 1 80.31 372 THR B C 1
ATOM 5649 O O . THR B 1 372 ? 20.812 -21.828 -4.297 1 80.31 372 THR B O 1
ATOM 5652 N N . ILE B 1 373 ? 18.734 -22.641 -4.531 1 80 373 ILE B N 1
ATOM 5653 C CA . ILE B 1 373 ? 19.203 -23.875 -5.148 1 80 373 ILE B CA 1
ATOM 5654 C C . ILE B 1 373 ? 19.359 -23.672 -6.656 1 80 373 ILE B C 1
ATOM 5656 O O . ILE B 1 373 ? 20.234 -24.281 -7.281 1 80 373 ILE B O 1
ATOM 5660 N N . VAL B 1 374 ? 18.562 -22.859 -7.223 1 83.5 374 VAL B N 1
ATOM 5661 C CA . VAL B 1 374 ? 18.594 -22.719 -8.68 1 83.5 374 VAL B CA 1
ATOM 5662 C C . VAL B 1 374 ? 19.75 -21.828 -9.102 1 83.5 374 VAL B C 1
ATOM 5664 O O . VAL B 1 374 ? 20.047 -20.828 -8.438 1 83.5 374 VAL B O 1
#

Foldseek 3Di:
DDPVVVVVVVCVVCVVQLVQLVVVLVVLVVLLQVLLVCLVVVVDDLQCLVVLVCLQFQPLLLLLLLLLLLPAPPDPQLLVLLVVLLVLLVVQLVVLLVVLPPPPDDLLLSLLLSQQQHAFDLLLLQCLQPSHPQHDSNLSSSSLSSCVNNVLVCVVCNVVVSCVSVCVRDVCVVPPVPPDDPPDDPPPRLAVVPPPPPPPPPPPDPDPDDDDPPDPPDPVVVVVVVVVVSVVVLVVRSNSVSNVNSNVSNVVVPDDDDPSSVVSVVSNVVNSSSVSSSLSSLADDDDDPVLVVSLVVSLVVSQVSLQVSLCCQQPPDPDDPPSSVSSSLRSLHGHDSVSCNVCVVSVNNPSSSNSRSVSRSVSSVVSSVSSSVD/DDPVVVVVVVCVVCVVQLVQLVVVLVVLVVLLQVLLVCLVVVVDDLQCLVVLVCLQFQPLLLLLLLLLLLPAPPDPQLLVLLVVLLVLLVVQLVVLLVVLPDPPDDLLLSLLLSQQQHAFDLLLLQVLQPSHPVHDSNLSSSSLSSCVNRVLVCVVCNVVVSCVSLCVRDVPVVPPVPPDDPPDDPPNRQAVVQPPPPPPPPPPDPDPDDDDPPDPPDPPVVVVVVVVVSVVVLVVRSNSVSNVNSNVSNVVVPDDDDPSSVVSVVSNVVNSSSVSSSLSSLADDDDDPVLVVSLVVSLVVSQVSLQVSLCCQQPPDPDDPPSSVSSSLRSLHGHDSVSCNVCVVSVNNPSSSNSRSVSRSVSSVVSSVSSSVD

Organism: NCBI:txid2562239